Protein AF-0000000083139940 (afdb_homodimer)

Solvent-accessible surface area (backbone atoms only — not comparable to full-atom values): 29180 Å² total; per-residue (Å²): 130,59,46,39,26,33,37,56,58,51,82,36,44,38,87,63,75,63,62,54,60,49,47,54,48,40,42,70,52,68,42,36,31,45,30,40,53,50,68,59,56,70,72,44,53,72,68,57,46,49,50,41,31,49,47,24,56,76,60,63,35,46,51,35,37,41,39,65,27,44,75,67,25,9,24,30,45,90,47,63,67,29,22,51,42,20,44,48,53,52,54,53,42,51,52,53,28,59,73,46,69,32,43,44,39,31,32,36,70,56,36,25,41,69,44,54,70,90,52,42,53,80,69,60,62,70,45,50,50,38,18,44,54,44,47,46,58,48,45,56,57,28,56,75,69,62,27,36,40,18,49,39,36,33,31,50,74,42,21,49,84,38,48,34,51,69,50,43,49,54,51,36,60,67,55,62,44,94,40,46,25,29,19,49,29,45,43,26,41,56,39,47,41,74,38,66,37,61,38,49,52,68,42,34,86,42,55,54,34,34,39,38,26,23,50,55,27,39,58,43,48,96,87,45,72,57,63,57,66,53,43,36,48,28,40,56,73,55,62,63,69,48,48,40,29,35,56,30,54,33,54,40,12,36,56,41,10,35,74,72,42,30,71,51,55,69,51,70,81,56,49,72,68,53,50,43,48,46,49,35,54,25,49,50,51,52,55,60,59,60,57,128,130,59,46,39,28,33,37,56,56,51,82,36,43,39,86,64,76,62,61,56,59,48,49,55,50,40,43,72,54,67,43,36,31,45,29,39,54,50,67,59,56,68,73,46,51,71,68,57,46,49,51,41,33,50,48,24,57,75,61,63,34,45,52,35,37,40,40,65,28,44,74,66,26,9,24,29,46,90,47,63,66,28,22,49,43,21,46,48,52,53,55,53,42,52,52,54,27,57,74,46,69,30,44,43,42,30,34,35,70,56,33,25,43,70,44,55,71,90,52,44,52,81,70,62,61,69,43,50,51,38,16,45,53,44,48,46,58,47,45,57,56,28,56,76,69,63,28,36,40,17,49,40,36,32,30,51,76,41,21,50,84,37,47,35,52,69,50,43,48,54,50,36,60,68,54,61,43,94,39,46,26,29,19,48,29,45,44,26,39,55,38,48,43,74,39,65,38,60,39,50,53,69,44,35,87,43,55,54,36,34,37,38,27,21,49,56,26,39,59,44,47,94,87,45,72,57,62,58,67,54,44,37,50,29,41,57,73,55,62,62,68,50,47,41,29,35,55,28,54,34,54,40,11,36,56,39,9,35,73,71,43,30,72,52,56,69,52,70,82,55,48,72,68,53,50,44,48,45,48,34,52,26,50,51,50,51,55,59,57,59,57,130

Sequence (584 aa):
MNKIGVHFGYFNRDWNTDFIKRIEQVKKIGLDILEVAPAPLLALTKFQRDEIAAAAKANDIELTFSVGLSANQDLASEDEEIRKNGIKFTTDTFQIMSEMGGKTYSGVDIAAWNKTFMEGITDKSATWERSISAVKEIMKVAEDKGITFAVEVVNRYESSLVNTAEEAVKYVDEVGSPNCKILLDTYHMNIEEDSFAGAIKLVGNRLGHFHVGESNRRPPCENGKMPWNEITNALKEIDYQGAIVMEPFIKMGGEVGRDIKVWRDISEGASESEMEQLLADAAMMLRKKMQRMNKIGVHFGYFNRDWNTDFIKRIEQVKKIGLDILEVAPAPLLALTKFQRDEIAAAAKANDIELTFSVGLSANQDLASEDEEIRKNGIKFTTDTFQIMSEMGGKTYSGVDIAAWNKTFMEGITDKSATWERSISAVKEIMKVAEDKGITFAVEVVNRYESSLVNTAEEAVKYVDEVGSPNCKILLDTYHMNIEEDSFAGAIKLVGNRLGHFHVGESNRRPPCENGKMPWNEITNALKEIDYQGAIVMEPFIKMGGEVGRDIKVWRDISEGASESEMEQLLADAAMMLRKKMQR

Foldseek 3Di:
DAFEAAELQQLDQELDDDLLVSLVLRLVLPGAEYEHEQPNLLVDDLVVLLVSLVSNVVSNHAYEYEYAAAQQLFQLDPDVNSNVNVLVSLLSSLVSCLSSVYAEYEYQRQGHWQDEDPDDDPDCVSSLVSSLVSVLVSVVSSVVSNHAYAYEQAAVRTYPQHNALVSQQVSQVSNPHPSYAHEYEQLSCVHRPPALLVSLVSRQPRHAHYEYAANQQFQDDPPGDDPLLSNLVSCVVSPPRYHYYYYGDQDDHHPSNVSVVPHDRNCVPDDPVRSSVSSSNSVVVSVVSNDD/DAFEAAELQQLDQELDDDLLVSLVLRLVLPGAEYEHEQPNLLVDDLVVLLVSLVSNVVSNHAYEYAYAAAQQLFQLDPDVNSNVNVLVSLLSSLVSCLSSVYAEYEYQRQGHWQDEDPDDDPDCVSSLVSSLVSVLVSVVSSVVSNHQYAYEQAAVRTYPQHNALVSQQVSQVSNPHPSYAHEYEQLSCVHRPPALLVSLVSRQPRHAHYEYAANQQFQDDPPGDDPLLSNLVSCVVSPPRYHYYYYGHQADHHPSNVSVVPHDRNCVPDDPVRSSVSSSNSVVVSVVSNDD

Nearest PDB structures (foldseek):
  3vnl-assembly1_D  TM=9.776E-01  e=2.226E-33  Ruminiclostridium cellulolyticum H10
  2hk1-assembly1_A  TM=9.742E-01  e=3.875E-33  Agrobacterium tumefaciens
  7cj9-assembly4_G  TM=9.225E-01  e=8.077E-24  Methylomonas sp. DH-1
  7cj8-assembly2_D  TM=9.290E-01  e=3.415E-23  Methylomonas sp. DH-1
  3vyl-assembly1_B  TM=8.975E-01  e=2.191E-23  Mesorhizobium loti

Organism: NCBI:txid33039

Secondary structure (DSSP, 8-state):
---EEEEGGGG-SSS---HHHHHHHHHHHT-SEEEE-HHHHHTS-HHHHHHHHHHHHHTT-EEEEEEE--GGG-TT-S-HHHHHHHHHHHHHHHHHHHHHT--EEEEE-SS-TT---SS--S--HHHHHHHHHHHHHHHHHHHHHT-EEEEE---TTT-SS--SHHHHHHHHHHHT-TTEEEEEEHHHHHHH-S-HHHHHHHHGGGEEEEEE--TTSPPP-TTSSS-HHHHHHHHHHTT--S-EEE------SHHHHHHHT--S-TTTT--HHHHHHHHHHHHHHHHHHH--/---EEEEGGGG-SSS---HHHHHHHHHHHT-SEEEE-HHHHHTS-HHHHHHHHHHHHHTT-EEEEEEE--GGG-TT-SSHHHHHHHHHHHHHHHHHHHHHT--EEEEE-SS-TT---SS--S--HHHHHHHHHHHHHHHHHHHHHT-EEEEE---TTT-SS--SHHHHHHHHHHHT-TTEEEEEEHHHHHHH-S-HHHHHHHHGGGEEEEEE--TTSPPP-TTSSS-HHHHHHHHHHTT--S-EEE------SHHHHHHHT--S-TTTT--HHHHHHHHHHHHHHHHHHT--

pLDDT: mean 97.57, std 2.55, range [78.88, 98.94]

Structure (mmCIF, N/CA/C/O backbone):
data_AF-0000000083139940-model_v1
#
loop_
_entity.id
_entity.type
_entity.pdbx_description
1 polymer 'D-tagatose 3-epimerase'
#
loop_
_atom_site.group_PDB
_atom_site.id
_atom_site.type_symbol
_atom_site.label_atom_id
_atom_site.label_alt_id
_atom_site.label_comp_id
_atom_site.label_asym_id
_atom_site.label_entity_id
_atom_site.label_seq_id
_atom_site.pdbx_PDB_ins_code
_atom_site.Cartn_x
_atom_site.Cartn_y
_atom_site.Cartn_z
_atom_site.occupancy
_atom_site.B_iso_or_equiv
_atom_site.auth_seq_id
_atom_site.auth_comp_id
_atom_site.auth_asym_id
_atom_site.auth_atom_id
_atom_site.pdbx_PDB_model_num
ATOM 1 N N . MET A 1 1 ? -1.274 32 -5.047 1 89.12 1 MET A N 1
ATOM 2 C CA . MET A 1 1 ? -0.492 30.797 -5.336 1 89.12 1 MET A CA 1
ATOM 3 C C . MET A 1 1 ? -0.445 29.875 -4.125 1 89.12 1 MET A C 1
ATOM 5 O O . MET A 1 1 ? -0.285 30.344 -2.992 1 89.12 1 MET A O 1
ATOM 9 N N . ASN A 1 2 ? -0.649 28.594 -4.285 1 97.62 2 ASN A N 1
ATOM 10 C CA . ASN A 1 2 ? -0.617 27.656 -3.174 1 97.62 2 ASN A CA 1
ATOM 11 C C . ASN A 1 2 ? 0.756 27.609 -2.508 1 97.62 2 ASN A C 1
ATOM 13 O O . ASN A 1 2 ? 1.782 27.672 -3.188 1 97.62 2 ASN A O 1
ATOM 17 N N . LYS A 1 3 ? 0.744 27.656 -1.237 1 98.62 3 LYS A N 1
ATOM 18 C CA . LYS A 1 3 ? 1.999 27.406 -0.53 1 98.62 3 LYS A CA 1
ATOM 19 C C . LYS A 1 3 ? 2.473 25.969 -0.721 1 98.62 3 LYS A C 1
ATOM 21 O O . LYS A 1 3 ? 1.663 25.047 -0.734 1 98.62 3 LYS A O 1
ATOM 26 N N . ILE A 1 4 ? 3.756 25.797 -0.862 1 98.88 4 ILE A N 1
ATOM 27 C CA . ILE A 1 4 ? 4.363 24.484 -1.07 1 98.88 4 ILE A CA 1
ATOM 28 C C . ILE A 1 4 ? 5.281 24.141 0.103 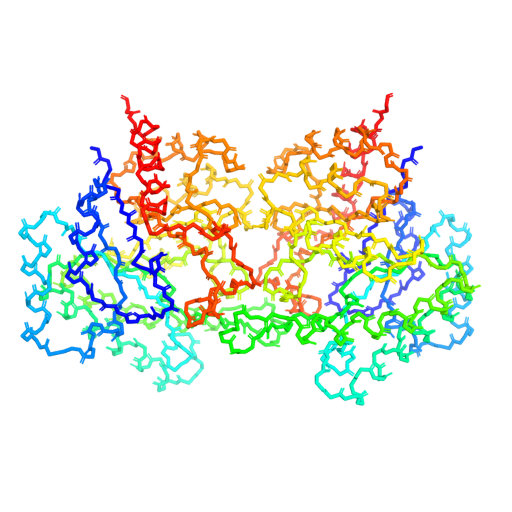1 98.88 4 ILE A C 1
ATOM 30 O O . ILE A 1 4 ? 6.062 24.984 0.547 1 98.88 4 ILE A O 1
ATOM 34 N N . GLY A 1 5 ? 5.168 22.984 0.655 1 98.88 5 GLY A N 1
ATOM 35 C CA . GLY A 1 5 ? 5.969 22.609 1.805 1 98.88 5 GLY A CA 1
ATOM 36 C C . GLY A 1 5 ? 6.484 21.172 1.724 1 98.88 5 GLY A C 1
ATOM 37 O O . GLY A 1 5 ? 6.359 20.531 0.685 1 98.88 5 GLY A O 1
ATOM 38 N N . VAL A 1 6 ? 7.137 20.734 2.811 1 98.94 6 VAL A N 1
ATOM 39 C CA . VAL A 1 6 ? 7.652 19.375 2.924 1 98.94 6 VAL A CA 1
ATOM 40 C C . VAL A 1 6 ? 7.5 18.891 4.363 1 98.94 6 VAL A C 1
ATOM 42 O O . VAL A 1 6 ? 7.617 19.672 5.309 1 98.94 6 VAL A O 1
ATOM 45 N N . HIS A 1 7 ? 7.16 17.656 4.48 1 98.81 7 HIS A N 1
ATOM 46 C CA . HIS A 1 7 ? 7.184 17 5.781 1 98.81 7 HIS A CA 1
ATOM 47 C C . HIS A 1 7 ? 8.609 16.844 6.297 1 98.81 7 HIS A C 1
ATOM 49 O O . HIS A 1 7 ? 9.492 16.391 5.57 1 98.81 7 HIS A O 1
ATOM 55 N N . PHE A 1 8 ? 8.836 17.062 7.48 1 97.75 8 PHE A N 1
ATOM 56 C CA . PHE A 1 8 ? 10.18 17.125 8.055 1 97.75 8 PHE A CA 1
ATOM 57 C C . PHE A 1 8 ? 10.867 15.773 8 1 97.75 8 PHE A C 1
ATOM 59 O O . PHE A 1 8 ? 12.094 15.695 8.008 1 97.75 8 PHE A O 1
ATOM 66 N N . GLY A 1 9 ? 10.109 14.727 7.93 1 96.94 9 GLY A N 1
ATOM 67 C CA . GLY A 1 9 ? 10.648 13.375 7.953 1 96.94 9 GLY A CA 1
ATOM 68 C C . GLY A 1 9 ? 11.484 13.047 6.734 1 96.94 9 GLY A C 1
ATOM 69 O O . GLY A 1 9 ? 12.258 12.086 6.746 1 96.94 9 GLY A O 1
ATOM 70 N N . TYR A 1 10 ? 11.438 13.852 5.723 1 98 10 TYR A N 1
ATOM 71 C CA . TYR A 1 10 ? 12.164 13.625 4.48 1 98 10 TYR A CA 1
ATOM 72 C C . TYR A 1 10 ? 13.672 13.586 4.723 1 98 10 TYR A C 1
ATOM 74 O O . TYR A 1 10 ? 14.383 12.797 4.098 1 98 10 TYR A O 1
ATOM 82 N N . PHE A 1 11 ? 14.109 14.344 5.711 1 95.12 11 PHE A N 1
ATOM 83 C CA . PHE A 1 11 ? 15.547 14.5 5.914 1 95.12 11 PHE A CA 1
ATOM 84 C C . PHE A 1 11 ? 16.016 13.695 7.125 1 95.12 11 PHE A C 1
ATOM 86 O O . PHE A 1 11 ? 17.188 13.711 7.469 1 95.12 11 PHE A O 1
ATOM 93 N N . ASN A 1 12 ? 15.055 12.945 7.727 1 93.12 12 ASN A N 1
ATOM 94 C CA . ASN A 1 12 ? 15.375 12.367 9.031 1 93.12 12 ASN A CA 1
ATOM 95 C C . ASN A 1 12 ? 15.344 10.844 8.992 1 93.12 12 ASN A C 1
ATOM 97 O O . ASN A 1 12 ? 14.531 10.258 8.273 1 93.12 12 ASN A O 1
ATOM 101 N N . ARG A 1 13 ? 16.156 10.328 9.797 1 91.44 13 ARG A N 1
ATOM 102 C CA . ARG A 1 13 ? 16.094 8.891 10.023 1 91.44 13 ARG A CA 1
ATOM 103 C C . ARG A 1 13 ? 15.141 8.57 11.172 1 91.44 13 ARG A C 1
ATOM 105 O O . ARG A 1 13 ? 14.531 7.492 11.195 1 91.44 13 ARG A O 1
ATOM 112 N N . ASP A 1 14 ? 15.078 9.484 12.078 1 94.5 14 ASP A N 1
ATOM 113 C CA . ASP A 1 14 ? 14.203 9.344 13.242 1 94.5 14 ASP A CA 1
ATOM 114 C C . ASP A 1 14 ? 13.242 10.523 13.344 1 94.5 14 ASP A C 1
ATOM 116 O O . ASP A 1 14 ? 13.383 11.516 12.625 1 94.5 14 ASP A O 1
ATOM 120 N N . TRP A 1 15 ? 12.234 10.453 14.281 1 95.12 15 TRP A N 1
ATOM 121 C CA . TRP A 1 15 ? 11.156 11.438 14.312 1 95.12 15 TRP A CA 1
ATOM 122 C C . TRP A 1 15 ? 11.578 12.68 15.078 1 95.12 15 TRP A C 1
ATOM 124 O O . TRP A 1 15 ? 10.875 13.695 15.055 1 95.12 15 TRP A O 1
ATOM 134 N N . ASN A 1 16 ? 12.68 12.672 15.727 1 94.62 16 ASN A N 1
ATOM 135 C CA . ASN A 1 16 ? 13.25 13.875 16.312 1 94.62 16 ASN A CA 1
ATOM 136 C C . ASN A 1 16 ? 14.266 14.523 15.367 1 94.62 16 ASN A C 1
ATOM 138 O O . ASN A 1 16 ? 14.875 13.844 14.547 1 94.62 16 ASN A O 1
ATOM 142 N N . THR A 1 17 ? 14.375 15.852 15.477 1 96.19 17 THR A N 1
ATOM 143 C CA . THR A 1 17 ? 15.305 16.578 14.609 1 96.19 17 THR A CA 1
ATOM 144 C C . THR A 1 17 ? 15.578 17.969 15.164 1 96.19 17 THR A C 1
ATOM 146 O O . THR A 1 17 ? 14.977 18.375 16.156 1 96.19 17 THR A O 1
ATOM 149 N N . ASP A 1 18 ? 16.594 18.609 14.625 1 97.44 18 ASP A N 1
ATOM 150 C CA . ASP A 1 18 ? 16.797 20.047 14.844 1 97.44 18 ASP A CA 1
ATOM 151 C C . ASP A 1 18 ? 15.852 20.875 13.977 1 97.44 18 ASP A C 1
ATOM 153 O O . ASP A 1 18 ? 16.172 21.172 12.82 1 97.44 18 ASP A O 1
ATOM 157 N N . PHE A 1 19 ? 14.727 21.25 14.562 1 98.12 19 PHE A N 1
ATOM 158 C CA . PHE A 1 19 ? 13.672 21.922 13.805 1 98.12 19 PHE A CA 1
ATOM 159 C C . PHE A 1 19 ? 14.164 23.25 13.258 1 98.12 19 PHE A C 1
ATOM 161 O O . PHE A 1 19 ? 13.773 23.672 12.164 1 98.12 19 PHE A O 1
ATOM 168 N N . ILE A 1 20 ? 14.969 23.984 14.008 1 98.62 20 ILE A N 1
ATOM 169 C CA . ILE A 1 20 ? 15.469 25.281 13.539 1 98.62 20 ILE A CA 1
ATOM 170 C C . ILE A 1 20 ? 16.328 25.078 12.305 1 98.62 20 ILE A C 1
ATOM 172 O O . ILE A 1 20 ? 16.188 25.797 11.312 1 98.62 20 ILE A O 1
ATOM 176 N N . LYS A 1 21 ? 17.203 24.078 12.344 1 98.19 21 LYS A N 1
ATOM 177 C CA . LYS A 1 21 ? 18 23.75 11.172 1 98.19 21 LYS A CA 1
ATOM 178 C C . LYS A 1 21 ? 17.125 23.406 9.977 1 98.19 21 LYS A C 1
ATOM 180 O O . LYS A 1 21 ? 17.406 23.797 8.844 1 98.19 21 LYS A O 1
ATOM 185 N N . ARG A 1 22 ? 16.094 22.609 10.219 1 98.44 22 ARG A N 1
ATOM 186 C CA . ARG A 1 22 ? 15.188 22.219 9.141 1 98.44 22 ARG A CA 1
ATOM 187 C C . ARG A 1 22 ? 14.453 23.422 8.57 1 98.44 22 ARG A C 1
ATOM 189 O O . ARG A 1 22 ? 14.211 23.5 7.367 1 98.44 22 ARG A O 1
ATOM 196 N N . ILE A 1 23 ? 14.055 24.344 9.445 1 98.75 23 ILE A N 1
ATOM 197 C CA . ILE A 1 23 ? 13.383 25.562 9.008 1 98.75 23 ILE A CA 1
ATOM 198 C C . ILE A 1 23 ? 14.289 26.344 8.047 1 98.75 23 ILE A C 1
ATOM 200 O O . ILE A 1 23 ? 13.852 26.734 6.969 1 98.75 23 ILE A O 1
ATOM 204 N N . GLU A 1 24 ? 15.539 26.5 8.406 1 98.69 24 GLU A N 1
ATOM 205 C CA . GLU A 1 24 ? 16.5 27.219 7.562 1 98.69 24 GLU A CA 1
ATOM 206 C C . GLU A 1 24 ? 16.734 26.484 6.246 1 98.69 24 GLU A C 1
ATOM 208 O O . GLU A 1 24 ? 16.859 27.109 5.191 1 98.69 24 GLU A O 1
ATOM 213 N N . GLN A 1 25 ? 16.797 25.203 6.324 1 98.5 25 GLN A N 1
ATOM 214 C CA . GLN A 1 25 ? 17 24.359 5.148 1 98.5 25 GLN A CA 1
ATOM 215 C C . GLN A 1 25 ? 15.836 24.484 4.168 1 98.5 25 GLN A C 1
ATOM 217 O O . GLN A 1 25 ? 16.047 24.641 2.965 1 98.5 25 GLN A O 1
ATOM 222 N N . VAL A 1 26 ? 14.648 24.406 4.668 1 98.44 26 VAL A N 1
ATOM 223 C CA . VAL A 1 26 ? 13.438 24.516 3.859 1 98.44 26 VAL A CA 1
ATOM 224 C C . VAL A 1 26 ? 13.367 25.891 3.197 1 98.44 26 VAL A C 1
ATOM 226 O O . VAL A 1 26 ? 12.992 26 2.029 1 98.44 26 VAL A O 1
ATOM 229 N N . LYS A 1 27 ? 13.742 26.906 3.961 1 98.56 27 LYS A N 1
ATOM 230 C CA . LYS A 1 27 ? 13.812 28.25 3.393 1 98.56 27 LYS A CA 1
ATOM 231 C C . LYS A 1 27 ? 14.82 28.312 2.246 1 98.56 27 LYS A C 1
ATOM 233 O O . LYS A 1 27 ? 14.531 28.859 1.184 1 98.56 27 LYS A O 1
ATOM 238 N N . LYS A 1 28 ? 15.961 27.734 2.453 1 98.12 28 LYS A N 1
ATOM 239 C CA . LYS A 1 28 ? 17.016 27.719 1.449 1 98.12 28 LYS A CA 1
ATOM 240 C C . LYS A 1 28 ? 16.562 27.031 0.171 1 98.12 28 LYS A C 1
ATOM 242 O O . LYS A 1 28 ? 16.922 27.438 -0.932 1 98.12 28 LYS A O 1
ATOM 247 N N . ILE A 1 29 ? 15.758 25.984 0.263 1 98.5 29 ILE A N 1
ATOM 248 C CA . ILE A 1 29 ? 15.242 25.219 -0.862 1 98.5 29 ILE A CA 1
ATOM 249 C C . ILE A 1 29 ? 14.227 26.047 -1.636 1 98.5 29 ILE A C 1
ATOM 251 O O . ILE A 1 29 ? 13.977 25.797 -2.816 1 98.5 29 ILE A O 1
ATOM 255 N N . GLY A 1 30 ? 13.602 27 -0.959 1 98.56 30 GLY A N 1
ATOM 256 C CA . GLY A 1 30 ? 12.578 27.828 -1.577 1 98.56 30 GLY A CA 1
ATOM 257 C C . GLY A 1 30 ? 11.172 27.375 -1.271 1 98.56 30 GLY A C 1
ATOM 258 O O . GLY A 1 30 ? 10.242 27.641 -2.043 1 98.56 30 GLY A O 1
ATOM 259 N N . LEU A 1 31 ? 10.961 26.703 -0.172 1 98.81 31 LEU A N 1
ATOM 260 C CA . LEU A 1 31 ? 9.641 26.234 0.223 1 98.81 31 LEU A CA 1
ATOM 261 C C . LEU A 1 31 ? 9 27.203 1.22 1 98.81 31 LEU A C 1
ATOM 263 O O . LEU A 1 31 ? 9.664 28.094 1.742 1 98.81 31 LEU A O 1
ATOM 267 N N . ASP A 1 32 ? 7.707 27.016 1.423 1 98.88 32 ASP A N 1
ATOM 268 C CA . ASP A 1 32 ? 6.93 27.938 2.252 1 98.88 32 ASP A CA 1
ATOM 269 C C . ASP A 1 32 ? 6.578 27.297 3.594 1 98.88 32 ASP A C 1
ATOM 271 O O . ASP A 1 32 ? 6.25 28 4.555 1 98.88 32 ASP A O 1
ATOM 275 N N . ILE A 1 33 ? 6.609 25.953 3.643 1 98.88 33 ILE A N 1
ATOM 276 C CA . ILE A 1 33 ? 6.039 25.25 4.793 1 98.88 33 ILE A CA 1
ATOM 277 C C . ILE A 1 33 ? 6.98 24.141 5.242 1 98.88 33 ILE A C 1
ATOM 279 O O . ILE A 1 33 ? 7.531 23.406 4.414 1 98.88 33 ILE A O 1
ATOM 283 N N . LEU A 1 34 ? 7.254 24.031 6.508 1 98.88 34 LEU A N 1
ATOM 284 C CA . LEU A 1 34 ? 7.766 22.828 7.156 1 98.88 34 LEU A CA 1
ATOM 285 C C . LEU A 1 34 ? 6.676 22.141 7.977 1 98.88 34 LEU A C 1
ATOM 287 O O . LEU A 1 34 ? 6.129 22.75 8.906 1 98.88 34 LEU A O 1
ATOM 291 N N . GLU A 1 35 ? 6.293 20.984 7.559 1 98.88 35 GLU A N 1
ATOM 292 C CA . GLU A 1 35 ? 5.316 20.219 8.32 1 98.88 35 GLU A CA 1
ATOM 293 C C . GLU A 1 35 ? 5.996 19.375 9.398 1 98.88 35 GLU A C 1
ATOM 295 O O . GLU A 1 35 ? 6.867 18.562 9.102 1 98.88 35 GLU A O 1
ATOM 300 N N . VAL A 1 36 ? 5.594 19.562 10.609 1 98.5 36 VAL A N 1
ATOM 301 C CA . VAL A 1 36 ? 6.297 19 11.758 1 98.5 36 VAL A CA 1
ATOM 302 C C . VAL A 1 36 ? 5.387 18.016 12.492 1 98.5 36 VAL A C 1
ATOM 304 O O . VAL A 1 36 ? 4.188 17.938 12.203 1 98.5 36 VAL A O 1
ATOM 307 N N . ALA A 1 37 ? 5.938 17.234 13.367 1 97.5 37 ALA A N 1
ATOM 308 C CA . ALA A 1 37 ? 5.188 16.25 14.156 1 97.5 37 ALA A CA 1
ATOM 309 C C . ALA A 1 37 ? 4.969 16.734 15.578 1 97.5 37 ALA A C 1
ATOM 311 O O . ALA A 1 37 ? 5.855 17.359 16.172 1 97.5 37 ALA A O 1
ATOM 312 N N . PRO A 1 38 ? 3.875 16.438 16.156 1 97.88 38 PRO A N 1
ATOM 313 C CA . PRO A 1 38 ? 3.527 16.953 17.484 1 97.88 38 PRO A CA 1
ATOM 314 C C . PRO A 1 38 ? 4.387 16.344 18.594 1 97.88 38 PRO A C 1
ATOM 316 O O . PRO A 1 38 ? 4.828 17.062 19.5 1 97.88 38 PRO A O 1
ATOM 319 N N . ALA A 1 39 ? 4.641 15.07 18.531 1 97.25 39 ALA A N 1
ATOM 320 C CA . ALA A 1 39 ? 5.207 14.344 19.656 1 97.25 39 ALA A CA 1
ATOM 321 C C . ALA A 1 39 ? 6.566 14.922 20.062 1 97.25 39 ALA A C 1
ATOM 323 O O . ALA A 1 39 ? 6.789 15.25 21.219 1 97.25 39 ALA A O 1
ATOM 324 N N . PRO A 1 40 ? 7.484 15.07 19.109 1 97.44 40 PRO A N 1
ATOM 325 C CA . PRO A 1 40 ? 8.773 15.648 19.516 1 97.44 40 PRO A CA 1
ATOM 326 C C . PRO A 1 40 ? 8.641 17.078 20.031 1 97.44 40 PRO A C 1
ATOM 328 O O . PRO A 1 40 ? 9.422 17.5 20.891 1 97.44 40 PRO A O 1
ATOM 331 N N . LEU A 1 41 ? 7.727 17.844 19.516 1 98.31 41 LEU A N 1
ATOM 332 C CA . LEU A 1 41 ? 7.551 19.219 19.953 1 98.31 41 LEU A CA 1
ATOM 333 C C . LEU A 1 41 ? 6.938 19.281 21.344 1 98.31 41 LEU A C 1
ATOM 335 O O . LEU A 1 41 ? 7.289 20.156 22.141 1 98.31 41 LEU A O 1
ATOM 339 N N . LEU A 1 42 ? 5.98 18.375 21.625 1 98.25 42 LEU A N 1
ATOM 340 C CA . LEU A 1 42 ? 5.359 18.328 22.953 1 98.25 42 LEU A CA 1
ATOM 341 C C . LEU A 1 42 ? 6.387 17.984 24.016 1 98.25 42 LEU A C 1
ATOM 343 O O . LEU A 1 42 ? 6.211 18.344 25.188 1 98.25 42 LEU A O 1
ATOM 347 N N . ALA A 1 43 ? 7.438 17.328 23.656 1 97.75 43 ALA A N 1
ATOM 348 C CA . ALA A 1 43 ? 8.477 16.922 24.594 1 97.75 43 ALA A CA 1
ATOM 349 C C . ALA A 1 43 ? 9.398 18.094 24.938 1 97.75 43 ALA A C 1
ATOM 351 O O . ALA A 1 43 ? 10.18 18.016 25.891 1 97.75 43 ALA A O 1
ATOM 352 N N . LEU A 1 44 ? 9.352 19.172 24.25 1 98 44 LEU A N 1
ATOM 353 C CA . LEU A 1 44 ? 10.203 20.344 24.453 1 98 44 LEU A CA 1
ATOM 354 C C . LEU A 1 44 ? 9.602 21.281 25.484 1 98 44 LEU A C 1
ATOM 356 O O . LEU A 1 44 ? 8.391 21.25 25.734 1 98 44 LEU A O 1
ATOM 360 N N . THR A 1 45 ? 10.445 22.141 26.016 1 97.81 45 THR A N 1
ATOM 361 C CA . THR A 1 45 ? 9.961 23.203 26.891 1 97.81 45 THR A CA 1
ATOM 362 C C . THR A 1 45 ? 9.289 24.312 26.078 1 97.81 45 THR A C 1
ATOM 364 O O . THR A 1 45 ? 9.508 24.422 24.875 1 97.81 45 THR A O 1
ATOM 367 N N . LYS A 1 46 ? 8.484 25.094 26.797 1 97.81 46 LYS A N 1
ATOM 368 C CA . LYS A 1 46 ? 7.871 26.234 26.125 1 97.81 46 LYS A CA 1
ATOM 369 C C . LYS A 1 46 ? 8.938 27.156 25.516 1 97.81 46 LYS A C 1
ATOM 371 O O . LYS A 1 46 ? 8.742 27.688 24.438 1 97.81 46 LYS A O 1
ATOM 376 N N . PHE A 1 47 ? 10.039 27.344 26.25 1 98.06 47 PHE A N 1
ATOM 377 C CA . PHE A 1 47 ? 11.117 28.203 25.766 1 98.06 47 PHE A CA 1
ATOM 378 C C . PHE A 1 47 ? 11.664 27.688 24.438 1 98.06 47 PHE A C 1
ATOM 380 O O . PHE A 1 47 ? 11.828 28.453 23.484 1 98.06 47 PHE A O 1
ATOM 387 N N . GLN A 1 48 ? 11.898 26.406 24.344 1 98.25 48 GLN A N 1
ATOM 388 C CA . GLN A 1 48 ? 12.422 25.781 23.141 1 98.25 48 GLN A CA 1
ATOM 389 C C . GLN A 1 48 ? 11.422 25.906 21.984 1 98.25 48 GLN A C 1
ATOM 391 O O . GLN A 1 48 ? 11.805 26.188 20.844 1 98.25 48 GLN A O 1
ATOM 396 N N . ARG A 1 49 ? 10.172 25.672 22.25 1 98.62 49 ARG A N 1
ATOM 397 C CA . ARG A 1 49 ? 9.133 25.812 21.25 1 98.62 49 ARG A CA 1
ATOM 398 C C . ARG A 1 49 ? 9.047 27.25 20.75 1 98.62 49 ARG A C 1
ATOM 400 O O . ARG A 1 49 ? 8.867 27.5 19.547 1 98.62 49 ARG A O 1
ATOM 407 N N . ASP A 1 50 ? 9.18 28.188 21.656 1 98.44 50 ASP A N 1
ATOM 408 C CA . ASP A 1 50 ? 9.172 29.609 21.281 1 98.44 50 ASP A CA 1
ATOM 409 C C . ASP A 1 50 ? 10.328 29.938 20.344 1 98.44 50 ASP A C 1
ATOM 411 O O . ASP A 1 50 ? 10.172 30.734 19.406 1 98.44 50 ASP A O 1
ATOM 415 N N . GLU A 1 51 ? 11.469 29.344 20.625 1 98.62 51 GLU A N 1
ATOM 416 C CA . GLU A 1 51 ? 12.617 29.547 19.75 1 98.62 51 GLU A CA 1
ATOM 417 C C . GLU A 1 51 ? 12.344 29.016 18.344 1 98.62 51 GLU A C 1
ATOM 419 O O . GLU A 1 51 ? 12.703 29.656 17.359 1 98.62 51 GLU A O 1
ATOM 424 N N . ILE A 1 52 ? 11.797 27.906 18.281 1 98.75 52 ILE A N 1
ATOM 425 C CA . ILE A 1 52 ? 11.461 27.297 17 1 98.75 52 ILE A CA 1
ATOM 426 C C . ILE A 1 52 ? 10.453 28.188 16.266 1 98.75 52 ILE A C 1
ATOM 428 O O . ILE A 1 52 ? 10.617 28.469 15.07 1 98.75 52 ILE A O 1
ATOM 432 N N . ALA A 1 53 ? 9.414 28.625 16.953 1 98.69 53 ALA A N 1
ATOM 433 C CA . ALA A 1 53 ? 8.406 29.5 16.359 1 98.69 53 ALA A CA 1
ATOM 434 C C . ALA A 1 53 ? 9.031 30.797 15.859 1 98.69 53 ALA A C 1
ATOM 436 O O . ALA A 1 53 ? 8.688 31.281 14.781 1 98.69 53 ALA A O 1
ATOM 437 N N . ALA A 1 54 ? 9.898 31.359 16.641 1 98.69 54 ALA A N 1
ATOM 438 C CA . ALA A 1 54 ? 10.586 32.594 16.25 1 98.69 54 ALA A CA 1
ATOM 439 C C . ALA A 1 54 ? 11.43 32.375 15 1 98.69 54 ALA A C 1
ATOM 441 O O . ALA A 1 54 ? 11.469 33.25 14.117 1 98.69 54 ALA A O 1
ATOM 442 N N . ALA A 1 55 ? 12.133 31.266 14.961 1 98.75 55 ALA A N 1
ATOM 443 C CA . ALA A 1 55 ? 12.93 30.938 13.781 1 98.75 55 ALA A CA 1
ATOM 444 C C . ALA A 1 55 ? 12.047 30.812 12.539 1 98.75 55 ALA A C 1
ATOM 446 O O . ALA A 1 55 ? 12.398 31.297 11.461 1 98.75 55 ALA A O 1
ATOM 447 N N . ALA A 1 56 ? 10.945 30.125 12.68 1 98.81 56 ALA A N 1
ATOM 448 C CA . ALA A 1 56 ? 10.008 29.984 11.57 1 98.81 56 ALA A CA 1
ATOM 449 C C . ALA A 1 56 ? 9.531 31.344 11.07 1 98.81 56 ALA A C 1
ATOM 451 O O . ALA A 1 56 ? 9.539 31.609 9.867 1 98.81 56 ALA A O 1
ATOM 452 N N . LYS A 1 57 ? 9.148 32.219 11.984 1 98.38 57 LYS A N 1
ATOM 453 C CA . LYS A 1 57 ? 8.695 33.562 11.641 1 98.38 57 LYS A CA 1
ATOM 454 C C . LYS A 1 57 ? 9.797 34.344 10.945 1 98.38 57 LYS A C 1
ATOM 456 O O . LYS A 1 57 ? 9.562 34.969 9.914 1 98.38 57 LYS A O 1
ATOM 461 N N . ALA A 1 58 ? 10.945 34.312 11.477 1 98.5 58 ALA A N 1
ATOM 462 C CA . ALA A 1 58 ? 12.078 35.062 10.938 1 98.5 58 ALA A CA 1
ATOM 463 C C . ALA A 1 58 ? 12.406 34.625 9.516 1 98.5 58 ALA A C 1
ATOM 465 O O . ALA A 1 58 ? 12.875 35.406 8.703 1 98.5 58 ALA A O 1
ATOM 466 N N . ASN A 1 59 ? 12.156 33.375 9.203 1 98.62 59 ASN A N 1
ATOM 467 C CA . ASN A 1 59 ? 12.477 32.844 7.887 1 98.62 59 ASN A CA 1
ATOM 468 C C . ASN A 1 59 ? 11.258 32.812 6.98 1 98.62 59 ASN A C 1
ATOM 470 O O . ASN A 1 59 ? 11.32 32.281 5.863 1 98.62 59 ASN A O 1
ATOM 474 N N . ASP A 1 60 ? 10.086 33.281 7.477 1 98.31 60 ASP A N 1
ATOM 475 C CA . ASP A 1 60 ? 8.828 33.281 6.734 1 98.31 60 ASP A CA 1
ATOM 476 C C . ASP A 1 60 ? 8.422 31.859 6.34 1 98.31 60 ASP A C 1
ATOM 478 O O . ASP A 1 60 ? 8.094 31.609 5.176 1 98.31 60 ASP A O 1
ATOM 482 N N . ILE A 1 61 ? 8.617 30.922 7.211 1 98.81 61 ILE A N 1
ATOM 483 C CA . ILE A 1 61 ? 8.203 29.531 7.035 1 98.81 61 ILE A CA 1
ATOM 484 C C . ILE A 1 61 ? 6.984 29.234 7.902 1 98.81 61 ILE A C 1
ATOM 486 O O . ILE A 1 61 ? 6.996 29.5 9.109 1 98.81 61 ILE A O 1
ATOM 490 N N . GLU A 1 62 ? 5.949 28.797 7.301 1 98.81 62 GLU A N 1
ATOM 491 C CA . GLU A 1 62 ? 4.77 28.344 8.031 1 98.81 62 GLU A CA 1
ATOM 492 C C . GLU A 1 62 ? 4.961 26.938 8.578 1 98.81 62 GLU A C 1
ATOM 494 O O . GLU A 1 62 ? 5.504 26.078 7.895 1 98.81 62 GLU A O 1
ATOM 499 N N . LEU A 1 63 ? 4.531 26.688 9.836 1 98.81 63 LEU A N 1
ATOM 500 C CA . LEU A 1 63 ? 4.547 25.359 10.43 1 98.81 63 LEU A CA 1
ATOM 501 C C . LEU A 1 63 ? 3.16 24.734 10.383 1 98.81 63 LEU A C 1
ATOM 503 O O . LEU A 1 63 ? 2.193 25.312 10.891 1 98.81 63 LEU A O 1
ATOM 507 N N . THR A 1 64 ? 2.982 23.641 9.711 1 98.81 64 THR A N 1
ATOM 508 C CA . THR A 1 64 ? 1.811 22.781 9.828 1 98.81 64 THR A CA 1
ATOM 509 C C . THR A 1 64 ? 2.152 21.5 10.594 1 98.81 64 THR A C 1
ATOM 511 O O . THR A 1 64 ? 3.322 21.141 10.719 1 98.81 64 THR A O 1
ATOM 514 N N . PHE A 1 65 ? 1.165 20.922 11.219 1 98.88 65 PHE A N 1
ATOM 515 C CA . PHE A 1 65 ? 1.398 19.766 12.086 1 98.88 65 PHE A CA 1
ATOM 516 C C . PHE A 1 65 ? 0.758 18.516 11.508 1 98.88 65 PHE A C 1
ATOM 518 O O . PHE A 1 65 ? -0.413 18.531 11.117 1 98.88 65 PHE A O 1
ATOM 525 N N . SER A 1 66 ? 1.503 17.469 11.383 1 98.62 66 SER A N 1
ATOM 526 C CA . SER A 1 66 ? 1.016 16.172 10.914 1 98.62 66 SER A CA 1
ATOM 527 C C . SER A 1 66 ? 1.312 15.07 11.922 1 98.62 66 SER A C 1
ATOM 529 O O . SER A 1 66 ? 2.451 14.922 12.367 1 98.62 66 SER A O 1
ATOM 531 N N . VAL A 1 67 ? 0.307 14.273 12.211 1 98.56 67 VAL A N 1
ATOM 532 C CA . VAL A 1 67 ? 0.444 13.281 13.273 1 98.56 67 VAL A CA 1
ATOM 533 C C . VAL A 1 67 ? 0.237 11.883 12.711 1 98.56 67 VAL A C 1
ATOM 535 O O . VAL A 1 67 ? -0.394 11.711 11.664 1 98.56 67 VAL A O 1
ATOM 538 N N . GLY A 1 68 ? 0.809 10.914 13.336 1 98.31 68 GLY A N 1
ATOM 539 C CA . GLY A 1 68 ? 0.406 9.516 13.367 1 98.31 68 GLY A CA 1
ATOM 540 C C . GLY A 1 68 ? 0.09 9.023 14.766 1 98.31 68 GLY A C 1
ATOM 541 O O . GLY A 1 68 ? 0.998 8.742 15.555 1 98.31 68 GLY A O 1
ATOM 542 N N . LEU A 1 69 ? -1.22 8.945 15.047 1 98.75 69 LEU A N 1
ATOM 543 C CA . LEU A 1 69 ? -1.598 8.531 16.391 1 98.75 69 LEU A CA 1
ATOM 544 C C . LEU A 1 69 ? -1.117 7.109 16.688 1 98.75 69 LEU A C 1
ATOM 546 O O . LEU A 1 69 ? -1.278 6.215 15.852 1 98.75 69 LEU A O 1
ATOM 550 N N . SER A 1 70 ? -0.524 6.934 17.859 1 97.81 70 SER A N 1
ATOM 551 C CA . SER A 1 70 ? -0.081 5.605 18.266 1 97.81 70 SER A CA 1
ATOM 552 C C . SER A 1 70 ? -1.259 4.742 18.703 1 97.81 70 SER A C 1
ATOM 554 O O . SER A 1 70 ? -2.379 5.234 18.844 1 97.81 70 SER A O 1
ATOM 556 N N . ALA A 1 71 ? -0.958 3.498 18.938 1 97.38 71 ALA A N 1
ATOM 557 C CA . ALA A 1 71 ? -1.978 2.57 19.422 1 97.38 71 ALA A CA 1
ATOM 558 C C . ALA A 1 71 ? -2.559 3.035 20.75 1 97.38 71 ALA A C 1
ATOM 560 O O . ALA A 1 71 ? -3.744 2.828 21.031 1 97.38 71 ALA A O 1
ATOM 561 N N . ASN A 1 72 ? -1.768 3.699 21.562 1 98.31 72 ASN A N 1
ATOM 562 C CA . ASN A 1 72 ? -2.205 4.152 22.891 1 98.31 72 ASN A CA 1
ATOM 563 C C . ASN A 1 72 ? -2.945 5.484 22.797 1 98.31 72 ASN A C 1
ATOM 565 O O . ASN A 1 72 ? -3.379 6.023 23.812 1 98.31 72 ASN A O 1
ATOM 569 N N . GLN A 1 73 ? -3.084 6.004 21.609 1 98.75 73 GLN A N 1
ATOM 570 C CA . GLN A 1 73 ? -3.791 7.258 21.359 1 98.75 73 GLN A CA 1
ATOM 571 C C . GLN A 1 73 ? -4.934 7.059 20.375 1 98.75 73 GLN A C 1
ATOM 573 O O . GLN A 1 73 ? -5.43 8.023 19.781 1 98.75 73 GLN A O 1
ATOM 578 N N . ASP A 1 74 ? -5.32 5.82 20.172 1 98.75 74 ASP A N 1
ATOM 579 C CA . ASP A 1 74 ? -6.312 5.43 19.172 1 98.75 74 ASP A CA 1
ATOM 580 C C . ASP A 1 74 ? -7.691 5.98 19.516 1 98.75 74 ASP A C 1
ATOM 582 O O . ASP A 1 74 ? -8.344 5.484 20.438 1 98.75 74 ASP A O 1
ATOM 586 N N . LEU A 1 75 ? -8.188 6.93 18.719 1 98.88 75 LEU A N 1
ATOM 587 C CA . LEU A 1 75 ? -9.453 7.605 19 1 98.88 75 LEU A CA 1
ATOM 588 C C . LEU A 1 75 ? -10.633 6.684 18.703 1 98.88 75 LEU A C 1
ATOM 590 O O . LEU A 1 75 ? -11.766 6.977 19.094 1 98.88 75 LEU A O 1
ATOM 594 N N . ALA A 1 76 ? -10.367 5.52 18.062 1 98.62 76 ALA A N 1
ATOM 595 C CA . ALA A 1 76 ? -11.422 4.578 17.688 1 98.62 76 ALA A CA 1
ATOM 596 C C . ALA A 1 76 ? -11.367 3.328 18.562 1 98.62 76 ALA A C 1
ATOM 598 O O . ALA A 1 76 ? -12.094 2.359 18.312 1 98.62 76 ALA A O 1
ATOM 599 N N . SER A 1 77 ? -10.508 3.316 19.578 1 98.31 77 SER A N 1
ATOM 600 C CA . SER A 1 77 ? -10.281 2.141 20.406 1 98.31 77 SER A CA 1
ATOM 601 C C . SER A 1 77 ? -11.539 1.761 21.188 1 98.31 77 SER A C 1
ATOM 603 O O . SER A 1 77 ? -12.328 2.631 21.562 1 98.31 77 SER A O 1
ATOM 605 N N . GLU A 1 78 ? -11.648 0.492 21.453 1 97.38 78 GLU A N 1
ATOM 606 C CA . GLU A 1 78 ? -12.695 0.032 22.359 1 97.38 78 GLU A CA 1
ATOM 607 C C . GLU A 1 78 ? -12.398 0.447 23.797 1 97.38 78 GLU A C 1
ATOM 609 O O . GLU A 1 78 ? -13.312 0.545 24.609 1 97.38 78 GLU A O 1
ATOM 614 N N . ASP A 1 79 ? -11.172 0.643 24.062 1 98.5 79 ASP A N 1
ATOM 615 C CA . ASP A 1 79 ? -10.742 1.062 25.391 1 98.5 79 ASP A CA 1
ATOM 616 C C . ASP A 1 79 ? -10.906 2.57 25.562 1 98.5 79 ASP A C 1
ATOM 618 O O . ASP A 1 79 ? -10.211 3.355 24.922 1 98.5 79 ASP A O 1
ATOM 622 N N . GLU A 1 80 ? -11.727 2.961 26.484 1 98.44 80 GLU A N 1
ATOM 623 C CA . GLU A 1 80 ? -12.047 4.367 26.703 1 98.44 80 GLU A CA 1
ATOM 624 C C . GLU A 1 80 ? -10.812 5.152 27.156 1 98.44 80 GLU A C 1
ATOM 626 O O . GLU A 1 80 ? -10.648 6.32 26.781 1 98.44 80 GLU A O 1
ATOM 631 N N . GLU A 1 81 ? -10 4.512 27.922 1 98.81 81 GLU A N 1
ATOM 632 C CA . GLU A 1 81 ? -8.805 5.199 28.406 1 98.81 81 GLU A CA 1
ATOM 633 C C . GLU A 1 81 ? -7.855 5.527 27.25 1 98.81 81 GLU A C 1
ATOM 635 O O . GLU A 1 81 ? -7.195 6.57 27.266 1 98.81 81 GLU A O 1
ATOM 640 N N . ILE A 1 82 ? -7.77 4.637 26.297 1 98.88 82 ILE A N 1
ATOM 641 C CA . ILE A 1 82 ? -6.957 4.875 25.109 1 98.88 82 ILE A CA 1
ATOM 642 C C . ILE A 1 82 ? -7.535 6.043 24.312 1 98.88 82 ILE A C 1
ATOM 644 O O . ILE A 1 82 ? -6.797 6.926 23.859 1 98.88 82 ILE A O 1
ATOM 648 N N . ARG A 1 83 ? -8.836 6.117 24.156 1 98.88 83 ARG A N 1
ATOM 649 C CA . ARG A 1 83 ? -9.469 7.23 23.453 1 98.88 83 ARG A CA 1
ATOM 650 C C . ARG A 1 83 ? -9.227 8.547 24.172 1 98.88 83 ARG A C 1
ATOM 652 O O . ARG A 1 83 ? -8.93 9.562 23.547 1 98.88 83 ARG A O 1
ATOM 659 N N . LYS A 1 84 ? -9.336 8.523 25.484 1 98.81 84 LYS A N 1
ATOM 660 C CA . LYS A 1 84 ? -9.094 9.719 26.281 1 98.81 84 LYS A CA 1
ATOM 661 C C . LYS A 1 84 ? -7.656 10.211 26.109 1 98.81 84 LYS A C 1
ATOM 663 O O . LYS A 1 84 ? -7.414 11.414 26.047 1 98.81 84 LYS A O 1
ATOM 668 N N . ASN A 1 85 ? -6.781 9.242 26.094 1 98.88 85 ASN A N 1
ATOM 669 C CA . ASN A 1 85 ? -5.383 9.594 25.875 1 98.88 85 ASN A CA 1
ATOM 670 C C . ASN A 1 85 ? -5.18 10.258 24.516 1 98.88 85 ASN A C 1
ATOM 672 O O . ASN A 1 85 ? -4.41 11.211 24.391 1 98.88 85 ASN A O 1
ATOM 676 N N . GLY A 1 86 ? -5.848 9.75 23.5 1 98.88 86 GLY A N 1
ATOM 677 C CA . GLY A 1 86 ? -5.793 10.352 22.172 1 98.88 86 GLY A CA 1
ATOM 678 C C . GLY A 1 86 ? -6.363 11.758 22.125 1 98.88 86 GLY A C 1
ATOM 679 O O . GLY A 1 86 ? -5.785 12.648 21.516 1 98.88 86 GLY A O 1
ATOM 680 N N . ILE A 1 87 ? -7.461 11.945 22.797 1 98.94 87 ILE A N 1
ATOM 681 C CA . ILE A 1 87 ? -8.086 13.258 22.859 1 98.94 87 ILE A CA 1
ATOM 682 C C . ILE A 1 87 ? -7.145 14.242 23.562 1 98.94 87 ILE A C 1
ATOM 684 O O . ILE A 1 87 ? -6.906 15.344 23.047 1 98.94 87 ILE A O 1
ATOM 688 N N . LYS A 1 88 ? -6.594 13.781 24.656 1 98.88 88 LYS A N 1
ATOM 689 C CA . LYS A 1 88 ? -5.684 14.641 25.406 1 98.88 88 LYS A CA 1
ATOM 690 C C . LYS A 1 88 ? -4.457 15 24.578 1 98.88 88 LYS A C 1
ATOM 692 O O . LYS A 1 88 ? -4.047 16.156 24.547 1 98.88 88 LYS A O 1
ATOM 697 N N . PHE A 1 89 ? -3.838 14.031 24.016 1 98.88 89 PHE A N 1
ATOM 698 C CA . PHE A 1 89 ? -2.668 14.258 23.172 1 98.88 89 PHE A CA 1
ATOM 699 C C . PHE A 1 89 ? -2.971 15.281 22.078 1 98.88 89 PHE A C 1
ATOM 701 O O . PHE A 1 89 ? -2.18 16.203 21.844 1 98.88 89 PHE A O 1
ATOM 708 N N . THR A 1 90 ? -4.102 15.125 21.406 1 98.94 90 THR A N 1
ATOM 709 C CA . THR A 1 90 ? -4.477 15.992 20.297 1 98.94 90 THR A CA 1
ATOM 710 C C . THR A 1 90 ? -4.758 17.406 20.797 1 98.94 90 THR A C 1
ATOM 712 O O . THR A 1 90 ? -4.277 18.375 20.219 1 98.94 90 THR A O 1
ATOM 715 N N . THR A 1 91 ? -5.48 17.547 21.906 1 98.81 91 THR A N 1
ATOM 716 C CA . THR A 1 91 ? -5.805 18.875 22.406 1 98.81 91 THR A CA 1
ATOM 717 C C . THR A 1 91 ? -4.566 19.547 23 1 98.81 91 THR A C 1
ATOM 719 O O . THR A 1 91 ? -4.422 20.766 22.922 1 98.81 91 THR A O 1
ATOM 722 N N . ASP A 1 92 ? -3.646 18.75 23.625 1 98.81 92 ASP A N 1
ATOM 723 C CA . ASP A 1 92 ? -2.354 19.297 24.031 1 98.81 92 ASP A CA 1
ATOM 724 C C . ASP A 1 92 ? -1.576 19.812 22.828 1 98.81 92 ASP A C 1
ATOM 726 O O . ASP A 1 92 ? -0.898 20.844 22.922 1 98.81 92 ASP A O 1
ATOM 730 N N . THR A 1 93 ? -1.651 19.094 21.734 1 98.88 93 THR A N 1
ATOM 731 C CA . THR A 1 93 ? -1.001 19.531 20.516 1 98.88 93 THR A CA 1
ATOM 732 C C . THR A 1 93 ? -1.586 20.859 20.031 1 98.88 93 THR A C 1
ATOM 734 O O . THR A 1 93 ? -0.847 21.75 19.625 1 98.88 93 THR A O 1
ATOM 737 N N . PHE A 1 94 ? -2.938 21.016 20.094 1 98.81 94 PHE A N 1
ATOM 738 C CA . PHE A 1 94 ? -3.58 22.25 19.703 1 98.81 94 PHE A CA 1
ATOM 739 C C . PHE A 1 94 ? -3.055 23.422 20.516 1 98.81 94 PHE A C 1
ATOM 741 O O . PHE A 1 94 ? -2.895 24.531 20.016 1 98.81 94 PHE A O 1
ATOM 748 N N . GLN A 1 95 ? -2.793 23.188 21.766 1 98.19 95 GLN A N 1
ATOM 749 C CA . GLN A 1 95 ? -2.271 24.234 22.625 1 98.19 95 GLN A CA 1
ATOM 750 C C . GLN A 1 95 ? -0.904 24.719 22.141 1 98.19 95 GLN A C 1
ATOM 752 O O . GLN A 1 95 ? -0.672 25.922 22.016 1 98.19 95 GLN A O 1
ATOM 757 N N . ILE A 1 96 ? -0.018 23.797 21.859 1 98.31 96 ILE A N 1
ATOM 758 C CA . ILE A 1 96 ? 1.316 24.219 21.453 1 98.31 96 ILE A CA 1
ATOM 759 C C . ILE A 1 96 ? 1.267 24.797 20.047 1 98.31 96 ILE A C 1
ATOM 761 O O . ILE A 1 96 ? 2.053 25.688 19.703 1 98.31 96 ILE A O 1
ATOM 765 N N . MET A 1 97 ? 0.373 24.297 19.188 1 98.5 97 MET A N 1
ATOM 766 C CA . MET A 1 97 ? 0.177 24.891 17.859 1 98.5 97 MET A CA 1
ATOM 767 C C . MET A 1 97 ? -0.182 26.359 17.984 1 98.5 97 MET A C 1
ATOM 769 O O . MET A 1 97 ? 0.385 27.203 17.281 1 98.5 97 MET A O 1
ATOM 773 N N . SER A 1 98 ? -1.12 26.641 18.859 1 96.31 98 SER A N 1
ATOM 774 C CA . SER A 1 98 ? -1.519 28.031 19.078 1 96.31 98 SER A CA 1
ATOM 775 C C . SER A 1 98 ? -0.335 28.875 19.516 1 96.31 98 SER A C 1
ATOM 777 O O . SER A 1 98 ? -0.181 30.016 19.062 1 96.31 98 SER A O 1
ATOM 779 N N . GLU A 1 99 ? 0.472 28.344 20.344 1 95.62 99 GLU A N 1
ATOM 780 C CA . GLU A 1 99 ? 1.653 29.047 20.844 1 95.62 99 GLU A CA 1
ATOM 781 C C . GLU A 1 99 ? 2.66 29.281 19.719 1 95.62 99 GLU A C 1
ATOM 783 O O . GLU A 1 99 ? 3.361 30.297 19.719 1 95.62 99 GLU A O 1
ATOM 788 N N . MET A 1 100 ? 2.711 28.391 18.812 1 97.75 100 MET A N 1
ATOM 789 C CA . MET A 1 100 ? 3.76 28.406 17.797 1 97.75 100 MET A CA 1
ATOM 790 C C . MET A 1 100 ? 3.248 29 16.5 1 97.75 100 MET A C 1
ATOM 792 O O . MET A 1 100 ? 4.004 29.156 15.531 1 97.75 100 MET A O 1
ATOM 796 N N . GLY A 1 101 ? 1.97 29.297 16.438 1 95.62 101 GLY A N 1
ATOM 797 C CA . GLY A 1 101 ? 1.39 29.953 15.281 1 95.62 101 GLY A CA 1
ATOM 798 C C . GLY A 1 101 ? 0.884 28.984 14.234 1 95.62 101 GLY A C 1
ATOM 799 O O . GLY A 1 101 ? 0.598 29.391 13.102 1 95.62 101 GLY A O 1
ATOM 800 N N . GLY A 1 102 ? 0.822 27.734 14.539 1 96.69 102 GLY A N 1
ATOM 801 C CA . GLY A 1 102 ? 0.294 26.734 13.617 1 96.69 102 GLY A CA 1
ATOM 802 C C . GLY A 1 102 ? -1.222 26.703 13.578 1 96.69 102 GLY A C 1
ATOM 803 O O . GLY A 1 102 ? -1.878 26.859 14.609 1 96.69 102 GLY A O 1
ATOM 804 N N . LYS A 1 103 ? -1.796 26.438 12.391 1 97.94 103 LYS A N 1
ATOM 805 C CA . LYS A 1 103 ? -3.25 26.469 12.258 1 97.94 103 LYS A CA 1
ATOM 806 C C . LYS A 1 103 ? -3.777 25.219 11.578 1 97.94 103 LYS A C 1
ATOM 808 O O . LYS A 1 103 ? -4.992 25 11.516 1 97.94 103 LYS A O 1
ATOM 813 N N . THR A 1 104 ? -2.916 24.406 11.062 1 98.81 104 THR A N 1
ATOM 814 C CA . THR A 1 104 ? -3.332 23.203 10.352 1 98.81 104 THR A CA 1
ATOM 815 C C . THR A 1 104 ? -2.803 21.953 11.055 1 98.81 104 THR A C 1
ATOM 817 O O . THR A 1 104 ? -1.593 21.797 11.227 1 98.81 104 THR A O 1
ATOM 820 N N . TYR A 1 105 ? -3.709 21.125 11.547 1 98.88 105 TYR A N 1
ATOM 821 C CA . TYR A 1 105 ? -3.449 19.812 12.109 1 98.88 105 TYR A CA 1
ATOM 822 C C . TYR A 1 105 ? -3.969 18.719 11.195 1 98.88 105 TYR A C 1
ATOM 824 O O . TYR A 1 105 ? -5.129 18.734 10.781 1 98.88 105 TYR A O 1
ATOM 832 N N . SER A 1 106 ? -3.08 17.766 10.82 1 98.75 106 SER A N 1
ATOM 833 C CA . SER A 1 106 ? -3.473 16.719 9.883 1 98.75 106 SER A CA 1
ATOM 834 C C . SER A 1 106 ? -2.773 15.398 10.211 1 98.75 106 SER A C 1
ATOM 836 O O . SER A 1 106 ? -2.277 15.211 11.328 1 98.75 106 SER A O 1
ATOM 838 N N . GLY A 1 107 ? -2.795 14.445 9.242 1 98.56 107 GLY A N 1
ATOM 839 C CA . GLY A 1 107 ? -2.189 13.133 9.414 1 98.56 107 GLY A CA 1
ATOM 840 C C . GLY A 1 107 ? -3.188 12.062 9.805 1 98.56 107 GLY A C 1
ATOM 841 O O . GLY A 1 107 ? -4.391 12.203 9.57 1 98.56 107 GLY A O 1
ATOM 842 N N . VAL A 1 108 ? -2.645 10.953 10.258 1 98.56 108 VAL A N 1
ATOM 843 C CA . VAL A 1 108 ? -3.51 9.883 10.734 1 98.56 108 VAL A CA 1
ATOM 844 C C . VAL A 1 108 ? -4.035 10.219 12.125 1 98.56 108 VAL A C 1
ATOM 846 O O . VAL A 1 108 ? -3.43 9.852 13.133 1 98.56 108 VAL A O 1
ATOM 849 N N . ASP A 1 109 ? -5.234 10.836 12.094 1 98.81 109 ASP A N 1
ATOM 850 C CA . ASP A 1 109 ? -5.617 11.594 13.281 1 98.81 109 ASP A CA 1
ATOM 851 C C . ASP A 1 109 ? -6.988 11.164 13.789 1 98.81 109 ASP A C 1
ATOM 853 O O . ASP A 1 109 ? -7.578 11.828 14.641 1 98.81 109 ASP A O 1
ATOM 857 N N . ILE A 1 110 ? -7.551 10.086 13.281 1 98.88 110 ILE A N 1
ATOM 858 C CA . ILE A 1 110 ? -8.891 9.727 13.734 1 98.88 110 ILE A CA 1
ATOM 859 C C . ILE A 1 110 ? -8.891 8.305 14.289 1 98.88 110 ILE A C 1
ATOM 861 O O . ILE A 1 110 ? -9.883 7.855 14.867 1 98.88 110 ILE A O 1
ATOM 865 N N . ALA A 1 111 ? -7.812 7.586 14.047 1 98.62 111 ALA A N 1
ATOM 866 C CA . ALA A 1 111 ? -7.5 6.262 14.586 1 98.62 111 ALA A CA 1
ATOM 867 C C . ALA A 1 111 ? -5.992 6.027 14.617 1 98.62 111 ALA A C 1
ATOM 869 O O . ALA A 1 111 ? -5.219 6.863 14.141 1 98.62 111 ALA A O 1
ATOM 870 N N . ALA A 1 112 ? -5.598 4.902 15.203 1 98.31 112 ALA A N 1
ATOM 871 C CA . ALA A 1 112 ? -4.172 4.605 15.305 1 98.31 112 ALA A CA 1
ATOM 872 C C . ALA A 1 112 ? -3.555 4.395 13.93 1 98.31 112 ALA A C 1
ATOM 874 O O . ALA A 1 112 ? -4.164 3.768 13.055 1 98.31 112 ALA A O 1
ATOM 875 N N . TRP A 1 113 ? -2.354 4.961 13.734 1 97.88 113 TRP A N 1
ATOM 876 C CA . TRP A 1 113 ? -1.549 4.746 12.539 1 97.88 113 TRP A CA 1
ATOM 877 C C . TRP A 1 113 ? -0.906 3.363 12.555 1 97.88 113 TRP A C 1
ATOM 879 O O . TRP A 1 113 ? -0.406 2.918 13.594 1 97.88 113 TRP A O 1
ATOM 889 N N . ASN A 1 114 ? -0.91 2.629 11.352 1 95.25 114 ASN A N 1
ATOM 890 C CA . ASN A 1 114 ? -0.308 1.315 11.148 1 95.25 114 ASN A CA 1
ATOM 891 C C . ASN A 1 114 ? -1.004 0.245 11.984 1 95.25 114 ASN A C 1
ATOM 893 O O . ASN A 1 114 ? -0.356 -0.676 12.484 1 95.25 114 ASN A O 1
ATOM 897 N N . LYS A 1 115 ? -2.26 0.458 12.273 1 93.75 115 LYS A N 1
ATOM 898 C CA . LYS A 1 115 ? -3.117 -0.518 12.945 1 93.75 115 LYS A CA 1
ATOM 899 C C . LYS A 1 115 ? -4.398 -0.76 12.148 1 93.75 115 LYS A C 1
ATOM 901 O O . LYS A 1 115 ? -5.129 0.182 11.836 1 93.75 115 LYS A O 1
ATOM 906 N N . THR A 1 116 ? -4.555 -2.002 11.742 1 94.25 116 THR A N 1
ATOM 907 C CA . THR A 1 116 ? -5.762 -2.373 11.016 1 94.25 116 THR A CA 1
ATOM 908 C C . THR A 1 116 ? -6.543 -3.445 11.773 1 94.25 116 THR A C 1
ATOM 910 O O . THR A 1 116 ? -6.086 -3.936 12.812 1 94.25 116 THR A O 1
ATOM 913 N N . PHE A 1 117 ? -7.742 -3.711 11.32 1 92.69 117 PHE A N 1
ATOM 914 C CA . PHE A 1 117 ? -8.586 -4.691 11.992 1 92.69 117 PHE A CA 1
ATOM 915 C C . PHE A 1 117 ? -7.91 -6.055 12.031 1 92.69 117 PHE A C 1
ATOM 917 O O . PHE A 1 117 ? -7.211 -6.434 11.086 1 92.69 117 PHE A O 1
ATOM 924 N N . MET A 1 118 ? -7.984 -6.727 13.117 1 82 118 MET A N 1
ATOM 925 C CA . MET A 1 118 ? -7.352 -8.031 13.273 1 82 118 MET A CA 1
ATOM 926 C C . MET A 1 118 ? -8.297 -9.148 12.844 1 82 118 MET A C 1
ATOM 928 O O . MET A 1 118 ? -7.859 -10.273 12.586 1 82 118 MET A O 1
ATOM 932 N N . GLU A 1 119 ? -9.492 -8.812 12.773 1 82.38 119 GLU A N 1
ATOM 933 C CA . GLU A 1 119 ? -10.484 -9.805 12.367 1 82.38 119 GLU A CA 1
ATOM 934 C C . GLU A 1 119 ? -11.062 -9.477 10.992 1 82.38 119 GLU A C 1
ATOM 936 O O . GLU A 1 119 ? -10.742 -8.438 10.406 1 82.38 119 GLU A O 1
ATOM 941 N N . GLY A 1 120 ? -11.633 -10.484 10.414 1 84.44 120 GLY A N 1
ATOM 942 C CA . GLY A 1 120 ? -12.391 -10.273 9.188 1 84.44 120 GLY A CA 1
ATOM 943 C C . GLY A 1 120 ? -13.727 -9.602 9.414 1 84.44 120 GLY A C 1
ATOM 944 O O . GLY A 1 120 ? -14.766 -10.266 9.398 1 84.44 120 GLY A O 1
ATOM 945 N N . ILE A 1 121 ? -13.695 -8.234 9.484 1 88.94 121 ILE A N 1
ATOM 946 C CA . ILE A 1 121 ? -14.898 -7.508 9.867 1 88.94 121 ILE A CA 1
ATOM 947 C C . ILE A 1 121 ? -15.742 -7.211 8.625 1 88.94 121 ILE A C 1
ATOM 949 O O . ILE A 1 121 ? -15.203 -7.086 7.52 1 88.94 121 ILE A O 1
ATOM 953 N N . THR A 1 122 ? -17.016 -7.16 8.766 1 91.12 122 THR A N 1
ATOM 954 C CA . THR A 1 122 ? -17.938 -6.801 7.688 1 91.12 122 THR A CA 1
ATOM 955 C C . THR A 1 122 ? -18.672 -5.5 8.008 1 91.12 122 THR A C 1
ATOM 957 O O . THR A 1 122 ? -19.469 -5.02 7.207 1 91.12 122 THR A O 1
ATOM 960 N N . ASP A 1 123 ? -18.375 -5.023 9.211 1 92.5 123 ASP A N 1
ATOM 961 C CA . ASP A 1 123 ? -19.031 -3.816 9.711 1 92.5 123 ASP A CA 1
ATOM 962 C C . ASP A 1 123 ? -18.078 -2.98 10.555 1 92.5 123 ASP A C 1
ATOM 964 O O . ASP A 1 123 ? -17.562 -3.447 11.57 1 92.5 123 ASP A O 1
ATOM 968 N N . LYS A 1 124 ? -17.828 -1.739 10.117 1 95.5 124 LYS A N 1
ATOM 969 C CA . LYS A 1 124 ? -16.906 -0.911 10.891 1 95.5 124 LYS A CA 1
ATOM 970 C C . LYS A 1 124 ? -17.656 0.16 11.68 1 95.5 124 LYS A C 1
ATOM 972 O O . LYS A 1 124 ? -17.047 1.099 12.195 1 95.5 124 LYS A O 1
ATOM 977 N N . SER A 1 125 ? -18.969 0.033 11.773 1 96.88 125 SER A N 1
ATOM 978 C CA . SER A 1 125 ? -19.828 1.083 12.328 1 96.88 125 SER A CA 1
ATOM 979 C C . SER A 1 125 ? -19.438 1.396 13.773 1 96.88 125 SER A C 1
ATOM 981 O O . SER A 1 125 ? -19.391 2.562 14.164 1 96.88 125 SER A O 1
ATOM 983 N N . ALA A 1 126 ? -19.203 0.344 14.594 1 97 126 ALA A N 1
ATOM 984 C CA . ALA A 1 126 ? -18.859 0.58 16 1 97 126 ALA A CA 1
ATOM 985 C C . ALA A 1 126 ? -17.562 1.371 16.125 1 97 126 ALA A C 1
ATOM 987 O O . ALA A 1 126 ? -17.484 2.314 16.922 1 97 126 ALA A O 1
ATOM 988 N N . THR A 1 127 ? -16.531 0.996 15.414 1 97.56 127 THR A N 1
ATOM 989 C CA . THR A 1 127 ? -15.242 1.694 15.391 1 97.56 127 THR A CA 1
ATOM 990 C C . THR A 1 127 ? -15.414 3.123 14.883 1 97.56 127 THR A C 1
ATOM 992 O O . THR A 1 127 ? -14.859 4.062 15.453 1 97.56 127 THR A O 1
ATOM 995 N N . TRP A 1 128 ? -16.203 3.236 13.797 1 98.44 128 TRP A N 1
ATOM 996 C CA . TRP A 1 128 ? -16.531 4.523 13.203 1 98.44 128 TRP A CA 1
ATOM 997 C C . TRP A 1 128 ? -17.188 5.453 14.219 1 98.44 128 TRP A C 1
ATOM 999 O O . TRP A 1 128 ? -16.766 6.598 14.383 1 98.44 128 TRP A O 1
ATOM 1009 N N . GLU A 1 129 ? -18.078 4.961 14.953 1 98.69 129 GLU A N 1
ATOM 1010 C CA . GLU A 1 129 ? -18.828 5.766 15.914 1 98.69 129 GLU A CA 1
ATOM 1011 C C . GLU A 1 129 ? -17.938 6.23 17.062 1 98.69 129 GLU A C 1
ATOM 1013 O O . GLU A 1 129 ? -18.062 7.363 17.531 1 98.69 129 GLU A O 1
ATOM 1018 N N . ARG A 1 130 ? -17.109 5.344 17.547 1 98.81 130 ARG A N 1
ATOM 1019 C CA . ARG A 1 130 ? -16.172 5.727 18.609 1 98.81 130 ARG A CA 1
ATOM 1020 C C . ARG A 1 130 ? -15.25 6.844 18.141 1 98.81 130 ARG A C 1
ATOM 1022 O O . ARG A 1 130 ? -15.023 7.812 18.875 1 98.81 130 ARG A O 1
ATOM 1029 N N . SER A 1 131 ? -14.742 6.73 16.953 1 98.88 131 SER A N 1
ATOM 1030 C CA . SER A 1 131 ? -13.867 7.754 16.406 1 98.88 131 SER A CA 1
ATOM 1031 C C . SER A 1 131 ? -14.602 9.086 16.266 1 98.88 131 SER A C 1
ATOM 1033 O O . SER A 1 131 ? -14.094 10.125 16.672 1 98.88 131 SER A O 1
ATOM 1035 N N . ILE A 1 132 ? -15.805 9.023 15.695 1 98.88 132 ILE A N 1
ATOM 1036 C CA . ILE A 1 132 ? -16.625 10.219 15.5 1 98.88 132 ILE A CA 1
ATOM 1037 C C . ILE A 1 132 ? -16.844 10.922 16.844 1 98.88 132 ILE A C 1
ATOM 1039 O O . ILE A 1 132 ? -16.672 12.141 16.938 1 98.88 132 ILE A O 1
ATOM 1043 N N . SER A 1 133 ? -17.188 10.18 17.812 1 98.81 133 SER A N 1
ATOM 1044 C CA . SER A 1 133 ? -17.453 10.75 19.125 1 98.81 133 SER A CA 1
ATOM 1045 C C . SER A 1 133 ? -16.203 11.453 19.672 1 98.81 133 SER A C 1
ATOM 1047 O O . SER A 1 133 ? -16.297 12.578 20.188 1 98.81 133 SER A O 1
ATOM 1049 N N . ALA A 1 134 ? -15.102 10.805 19.609 1 98.94 134 ALA A N 1
ATOM 1050 C CA . ALA A 1 134 ? -13.844 11.375 20.094 1 98.94 134 ALA A CA 1
ATOM 1051 C C . ALA A 1 134 ? -13.492 12.641 19.312 1 98.94 134 ALA A C 1
ATOM 1053 O O . ALA A 1 134 ? -13.102 13.648 19.906 1 98.94 134 ALA A O 1
ATOM 1054 N N . VAL A 1 135 ? -13.656 12.633 18.031 1 98.94 135 VAL A N 1
ATOM 1055 C CA . VAL A 1 135 ? -13.273 13.766 17.188 1 98.94 135 VAL A CA 1
ATOM 1056 C C . VAL A 1 135 ? -14.219 14.938 17.422 1 98.94 135 VAL A C 1
ATOM 1058 O O . VAL A 1 135 ? -13.797 16.094 17.422 1 98.94 135 VAL A O 1
ATOM 1061 N N . LYS A 1 136 ? -15.484 14.656 17.656 1 98.88 136 LYS A N 1
ATOM 1062 C CA . LYS A 1 136 ? -16.406 15.727 17.984 1 98.88 136 LYS A CA 1
ATOM 1063 C C . LYS A 1 136 ? -15.977 16.469 19.234 1 98.88 136 LYS A C 1
ATOM 1065 O O . LYS A 1 136 ? -16.094 17.688 19.312 1 98.88 136 LYS A O 1
ATOM 1070 N N . GLU A 1 137 ? -15.484 15.727 20.188 1 98.75 137 GLU A N 1
ATOM 1071 C CA . GLU A 1 137 ? -14.945 16.359 21.391 1 98.75 137 GLU A CA 1
ATOM 1072 C C . GLU A 1 137 ? -13.734 17.234 21.062 1 98.75 137 GLU A C 1
ATOM 1074 O O . GLU A 1 137 ? -13.609 18.344 21.562 1 98.75 137 GLU A O 1
ATOM 1079 N N . ILE A 1 138 ? -12.883 16.75 20.266 1 98.88 138 ILE A N 1
ATOM 1080 C CA . ILE A 1 138 ? -11.664 17.438 19.844 1 98.88 138 ILE A CA 1
ATOM 1081 C C . ILE A 1 138 ? -12.031 18.719 19.094 1 98.88 138 ILE A C 1
ATOM 1083 O O . ILE A 1 138 ? -11.359 19.75 19.234 1 98.88 138 ILE A O 1
ATOM 1087 N N . MET A 1 139 ? -13.117 18.672 18.281 1 98.75 139 MET A N 1
ATOM 1088 C CA . MET A 1 139 ? -13.484 19.781 17.406 1 98.75 139 MET A CA 1
ATOM 1089 C C . MET A 1 139 ? -13.883 21 18.219 1 98.75 139 MET A C 1
ATOM 1091 O O . MET A 1 139 ? -13.68 22.141 17.781 1 98.75 139 MET A O 1
ATOM 1095 N N . LYS A 1 140 ? -14.359 20.812 19.422 1 98.25 140 LYS A N 1
ATOM 1096 C CA . LYS A 1 140 ? -14.688 21.953 20.281 1 98.25 140 LYS A CA 1
ATOM 1097 C C . LYS A 1 140 ? -13.453 22.812 20.531 1 98.25 140 LYS A C 1
ATOM 1099 O O . LYS A 1 140 ? -13.523 24.047 20.453 1 98.25 140 LYS A O 1
ATOM 1104 N N . VAL A 1 141 ? -12.398 22.156 20.797 1 98.44 141 VAL A N 1
ATOM 1105 C CA . VAL A 1 141 ? -11.148 22.859 21.062 1 98.44 141 VAL A CA 1
ATOM 1106 C C . VAL A 1 141 ? -10.594 23.438 19.766 1 98.44 141 VAL A C 1
ATOM 1108 O O . VAL A 1 141 ? -10.109 24.578 19.75 1 98.44 141 VAL A O 1
ATOM 1111 N N . ALA A 1 142 ? -10.648 22.703 18.672 1 98.69 142 ALA A N 1
ATOM 1112 C CA . ALA A 1 142 ? -10.164 23.156 17.375 1 98.69 142 ALA A CA 1
ATOM 1113 C C . ALA A 1 142 ? -10.883 24.438 16.938 1 98.69 142 ALA A C 1
ATOM 1115 O O . ALA A 1 142 ? -10.25 25.391 16.469 1 98.69 142 ALA A O 1
ATOM 1116 N N . GLU A 1 143 ? -12.188 24.453 17.094 1 98.44 143 GLU A N 1
ATOM 1117 C CA . GLU A 1 143 ? -12.992 25.609 16.719 1 98.44 143 GLU A CA 1
ATOM 1118 C C . GLU A 1 143 ? -12.602 26.844 17.547 1 98.44 143 GLU A C 1
ATOM 1120 O O . GLU A 1 143 ? -12.422 27.922 17.016 1 98.44 143 GLU A O 1
ATOM 1125 N N . ASP A 1 144 ? -12.477 26.609 18.812 1 97.88 144 ASP A N 1
ATOM 1126 C CA . ASP A 1 144 ? -12.125 27.703 19.719 1 97.88 144 ASP A CA 1
ATOM 1127 C C . ASP A 1 144 ? -10.781 28.328 19.344 1 97.88 144 ASP A C 1
ATOM 1129 O O . ASP A 1 144 ? -10.602 29.531 19.453 1 97.88 144 ASP A O 1
ATOM 1133 N N . LYS A 1 145 ? -9.875 27.531 18.859 1 97.94 145 LYS A N 1
ATOM 1134 C CA . LYS A 1 145 ? -8.523 27.984 18.578 1 97.94 145 LYS A CA 1
ATOM 1135 C C . LYS A 1 145 ? -8.336 28.312 17.109 1 97.94 145 LYS A C 1
ATOM 1137 O O . LYS A 1 145 ? -7.258 28.734 16.688 1 97.94 145 LYS A O 1
ATOM 1142 N N . GLY A 1 146 ? -9.398 28.094 16.328 1 98.19 146 GLY A N 1
ATOM 1143 C CA . GLY A 1 146 ? -9.328 28.359 14.898 1 98.19 146 GLY A CA 1
ATOM 1144 C C . GLY A 1 146 ? -8.414 27.406 14.164 1 98.19 146 GLY A C 1
ATOM 1145 O O . GLY A 1 146 ? -7.742 27.781 13.203 1 98.19 146 GLY A O 1
ATOM 1146 N N . ILE A 1 147 ? -8.281 26.203 14.641 1 98.69 147 ILE A N 1
ATOM 1147 C CA . ILE A 1 147 ? -7.414 25.188 14.055 1 98.69 147 ILE A CA 1
ATOM 1148 C C . ILE A 1 147 ? -8.195 24.375 13.031 1 98.69 147 ILE A C 1
ATOM 1150 O O . ILE A 1 147 ? -9.328 23.969 13.289 1 98.69 147 ILE A O 1
ATOM 1154 N N . THR A 1 148 ? -7.652 24.203 11.844 1 98.81 148 THR A N 1
ATOM 1155 C CA . THR A 1 148 ? -8.172 23.266 10.859 1 98.81 148 THR A CA 1
ATOM 1156 C C . THR A 1 148 ? -7.703 21.844 11.156 1 98.81 148 THR A C 1
ATOM 1158 O O . THR A 1 148 ? -6.504 21.594 11.266 1 98.81 148 THR A O 1
ATOM 1161 N N . PHE A 1 149 ? -8.617 21.016 11.406 1 98.94 149 PHE A N 1
ATOM 1162 C CA . PHE A 1 149 ? -8.398 19.594 11.602 1 98.94 149 PHE A CA 1
ATOM 1163 C C . PHE A 1 149 ? -8.664 18.812 10.312 1 98.94 149 PHE A C 1
ATOM 1165 O O . PHE A 1 149 ? -9.812 18.625 9.922 1 98.94 149 PHE A O 1
ATOM 1172 N N . ALA A 1 150 ? -7.621 18.359 9.641 1 98.94 150 ALA A N 1
ATOM 1173 C CA . ALA A 1 150 ? -7.781 17.719 8.344 1 98.94 150 ALA A CA 1
ATOM 1174 C C . ALA A 1 150 ? -7.641 16.203 8.477 1 98.94 150 ALA A C 1
ATOM 1176 O O . ALA A 1 150 ? -6.535 15.688 8.672 1 98.94 150 ALA A O 1
ATOM 1177 N N . VAL A 1 151 ? -8.711 15.445 8.32 1 98.94 151 VAL A N 1
ATOM 1178 C CA . VAL A 1 151 ? -8.758 13.984 8.359 1 98.94 151 VAL A CA 1
ATOM 1179 C C . VAL A 1 151 ? -8.031 13.414 7.141 1 98.94 151 VAL A C 1
ATOM 1181 O O . VAL A 1 151 ? -8.422 13.672 6 1 98.94 151 VAL A O 1
ATOM 1184 N N . GLU A 1 152 ? -7.043 12.664 7.391 1 98.88 152 GLU A N 1
ATOM 1185 C CA . GLU A 1 152 ? -6.27 12.133 6.273 1 98.88 152 GLU A CA 1
ATOM 1186 C C . GLU A 1 152 ? -6.848 10.812 5.777 1 98.88 152 GLU A C 1
ATOM 1188 O O . GLU A 1 152 ? -7.109 9.906 6.574 1 98.88 152 GLU A O 1
ATOM 1193 N N . VAL A 1 153 ? -7.055 10.727 4.488 1 98.81 153 VAL A N 1
ATOM 1194 C CA . VAL A 1 153 ? -7.418 9.477 3.83 1 98.81 153 VAL A CA 1
ATOM 1195 C C . VAL A 1 153 ? -6.164 8.641 3.576 1 98.81 153 VAL A C 1
ATOM 1197 O O . VAL A 1 153 ? -5.285 9.047 2.812 1 98.81 153 VAL A O 1
ATOM 1200 N N . VAL A 1 154 ? -6.023 7.5 4.211 1 98.12 154 VAL A N 1
ATOM 1201 C CA . VAL A 1 154 ? -4.797 6.719 4.113 1 98.12 154 VAL A CA 1
ATOM 1202 C C . VAL A 1 154 ? -5.109 5.336 3.543 1 98.12 154 VAL A C 1
ATOM 1204 O O . VAL A 1 154 ? -6.262 4.902 3.551 1 98.12 154 VAL A O 1
ATOM 1207 N N . ASN A 1 155 ? -4.133 4.656 3.027 1 98.5 155 ASN A N 1
ATOM 1208 C CA . ASN A 1 155 ? -4.336 3.375 2.359 1 98.5 155 ASN A CA 1
ATOM 1209 C C . ASN A 1 155 ? -4.656 2.266 3.359 1 98.5 155 ASN A C 1
ATOM 1211 O O . ASN A 1 155 ? -4.48 2.443 4.566 1 98.5 155 ASN A O 1
ATOM 1215 N N . ARG A 1 156 ? -5.035 1.158 2.883 1 98 156 ARG A N 1
ATOM 1216 C CA . ARG A 1 156 ? -5.605 0.016 3.59 1 98 156 ARG A CA 1
ATOM 1217 C C . ARG A 1 156 ? -4.594 -0.595 4.551 1 98 156 ARG A C 1
ATOM 1219 O O . ARG A 1 156 ? -4.965 -1.299 5.492 1 98 156 ARG A O 1
ATOM 1226 N N . TYR A 1 157 ? -3.361 -0.39 4.359 1 97.5 157 TYR A N 1
ATOM 1227 C CA . TYR A 1 157 ? -2.332 -0.988 5.199 1 97.5 157 TYR A CA 1
ATOM 1228 C C . TYR A 1 157 ? -2.064 -0.128 6.43 1 97.5 157 TYR A C 1
ATOM 1230 O O . TYR A 1 157 ? -1.605 -0.629 7.457 1 97.5 157 TYR A O 1
ATOM 1238 N N . GLU A 1 158 ? -2.381 1.183 6.293 1 97.44 158 GLU A N 1
ATOM 1239 C CA . GLU A 1 158 ? -2.014 2.135 7.336 1 97.44 158 GLU A CA 1
ATOM 1240 C C . GLU A 1 158 ? -3.213 2.48 8.211 1 97.44 158 GLU A C 1
ATOM 1242 O O . GLU A 1 158 ? -3.053 3.027 9.305 1 97.44 158 GLU A O 1
ATOM 1247 N N . SER A 1 159 ? -4.379 2.205 7.668 1 95 159 SER A N 1
ATOM 1248 C CA . SER A 1 159 ? -5.605 2.402 8.43 1 95 159 SER A CA 1
ATOM 1249 C C . SER A 1 159 ? -6.738 1.534 7.887 1 95 159 SER A C 1
ATOM 1251 O O . SER A 1 159 ? -6.699 1.108 6.73 1 95 159 SER A O 1
ATOM 1253 N N . SER A 1 160 ? -7.723 1.308 8.703 1 96.69 160 SER A N 1
ATOM 1254 C CA . SER A 1 160 ? -8.867 0.511 8.281 1 96.69 160 SER A CA 1
ATOM 1255 C C . SER A 1 160 ? -10.156 1.327 8.32 1 96.69 160 SER A C 1
ATOM 1257 O O . SER A 1 160 ? -11.219 0.846 7.918 1 96.69 160 SER A O 1
ATOM 1259 N N . LEU A 1 161 ? -10.102 2.551 8.773 1 97.69 161 LEU A N 1
ATOM 1260 C CA . LEU A 1 161 ? -11.336 3.275 9.055 1 97.69 161 LEU A CA 1
ATOM 1261 C C . LEU A 1 161 ? -11.773 4.094 7.848 1 97.69 161 LEU A C 1
ATOM 1263 O O . LEU A 1 161 ? -12.93 3.996 7.414 1 97.69 161 LEU A O 1
ATOM 1267 N N . VAL A 1 162 ? -10.891 4.941 7.309 1 98.44 162 VAL A N 1
ATOM 1268 C CA . VAL A 1 162 ? -11.18 5.793 6.16 1 98.44 162 VAL A CA 1
ATOM 1269 C C . VAL A 1 162 ? -10.109 5.594 5.09 1 98.44 162 VAL A C 1
ATOM 1271 O O . VAL A 1 162 ? -8.945 5.969 5.285 1 98.44 162 VAL A O 1
ATOM 1274 N N . ASN A 1 163 ? -10.539 5.074 3.906 1 98.44 163 ASN A N 1
ATOM 1275 C CA . ASN A 1 163 ? -9.547 4.727 2.895 1 98.44 163 ASN A CA 1
ATOM 1276 C C . ASN A 1 163 ? -9.828 5.426 1.568 1 98.44 163 ASN A C 1
ATOM 1278 O O . ASN A 1 163 ? -9.023 5.34 0.635 1 98.44 163 ASN A O 1
ATOM 1282 N N . THR A 1 164 ? -10.953 6.148 1.522 1 98.62 164 THR A N 1
ATOM 1283 C CA . THR A 1 164 ? -11.289 6.836 0.282 1 98.62 164 THR A CA 1
ATOM 1284 C C . THR A 1 164 ? -11.852 8.227 0.57 1 98.62 164 THR A C 1
ATOM 1286 O O . THR A 1 164 ? -12.305 8.5 1.681 1 98.62 164 THR A O 1
ATOM 1289 N N . ALA A 1 165 ? -11.82 9.039 -0.477 1 98.88 165 ALA A N 1
ATOM 1290 C CA . ALA A 1 165 ? -12.438 10.359 -0.412 1 98.88 165 ALA A CA 1
ATOM 1291 C C . ALA A 1 165 ? -13.914 10.258 -0.038 1 98.88 165 ALA A C 1
ATOM 1293 O O . ALA A 1 165 ? -14.414 11.055 0.761 1 98.88 165 ALA A O 1
ATOM 1294 N N . GLU A 1 166 ? -14.578 9.281 -0.606 1 98.75 166 GLU A N 1
ATOM 1295 C CA . GLU A 1 166 ? -16 9.094 -0.321 1 98.75 166 GLU A CA 1
ATOM 1296 C C . GLU A 1 166 ? -16.234 8.844 1.165 1 98.75 166 GLU A C 1
ATOM 1298 O O . GLU A 1 166 ? -17.109 9.453 1.771 1 98.75 166 GLU A O 1
ATOM 1303 N N . GLU A 1 167 ? -15.461 7.945 1.733 1 98.62 167 GLU A N 1
ATOM 1304 C CA . GLU A 1 167 ? -15.578 7.66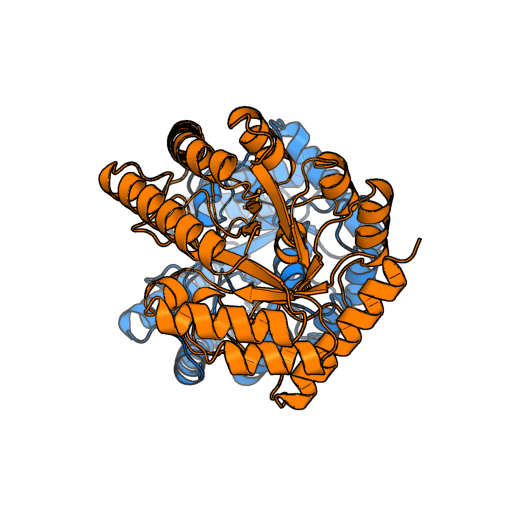4 3.162 1 98.62 167 GLU A CA 1
ATOM 1305 C C . GLU A 1 167 ? -15.234 8.898 3.996 1 98.62 167 GLU A C 1
ATOM 1307 O O . GLU A 1 167 ? -15.883 9.156 5.016 1 98.62 167 GLU A O 1
ATOM 1312 N N . ALA A 1 168 ? -14.242 9.617 3.566 1 98.88 168 ALA A N 1
ATOM 1313 C CA . ALA A 1 168 ? -13.82 10.805 4.305 1 98.88 168 ALA A CA 1
ATOM 1314 C C . ALA A 1 168 ? -14.914 11.867 4.309 1 98.88 168 ALA A C 1
ATOM 1316 O O . ALA A 1 168 ? -15.133 12.539 5.32 1 98.88 168 ALA A O 1
ATOM 1317 N N . VAL A 1 169 ? -15.547 12.031 3.145 1 98.94 169 VAL A N 1
ATOM 1318 C CA . VAL A 1 169 ? -16.641 12.992 3.049 1 98.94 169 VAL A CA 1
ATOM 1319 C C . VAL A 1 169 ? -17.734 12.625 4.035 1 98.94 169 VAL A C 1
ATOM 1321 O O . VAL A 1 169 ? -18.219 13.484 4.785 1 98.94 169 VAL A O 1
ATOM 1324 N N . LYS A 1 170 ? -18.125 11.336 4.062 1 98.81 170 LYS A N 1
ATOM 1325 C CA . LYS A 1 170 ? -19.125 10.883 5.016 1 98.81 170 LYS A CA 1
ATOM 1326 C C . LYS A 1 170 ? -18.688 11.156 6.453 1 98.81 170 LYS A C 1
ATOM 1328 O O . LYS A 1 170 ? -19.484 11.609 7.277 1 98.81 170 LYS A O 1
ATOM 1333 N N . TYR A 1 171 ? -17.438 10.898 6.738 1 98.88 171 TYR A N 1
ATOM 1334 C CA . TYR A 1 171 ? -16.875 11.055 8.078 1 98.88 171 TYR A CA 1
ATOM 1335 C C . TYR A 1 171 ? -16.938 12.516 8.523 1 98.88 171 TYR A C 1
ATOM 1337 O O . TYR A 1 171 ? -17.453 12.812 9.602 1 98.88 171 TYR A O 1
ATOM 1345 N N . VAL A 1 172 ? -16.469 13.445 7.703 1 98.94 172 VAL A N 1
ATOM 1346 C CA . VAL A 1 172 ? -16.375 14.852 8.078 1 98.94 172 VAL A CA 1
ATOM 1347 C C . VAL A 1 172 ? -17.766 15.469 8.164 1 98.94 172 VAL A C 1
ATOM 1349 O O . VAL A 1 172 ? -18.031 16.328 9.008 1 98.94 172 VAL A O 1
ATOM 1352 N N . ASP A 1 173 ? -18.641 15.031 7.25 1 98.81 173 ASP A N 1
ATOM 1353 C CA . ASP A 1 173 ? -20.016 15.508 7.312 1 98.81 173 ASP A CA 1
ATOM 1354 C C . ASP A 1 173 ? -20.688 15.086 8.625 1 98.81 173 ASP A C 1
ATOM 1356 O O . ASP A 1 173 ? -21.484 15.844 9.195 1 98.81 173 ASP A O 1
ATOM 1360 N N . GLU A 1 174 ? -20.391 13.875 9.039 1 98.81 174 GLU A N 1
ATOM 1361 C CA . GLU A 1 174 ? -20.969 13.391 10.289 1 98.81 174 GLU A CA 1
ATOM 1362 C C . GLU A 1 174 ? -20.375 14.141 11.484 1 98.81 174 GLU A C 1
ATOM 1364 O O . GLU A 1 174 ? -21.078 14.414 12.461 1 98.81 174 GLU A O 1
ATOM 1369 N N . VAL A 1 175 ? -19.062 14.391 11.477 1 98.88 175 VAL A N 1
ATOM 1370 C CA . VAL A 1 175 ? -18.484 15.203 12.531 1 98.88 175 VAL A CA 1
ATOM 1371 C C . VAL A 1 175 ? -19.203 16.547 12.609 1 98.88 175 VAL A C 1
ATOM 1373 O O . VAL A 1 175 ? -19.547 17.016 13.703 1 98.88 175 VAL A O 1
ATOM 1376 N N . GLY A 1 176 ? -19.375 17.172 11.438 1 98.38 176 GLY A N 1
ATOM 1377 C CA . GLY A 1 176 ? -20.281 18.312 11.344 1 98.38 176 GLY A CA 1
ATOM 1378 C C . GLY A 1 176 ? -19.641 19.609 11.781 1 98.38 176 GLY A C 1
ATOM 1379 O O . GLY A 1 176 ? -20.344 20.547 12.18 1 98.38 176 GLY A O 1
ATOM 1380 N N . SER A 1 177 ? -18.375 19.797 11.789 1 98.56 177 SER A N 1
ATOM 1381 C CA . SER A 1 177 ? -17.672 21.031 12.133 1 98.56 177 SER A CA 1
ATOM 1382 C C . SER A 1 177 ? -17.109 21.703 10.883 1 98.56 177 SER A C 1
ATOM 1384 O O . SER A 1 177 ? -16.547 21.047 10.016 1 98.56 177 SER A O 1
ATOM 1386 N N . PRO A 1 178 ? -17.203 23 10.758 1 97.38 178 PRO A N 1
ATOM 1387 C CA . PRO A 1 178 ? -16.562 23.719 9.641 1 97.38 178 PRO A CA 1
ATOM 1388 C C . PRO A 1 178 ? -15.047 23.641 9.672 1 97.38 178 PRO A C 1
ATOM 1390 O O . PRO A 1 178 ? -14.391 23.875 8.656 1 97.38 178 PRO A O 1
ATOM 1393 N N . ASN A 1 179 ? -14.453 23.344 10.883 1 98.69 179 ASN A N 1
ATOM 1394 C CA . ASN A 1 179 ? -13.008 23.25 11.031 1 98.69 179 ASN A CA 1
ATOM 1395 C C . ASN A 1 179 ? -12.5 21.844 10.711 1 98.69 179 ASN A C 1
ATOM 1397 O O . ASN A 1 179 ? -11.289 21.625 10.656 1 98.69 179 ASN A O 1
ATOM 1401 N N . CYS A 1 180 ? -13.406 20.891 10.578 1 98.88 180 CYS A N 1
ATOM 1402 C CA . CYS A 1 180 ? -13.039 19.531 10.195 1 98.88 180 CYS A CA 1
ATOM 1403 C C . CYS A 1 180 ? -13.031 19.375 8.68 1 98.88 180 CYS A C 1
ATOM 1405 O O . CYS A 1 180 ? -14.07 19.5 8.031 1 98.88 180 CYS A O 1
ATOM 1407 N N . LYS A 1 181 ? -11.891 19.203 8.148 1 98.94 181 LYS A N 1
ATOM 1408 C CA . LYS A 1 181 ? -11.664 19.125 6.711 1 98.94 181 LYS A CA 1
ATOM 1409 C C . LYS A 1 181 ? -11.008 17.797 6.332 1 98.94 181 LYS A C 1
ATOM 1411 O O . LYS A 1 181 ? -10.953 16.875 7.141 1 98.94 181 LYS A O 1
ATOM 1416 N N . ILE A 1 182 ? -10.641 17.688 5.059 1 98.94 182 ILE A N 1
ATOM 1417 C CA . ILE A 1 182 ? -10.062 16.438 4.562 1 98.94 182 ILE A CA 1
ATOM 1418 C C . ILE A 1 182 ? -8.648 16.703 4.039 1 98.94 182 ILE A C 1
ATOM 1420 O O . ILE A 1 182 ? -8.398 17.719 3.385 1 98.94 182 ILE A O 1
ATOM 1424 N N . LEU A 1 183 ? -7.715 15.891 4.418 1 98.94 183 LEU A N 1
ATOM 1425 C CA . LEU A 1 183 ? -6.406 15.797 3.779 1 98.94 183 LEU A CA 1
ATOM 1426 C C . LEU A 1 183 ? -6.367 14.641 2.791 1 98.94 183 LEU A C 1
ATOM 1428 O O . LEU A 1 183 ? -6.562 13.484 3.174 1 98.94 183 LEU A O 1
ATOM 1432 N N . LEU A 1 184 ? -6.223 14.883 1.505 1 98.94 184 LEU A N 1
ATOM 1433 C CA . LEU A 1 184 ? -5.918 13.867 0.504 1 98.94 184 LEU A CA 1
ATOM 1434 C C . LEU A 1 184 ? -4.414 13.789 0.255 1 98.94 184 LEU A C 1
ATOM 1436 O O . LEU A 1 184 ? -3.707 14.789 0.371 1 98.94 184 LEU A O 1
ATOM 1440 N N . ASP A 1 185 ? -3.965 12.695 -0.009 1 98.94 185 ASP A N 1
ATOM 1441 C CA . ASP A 1 185 ? -2.562 12.398 -0.272 1 98.94 185 ASP A CA 1
ATOM 1442 C C . ASP A 1 185 ? -2.41 11.523 -1.518 1 98.94 185 ASP A C 1
ATOM 1444 O O . ASP A 1 185 ? -2.971 10.43 -1.586 1 98.94 185 ASP A O 1
ATOM 1448 N N . THR A 1 186 ? -1.606 11.922 -2.453 1 98.88 186 THR A N 1
ATOM 1449 C CA . THR A 1 186 ? -1.514 11.258 -3.75 1 98.88 186 THR A CA 1
ATOM 1450 C C . THR A 1 186 ? -1.012 9.828 -3.592 1 98.88 186 THR A C 1
ATOM 1452 O O . THR A 1 186 ? -1.403 8.938 -4.352 1 98.88 186 THR A O 1
ATOM 1455 N N . TYR A 1 187 ? -0.089 9.57 -2.648 1 98.75 187 TYR A N 1
ATOM 1456 C CA . TYR A 1 187 ? 0.411 8.219 -2.422 1 98.75 187 TYR A CA 1
ATOM 1457 C C . TYR A 1 187 ? -0.727 7.273 -2.064 1 98.75 187 TYR A C 1
ATOM 1459 O O . TYR A 1 187 ? -0.845 6.188 -2.641 1 98.75 187 TYR A O 1
ATOM 1467 N N . HIS A 1 188 ? -1.545 7.66 -1.157 1 98.88 188 HIS A N 1
ATOM 1468 C CA . HIS A 1 188 ? -2.654 6.828 -0.706 1 98.88 188 HIS A CA 1
ATOM 1469 C C . HIS A 1 188 ? -3.74 6.73 -1.772 1 98.88 188 HIS A C 1
ATOM 1471 O O . HIS A 1 188 ? -4.297 5.656 -1.999 1 98.88 188 HIS A O 1
ATOM 1477 N N . MET A 1 189 ? -4.016 7.867 -2.422 1 98.81 189 MET A N 1
ATOM 1478 C CA . MET A 1 189 ? -4.98 7.867 -3.518 1 98.81 189 MET A CA 1
ATOM 1479 C C . MET A 1 189 ? -4.555 6.898 -4.617 1 98.81 189 MET A C 1
ATOM 1481 O O . MET A 1 189 ? -5.395 6.23 -5.223 1 98.81 189 MET A O 1
ATOM 1485 N N . ASN A 1 190 ? -3.285 6.848 -4.875 1 98.75 190 ASN A N 1
ATOM 1486 C CA . ASN A 1 190 ? -2.756 5.961 -5.902 1 98.75 190 ASN A CA 1
ATOM 1487 C C . ASN A 1 190 ? -3.17 4.512 -5.656 1 98.75 190 ASN A C 1
ATOM 1489 O O . ASN A 1 190 ? -3.43 3.768 -6.605 1 98.75 190 ASN A O 1
ATOM 1493 N N . ILE A 1 191 ? -3.266 4.152 -4.457 1 98.69 191 ILE A N 1
ATOM 1494 C CA . ILE A 1 191 ? -3.566 2.773 -4.082 1 98.69 191 ILE A CA 1
ATOM 1495 C C . ILE A 1 191 ? -5.078 2.562 -4.062 1 98.69 191 ILE A C 1
ATOM 1497 O O . ILE A 1 191 ? -5.578 1.559 -4.574 1 98.69 191 ILE A O 1
ATOM 1501 N N . GLU A 1 192 ? -5.863 3.518 -3.604 1 98.56 192 GLU A N 1
ATOM 1502 C CA . GLU A 1 192 ? -7.234 3.221 -3.197 1 98.56 192 GLU A CA 1
ATOM 1503 C C . GLU A 1 192 ? -8.242 3.781 -4.195 1 98.56 192 GLU A C 1
ATOM 1505 O O . GLU A 1 192 ? -9.32 3.223 -4.375 1 98.56 192 GLU A O 1
ATOM 1510 N N . GLU A 1 193 ? -7.891 4.895 -4.816 1 98.44 193 GLU A N 1
ATOM 1511 C CA . GLU A 1 193 ? -8.906 5.629 -5.562 1 98.44 193 GLU A CA 1
ATOM 1512 C C . GLU A 1 193 ? -8.992 5.145 -7.008 1 98.44 193 GLU A C 1
ATOM 1514 O O . GLU A 1 193 ? -7.98 4.734 -7.59 1 98.44 193 GLU A O 1
ATOM 1519 N N . ASP A 1 194 ? -10.117 5.281 -7.629 1 96.44 194 ASP A N 1
ATOM 1520 C CA . ASP A 1 194 ? -10.32 4.949 -9.031 1 96.44 194 ASP A CA 1
ATOM 1521 C C . ASP A 1 194 ? -9.82 6.07 -9.938 1 96.44 194 ASP A C 1
ATOM 1523 O O . ASP A 1 194 ? -9.547 5.848 -11.125 1 96.44 194 ASP A O 1
ATOM 1527 N N . SER A 1 195 ? -9.797 7.227 -9.312 1 96.62 195 SER A N 1
ATOM 1528 C CA . SER A 1 195 ? -9.438 8.438 -10.055 1 96.62 195 SER A CA 1
ATOM 1529 C C . SER A 1 195 ? -8.93 9.523 -9.117 1 96.62 195 SER A C 1
ATOM 1531 O O . SER A 1 195 ? -9.531 9.781 -8.07 1 96.62 195 SER A O 1
ATOM 1533 N N . PHE A 1 196 ? -7.805 10.125 -9.516 1 98.5 196 PHE A N 1
ATOM 1534 C CA . PHE A 1 196 ? -7.328 11.25 -8.711 1 98.5 196 PHE A CA 1
ATOM 1535 C C . PHE A 1 196 ? -8.281 12.43 -8.812 1 98.5 196 PHE A C 1
ATOM 1537 O O . PHE A 1 196 ? -8.703 12.992 -7.793 1 98.5 196 PHE A O 1
ATOM 1544 N N . ALA A 1 197 ? -8.602 12.773 -10.055 1 98.75 197 ALA A N 1
ATOM 1545 C CA . ALA A 1 197 ? -9.477 13.914 -10.289 1 98.75 197 ALA A CA 1
ATOM 1546 C C . ALA A 1 197 ? -10.844 13.695 -9.641 1 98.75 197 ALA A C 1
ATOM 1548 O O . ALA A 1 197 ? -11.391 14.609 -9.008 1 98.75 197 ALA A O 1
ATOM 1549 N N . GLY A 1 198 ? -11.391 12.469 -9.828 1 98.62 198 GLY A N 1
ATOM 1550 C CA . GLY A 1 198 ? -12.688 12.172 -9.242 1 98.62 198 GLY A CA 1
ATOM 1551 C C . GLY A 1 198 ? -12.711 12.352 -7.734 1 98.62 198 GLY A C 1
ATOM 1552 O O . GLY A 1 198 ? -13.656 12.93 -7.188 1 98.62 198 GLY A O 1
ATOM 1553 N N . ALA A 1 199 ? -11.688 11.883 -7.039 1 98.88 199 ALA A N 1
ATOM 1554 C CA . ALA A 1 199 ? -11.586 11.992 -5.586 1 98.88 199 ALA A CA 1
ATOM 1555 C C . ALA A 1 199 ? -11.469 13.453 -5.152 1 98.88 199 ALA A C 1
ATOM 1557 O O . ALA A 1 199 ? -12.148 13.883 -4.219 1 98.88 199 ALA A O 1
ATOM 1558 N N . ILE A 1 200 ? -10.578 14.211 -5.82 1 98.94 200 ILE A N 1
ATOM 1559 C CA . ILE A 1 200 ? -10.344 15.617 -5.492 1 98.94 200 ILE A CA 1
ATOM 1560 C C . ILE A 1 200 ? -11.633 16.406 -5.672 1 98.94 200 ILE A C 1
ATOM 1562 O O . ILE A 1 200 ? -12.016 17.188 -4.793 1 98.94 200 ILE A O 1
ATOM 1566 N N . LYS A 1 201 ? -12.328 16.203 -6.758 1 98.94 201 LYS A N 1
ATOM 1567 C CA . LYS A 1 201 ? -13.562 16.922 -7.047 1 98.94 201 LYS A CA 1
ATOM 1568 C C . LYS A 1 201 ? -14.672 16.547 -6.07 1 98.94 201 LYS A C 1
ATOM 1570 O O . LYS A 1 201 ? -15.461 17.391 -5.66 1 98.94 201 LYS A O 1
ATOM 1575 N N . LEU A 1 202 ? -14.695 15.281 -5.738 1 98.88 202 LEU A N 1
ATOM 1576 C CA . LEU A 1 202 ? -15.688 14.82 -4.773 1 98.88 202 LEU A CA 1
ATOM 1577 C C . LEU A 1 202 ? -15.523 15.539 -3.439 1 98.88 202 LEU A C 1
ATOM 1579 O O . LEU A 1 202 ? -16.516 15.945 -2.82 1 98.88 202 LEU A O 1
ATOM 1583 N N . VAL A 1 203 ? -14.328 15.656 -2.947 1 98.88 203 VAL A N 1
ATOM 1584 C CA . VAL A 1 203 ? -14.047 16.312 -1.672 1 98.88 203 VAL A CA 1
ATOM 1585 C C . VAL A 1 203 ? -14.375 17.797 -1.766 1 98.88 203 VAL A C 1
ATOM 1587 O O . VAL A 1 203 ? -14.984 18.359 -0.854 1 98.88 203 VAL A O 1
ATOM 1590 N N . GLY A 1 204 ? -13.961 18.453 -2.9 1 98.56 204 GLY A N 1
ATOM 1591 C CA . GLY A 1 204 ? -14.32 19.828 -3.176 1 98.56 204 GLY A CA 1
ATOM 1592 C C . GLY A 1 204 ? -13.867 20.797 -2.092 1 98.56 204 GLY A C 1
ATOM 1593 O O . GLY A 1 204 ? -12.703 20.797 -1.703 1 98.56 204 GLY A O 1
ATOM 1594 N N . ASN A 1 205 ? -14.789 21.516 -1.586 1 98.31 205 ASN A N 1
ATOM 1595 C CA . ASN A 1 205 ? -14.477 22.594 -0.648 1 98.31 205 ASN A CA 1
ATOM 1596 C C . ASN A 1 205 ? -14.117 22.047 0.73 1 98.31 205 ASN A C 1
ATOM 1598 O O . ASN A 1 205 ? -13.633 22.781 1.591 1 98.31 205 ASN A O 1
ATOM 1602 N N . ARG A 1 206 ? -14.281 20.766 0.923 1 98.75 206 ARG A N 1
ATOM 1603 C CA . ARG A 1 206 ? -13.906 20.125 2.182 1 98.75 206 ARG A CA 1
ATOM 1604 C C . ARG A 1 206 ? -12.406 19.875 2.242 1 98.75 206 ARG A C 1
ATOM 1606 O O . ARG A 1 206 ? -11.875 19.516 3.297 1 98.75 206 ARG A O 1
ATOM 1613 N N . LEU A 1 207 ? -11.734 20.031 1.113 1 98.94 207 LEU A N 1
ATOM 1614 C CA . LEU A 1 207 ? -10.289 19.797 1.087 1 98.94 207 LEU A CA 1
ATOM 1615 C C . LEU A 1 207 ? -9.547 20.859 1.886 1 98.94 207 LEU A C 1
ATOM 1617 O O . LEU A 1 207 ? -9.555 22.031 1.514 1 98.94 207 LEU A O 1
ATOM 1621 N N . GLY A 1 208 ? -8.875 20.422 2.967 1 98.81 208 GLY A N 1
ATOM 1622 C CA . GLY A 1 208 ? -8.219 21.375 3.846 1 98.81 208 GLY A CA 1
ATOM 1623 C C . GLY A 1 208 ? -6.703 21.297 3.777 1 98.81 208 GLY A C 1
ATOM 1624 O O . GLY A 1 208 ? -6.004 22.219 4.215 1 98.81 208 GLY A O 1
ATOM 1625 N N . HIS A 1 209 ? -6.191 20.219 3.311 1 98.88 209 HIS A N 1
ATOM 1626 C CA . HIS A 1 209 ? -4.762 19.953 3.189 1 98.88 209 HIS A CA 1
ATOM 1627 C C . HIS A 1 209 ? -4.484 18.938 2.084 1 98.88 209 HIS A C 1
ATOM 1629 O O . HIS A 1 209 ? -5.367 18.156 1.714 1 98.88 209 HIS A O 1
ATOM 1635 N N . PHE A 1 210 ? -3.35 18.969 1.471 1 98.94 210 PHE A N 1
ATOM 1636 C CA . PHE A 1 210 ? -3.061 18.078 0.352 1 98.94 210 PHE A CA 1
ATOM 1637 C C . PHE A 1 210 ? -1.604 17.641 0.374 1 98.94 210 PHE A C 1
ATOM 1639 O O . PHE A 1 210 ? -0.696 18.469 0.243 1 98.94 210 PHE A O 1
ATOM 1646 N N . HIS A 1 211 ? -1.361 16.391 0.618 1 98.94 211 HIS A N 1
ATOM 1647 C CA . HIS A 1 211 ? -0.028 15.812 0.538 1 98.94 211 HIS A CA 1
ATOM 1648 C C . HIS A 1 211 ? 0.259 15.289 -0.866 1 98.94 211 HIS A C 1
ATOM 1650 O O . HIS A 1 211 ? -0.632 14.75 -1.526 1 98.94 211 HIS A O 1
ATOM 1656 N N . VAL A 1 212 ? 1.526 15.422 -1.265 1 98.88 212 VAL A N 1
ATOM 1657 C CA . VAL A 1 212 ? 1.893 14.93 -2.588 1 98.88 212 VAL A CA 1
ATOM 1658 C C . VAL A 1 212 ? 3.172 14.102 -2.498 1 98.88 212 VAL A C 1
ATOM 1660 O O . VAL A 1 212 ? 4.043 14.375 -1.669 1 98.88 212 VAL A O 1
ATOM 1663 N N . GLY A 1 213 ? 3.309 13.18 -3.268 1 98.62 213 GLY A N 1
ATOM 1664 C CA . GLY A 1 213 ? 4.434 12.289 -3.482 1 98.62 213 GLY A CA 1
ATOM 1665 C C . GLY A 1 213 ? 4.223 11.32 -4.633 1 98.62 213 GLY A C 1
ATOM 1666 O O . GLY A 1 213 ? 3.102 11.18 -5.129 1 98.62 213 GLY A O 1
ATOM 1667 N N . GLU A 1 214 ? 5.258 10.766 -5.113 1 98.25 214 GLU A N 1
ATOM 1668 C CA . GLU A 1 214 ? 5.168 9.719 -6.125 1 98.25 214 GLU A CA 1
ATOM 1669 C C . GLU A 1 214 ? 4.633 8.422 -5.531 1 98.25 214 GLU A C 1
ATOM 1671 O O . GLU A 1 214 ? 4.426 8.32 -4.32 1 98.25 214 GLU A O 1
ATOM 1676 N N . SER A 1 215 ? 4.398 7.457 -6.387 1 97.69 215 SER A N 1
ATOM 1677 C CA . SER A 1 215 ? 3.764 6.195 -6.012 1 97.69 215 SER A CA 1
ATOM 1678 C C . SER A 1 215 ? 4.656 5.387 -5.078 1 97.69 215 SER A C 1
ATOM 1680 O O . SER A 1 215 ? 4.203 4.426 -4.453 1 97.69 215 SER A O 1
ATOM 1682 N N . ASN A 1 216 ? 5.914 5.672 -5.027 1 97.75 216 ASN A N 1
ATOM 1683 C CA . ASN A 1 216 ? 6.844 4.922 -4.191 1 97.75 216 ASN A CA 1
ATOM 1684 C C . ASN A 1 216 ? 7.477 5.812 -3.121 1 97.75 216 ASN A C 1
ATOM 1686 O O . ASN A 1 216 ? 8.602 5.562 -2.686 1 97.75 216 ASN A O 1
ATOM 1690 N N . ARG A 1 217 ? 6.852 6.992 -2.809 1 97.62 217 ARG A N 1
ATOM 1691 C CA . ARG A 1 217 ? 7.18 7.914 -1.724 1 97.62 217 ARG A CA 1
ATOM 1692 C C . ARG A 1 217 ? 8.344 8.812 -2.105 1 97.62 217 ARG A C 1
ATOM 1694 O O . ARG A 1 217 ? 8.906 9.5 -1.252 1 97.62 217 ARG A O 1
ATOM 1701 N N . ARG A 1 218 ? 8.773 8.867 -3.396 1 98 218 ARG A N 1
ATOM 1702 C CA . ARG A 1 218 ? 9.711 9.867 -3.895 1 98 218 ARG A CA 1
ATOM 1703 C C . ARG A 1 218 ? 9.031 11.227 -4.016 1 98 218 ARG A C 1
ATOM 1705 O O . ARG A 1 218 ? 7.805 11.32 -4.031 1 98 218 ARG A O 1
ATOM 1712 N N . PRO A 1 219 ? 9.844 12.297 -4.055 1 98.5 219 PRO A N 1
ATOM 1713 C CA . PRO A 1 219 ? 9.242 13.586 -4.395 1 98.5 219 PRO A CA 1
ATOM 1714 C C . PRO A 1 219 ? 8.578 13.586 -5.77 1 98.5 219 PRO A C 1
ATOM 1716 O O . PRO A 1 219 ? 8.969 12.82 -6.652 1 98.5 219 PRO A O 1
ATOM 1719 N N . PRO A 1 220 ? 7.57 14.398 -5.898 1 98.5 220 PRO A N 1
ATOM 1720 C CA . PRO A 1 220 ? 6.969 14.547 -7.223 1 98.5 220 PRO A CA 1
ATOM 1721 C C . PRO A 1 220 ? 7.996 14.844 -8.312 1 98.5 220 PRO A C 1
ATOM 1723 O O . PRO A 1 220 ? 8.969 15.562 -8.062 1 98.5 220 PRO A O 1
ATOM 1726 N N . CYS A 1 221 ? 7.758 14.273 -9.383 1 96.31 221 CYS A N 1
ATOM 1727 C CA . CYS A 1 221 ? 8.656 14.43 -10.523 1 96.31 221 CYS A CA 1
ATOM 1728 C C . CYS A 1 221 ? 7.871 14.492 -11.828 1 96.31 221 CYS A C 1
ATOM 1730 O O . CYS A 1 221 ? 6.934 13.727 -12.031 1 96.31 221 CYS A O 1
ATOM 1732 N N . GLU A 1 222 ? 8.211 15.406 -12.68 1 92.81 222 GLU A N 1
ATOM 1733 C CA . GLU A 1 222 ? 7.512 15.617 -13.945 1 92.81 222 GLU A CA 1
ATOM 1734 C C . GLU A 1 222 ? 7.504 14.344 -14.789 1 92.81 222 GLU A C 1
ATOM 1736 O O . GLU A 1 222 ? 6.512 14.047 -15.461 1 92.81 222 GLU A O 1
ATOM 1741 N N . ASN A 1 223 ? 8.586 13.633 -14.773 1 91.69 223 ASN A N 1
ATOM 1742 C CA . ASN A 1 223 ? 8.695 12.406 -15.562 1 91.69 223 ASN A CA 1
ATOM 1743 C C . ASN A 1 223 ? 8.406 11.172 -14.711 1 91.69 223 ASN A C 1
ATOM 1745 O O . ASN A 1 223 ? 8.789 10.055 -15.078 1 91.69 223 ASN A O 1
ATOM 1749 N N . GLY A 1 224 ? 7.781 11.453 -13.578 1 94.69 224 GLY A N 1
ATOM 1750 C CA . GLY A 1 224 ? 7.422 10.336 -12.719 1 94.69 224 GLY A CA 1
ATOM 1751 C C . GLY A 1 224 ? 6.195 9.586 -13.195 1 94.69 224 GLY A C 1
ATOM 1752 O O . GLY A 1 224 ? 5.754 9.758 -14.336 1 94.69 224 GLY A O 1
ATOM 1753 N N . LYS A 1 225 ? 5.73 8.688 -12.438 1 95.56 225 LYS A N 1
ATOM 1754 C CA . LYS A 1 225 ? 4.637 7.789 -12.797 1 95.56 225 LYS A CA 1
ATOM 1755 C C . LYS A 1 225 ? 3.281 8.438 -12.531 1 95.56 225 LYS A C 1
ATOM 1757 O O . LYS A 1 225 ? 2.285 8.094 -13.164 1 95.56 225 LYS A O 1
ATOM 1762 N N . MET A 1 226 ? 3.176 9.422 -11.602 1 97.25 226 MET A N 1
ATOM 1763 C CA . MET A 1 226 ? 1.909 10.016 -11.18 1 97.25 226 MET A CA 1
ATOM 1764 C C . MET A 1 226 ? 1.378 10.977 -12.234 1 97.25 226 MET A C 1
ATOM 1766 O O . MET A 1 226 ? 2.148 11.711 -12.859 1 97.25 226 MET A O 1
ATOM 1770 N N . PRO A 1 227 ? 0.124 10.977 -12.461 1 97.12 227 PRO A N 1
ATOM 1771 C CA . PRO A 1 227 ? -0.468 11.898 -13.438 1 97.12 227 PRO A CA 1
ATOM 1772 C C . PRO A 1 227 ? -0.636 13.312 -12.883 1 97.12 227 PRO A C 1
ATOM 1774 O O . PRO A 1 227 ? -1.761 13.75 -12.641 1 97.12 227 PRO A O 1
ATOM 1777 N N . TRP A 1 228 ? 0.382 14.07 -12.844 1 98.31 228 TRP A N 1
ATOM 1778 C CA . TRP A 1 228 ? 0.426 15.352 -12.148 1 98.31 228 TRP A CA 1
ATOM 1779 C C . TRP A 1 228 ? -0.471 16.375 -12.836 1 98.31 228 TRP A C 1
ATOM 1781 O O . TRP A 1 228 ? -1.051 17.25 -12.18 1 98.31 228 TRP A O 1
ATOM 1791 N N . ASN A 1 229 ? -0.63 16.25 -14.188 1 97.88 229 ASN A N 1
ATOM 1792 C CA . ASN A 1 229 ? -1.567 17.141 -14.852 1 97.88 229 ASN A CA 1
ATOM 1793 C C . ASN A 1 229 ? -3.002 16.891 -14.391 1 97.88 229 ASN A C 1
ATOM 1795 O O . ASN A 1 229 ? -3.742 17.844 -14.109 1 97.88 229 ASN A O 1
ATOM 1799 N N . GLU A 1 230 ? -3.4 15.617 -14.32 1 98 230 GLU A N 1
ATOM 1800 C CA . GLU A 1 230 ? -4.734 15.289 -13.82 1 98 230 GLU A CA 1
ATOM 1801 C C . GLU A 1 230 ? -4.941 15.828 -12.414 1 98 230 GLU A C 1
ATOM 1803 O O . GLU A 1 230 ? -5.973 16.438 -12.117 1 98 230 GLU A O 1
ATOM 1808 N N . ILE A 1 231 ? -3.969 15.656 -11.562 1 98.75 231 ILE A N 1
ATOM 1809 C CA . ILE A 1 231 ? -4.047 16 -10.148 1 98.75 231 ILE A CA 1
ATOM 1810 C C . ILE A 1 231 ? -4.129 17.516 -9.992 1 98.75 231 ILE A C 1
ATOM 1812 O O . ILE A 1 231 ? -5.051 18.031 -9.352 1 98.75 231 ILE A O 1
ATOM 1816 N N . THR A 1 232 ? -3.199 18.25 -10.641 1 98.75 232 THR A N 1
ATOM 1817 C CA . THR A 1 232 ? -3.145 19.703 -10.453 1 98.75 232 THR A CA 1
ATOM 1818 C C . THR A 1 232 ? -4.316 20.391 -11.156 1 98.75 232 THR A C 1
ATOM 1820 O O . THR A 1 232 ? -4.836 21.391 -10.664 1 98.75 232 THR A O 1
ATOM 1823 N N . ASN A 1 233 ? -4.727 19.828 -12.305 1 98.69 233 ASN A N 1
ATOM 1824 C CA . ASN A 1 233 ? -5.91 20.375 -12.961 1 98.69 233 ASN A CA 1
ATOM 1825 C C . ASN A 1 233 ? -7.148 20.234 -12.078 1 98.69 233 ASN A C 1
ATOM 1827 O O . ASN A 1 233 ? -7.973 21.141 -12.008 1 98.69 233 ASN A O 1
ATOM 1831 N N . ALA A 1 234 ? -7.281 19.094 -11.422 1 98.88 234 ALA A N 1
ATOM 1832 C CA . ALA A 1 234 ? -8.422 18.875 -10.531 1 98.88 234 ALA A CA 1
ATOM 1833 C C . ALA A 1 234 ? -8.391 19.859 -9.352 1 98.88 234 ALA A C 1
ATOM 1835 O O . ALA A 1 234 ? -9.43 20.375 -8.953 1 98.88 234 ALA A O 1
ATOM 1836 N N . LEU A 1 235 ? -7.211 20.094 -8.758 1 98.88 235 LEU A N 1
ATOM 1837 C CA . LEU A 1 235 ? -7.07 21.047 -7.668 1 98.88 235 LEU A CA 1
ATOM 1838 C C . LEU A 1 235 ? -7.488 22.453 -8.117 1 98.88 235 LEU A C 1
ATOM 1840 O O . LEU A 1 235 ? -8.172 23.156 -7.383 1 98.88 235 LEU A O 1
ATOM 1844 N N . LYS A 1 236 ? -7.051 22.844 -9.297 1 98.69 236 LYS A N 1
ATOM 1845 C CA . LYS A 1 236 ? -7.418 24.156 -9.828 1 98.69 236 LYS A CA 1
ATOM 1846 C C . LYS A 1 236 ? -8.914 24.234 -10.094 1 98.69 236 LYS A C 1
ATOM 1848 O O . LYS A 1 236 ? -9.539 25.281 -9.844 1 98.69 236 LYS A O 1
ATOM 1853 N N . GLU A 1 237 ? -9.453 23.172 -10.609 1 98.5 237 GLU A N 1
ATOM 1854 C CA . GLU A 1 237 ? -10.875 23.141 -10.93 1 98.5 237 GLU A CA 1
ATOM 1855 C C . GLU A 1 237 ? -11.727 23.391 -9.695 1 98.5 237 GLU A C 1
ATOM 1857 O O . GLU A 1 237 ? -12.781 24.031 -9.773 1 98.5 237 GLU A O 1
ATOM 1862 N N . ILE A 1 238 ? -11.289 22.906 -8.555 1 98.69 238 ILE A N 1
ATOM 1863 C CA . ILE A 1 238 ? -12.086 23.109 -7.352 1 98.69 238 ILE A CA 1
ATOM 1864 C C . ILE A 1 238 ? -11.625 24.375 -6.633 1 98.69 238 ILE A C 1
ATOM 1866 O O . ILE A 1 238 ? -12.047 24.641 -5.504 1 98.69 238 ILE A O 1
ATOM 1870 N N . ASP A 1 239 ? -10.68 25.109 -7.191 1 98.31 239 ASP A N 1
ATOM 1871 C CA . ASP A 1 239 ? -10.156 26.375 -6.656 1 98.31 239 ASP A CA 1
ATOM 1872 C C . ASP A 1 239 ? -9.508 26.156 -5.293 1 98.31 239 ASP A C 1
ATOM 1874 O O . ASP A 1 239 ? -9.789 26.891 -4.344 1 98.31 239 ASP A O 1
ATOM 1878 N N . TYR A 1 240 ? -8.797 25.109 -5.199 1 98.56 240 TYR A N 1
ATOM 1879 C CA . TYR A 1 240 ? -8.086 24.812 -3.957 1 98.56 240 TYR A CA 1
ATOM 1880 C C . TYR A 1 240 ? -7.02 25.875 -3.678 1 98.56 240 TYR A C 1
ATOM 1882 O O . TYR A 1 240 ? -6.125 26.094 -4.496 1 98.56 240 TYR A O 1
ATOM 1890 N N . GLN A 1 241 ? -7.078 26.453 -2.525 1 97.56 241 GLN A N 1
ATOM 1891 C CA . GLN A 1 241 ? -6.156 27.531 -2.17 1 97.56 241 GLN A CA 1
ATOM 1892 C C . GLN A 1 241 ? -5.219 27.094 -1.047 1 97.56 241 GLN A C 1
ATOM 1894 O O . GLN A 1 241 ? -4.363 27.875 -0.615 1 97.56 241 GLN A O 1
ATOM 1899 N N . GLY A 1 242 ? -5.371 25.891 -0.564 1 98.19 242 GLY A N 1
ATOM 1900 C CA . GLY A 1 242 ? -4.625 25.438 0.599 1 98.19 242 GLY A CA 1
ATOM 1901 C C . GLY A 1 242 ? -3.219 24.984 0.264 1 98.19 242 GLY A C 1
ATOM 1902 O O . GLY A 1 242 ? -2.754 25.156 -0.863 1 98.19 242 GLY A O 1
ATOM 1903 N N . ALA A 1 243 ? -2.555 24.469 1.28 1 98.69 243 ALA A N 1
ATOM 1904 C CA . ALA A 1 243 ? -1.161 24.047 1.188 1 98.69 243 ALA A CA 1
ATOM 1905 C C . ALA A 1 243 ? -1.038 22.75 0.402 1 98.69 243 ALA A C 1
ATOM 1907 O O . ALA A 1 243 ? -1.919 21.875 0.472 1 98.69 243 ALA A O 1
ATOM 1908 N N . ILE A 1 244 ? -0.034 22.641 -0.364 1 98.94 244 ILE A N 1
ATOM 1909 C CA . ILE A 1 244 ? 0.433 21.391 -0.982 1 98.94 244 ILE A CA 1
ATOM 1910 C C . ILE A 1 244 ? 1.765 20.984 -0.361 1 98.94 244 ILE A C 1
ATOM 1912 O O . ILE A 1 244 ? 2.785 21.641 -0.564 1 98.94 244 ILE A O 1
ATOM 1916 N N . VAL A 1 245 ? 1.766 19.938 0.403 1 98.94 245 VAL A N 1
ATOM 1917 C CA . VAL A 1 245 ? 2.938 19.562 1.189 1 98.94 245 VAL A CA 1
ATOM 1918 C C . VAL A 1 245 ? 3.494 18.234 0.688 1 98.94 245 VAL A C 1
ATOM 1920 O O . VAL A 1 245 ? 2.779 17.234 0.649 1 98.94 245 VAL A O 1
ATOM 1923 N N . MET A 1 246 ? 4.762 18.25 0.25 1 98.94 246 MET A N 1
ATOM 1924 C CA . MET A 1 246 ? 5.426 17.016 -0.156 1 98.94 246 MET A CA 1
ATOM 1925 C C . MET A 1 246 ? 5.719 16.141 1.053 1 98.94 246 MET A C 1
ATOM 1927 O O . MET A 1 246 ? 6.215 16.625 2.074 1 98.94 246 MET A O 1
ATOM 1931 N N . GLU A 1 247 ? 5.363 14.891 0.932 1 98.69 247 GLU A N 1
ATOM 1932 C CA . GLU A 1 247 ? 5.594 13.93 2.012 1 98.69 247 GLU A CA 1
ATOM 1933 C C . GLU A 1 247 ? 6.379 12.719 1.52 1 98.69 247 GLU A C 1
ATOM 1935 O O . GLU A 1 247 ? 5.902 11.586 1.609 1 98.69 247 GLU A O 1
ATOM 1940 N N . PRO A 1 248 ? 7.605 12.898 1.031 1 98.31 248 PRO A N 1
ATOM 1941 C CA . PRO A 1 248 ? 8.453 11.781 0.594 1 98.31 248 PRO A CA 1
ATOM 1942 C C . PRO A 1 248 ? 9.188 11.109 1.751 1 98.31 248 PRO A C 1
ATOM 1944 O O . PRO A 1 248 ? 9.5 11.758 2.75 1 98.31 248 PRO A O 1
ATOM 1947 N N . PHE A 1 249 ? 9.469 9.891 1.714 1 97.62 249 PHE A N 1
ATOM 1948 C CA . PHE A 1 249 ? 10.258 9.07 2.625 1 97.62 249 PHE A CA 1
ATOM 1949 C C . PHE A 1 249 ? 11.148 8.102 1.853 1 97.62 249 PHE A C 1
ATOM 1951 O O . PHE A 1 249 ? 10.688 7.051 1.408 1 97.62 249 PHE A O 1
ATOM 1958 N N . ILE A 1 250 ? 12.422 8.422 1.703 1 96.5 250 ILE A N 1
ATOM 1959 C CA . ILE A 1 250 ? 13.195 7.688 0.704 1 96.5 250 ILE A CA 1
ATOM 1960 C C . ILE A 1 250 ? 14.438 7.082 1.354 1 96.5 250 ILE A C 1
ATOM 1962 O O . ILE A 1 250 ? 15.258 6.457 0.675 1 96.5 250 ILE A O 1
ATOM 1966 N N . LYS A 1 251 ? 14.539 7.258 2.676 1 94.25 251 LYS A N 1
ATOM 1967 C CA . LYS A 1 251 ? 15.688 6.688 3.371 1 94.25 251 LYS A CA 1
ATOM 1968 C C . LYS A 1 251 ? 15.297 5.441 4.16 1 94.25 251 LYS A C 1
ATOM 1970 O O . LYS A 1 251 ? 14.258 5.426 4.828 1 94.25 251 LYS A O 1
ATOM 1975 N N . MET A 1 252 ? 1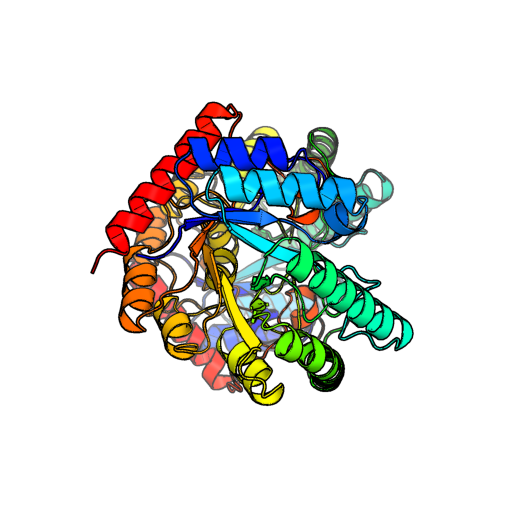6.125 4.484 4.027 1 94.06 252 MET A N 1
ATOM 1976 C CA . MET A 1 252 ? 15.938 3.26 4.801 1 94.06 252 MET A CA 1
ATOM 1977 C C . MET A 1 252 ? 16.562 3.389 6.184 1 94.06 252 MET A C 1
ATOM 1979 O O . MET A 1 252 ? 17.594 4.043 6.344 1 94.06 252 MET A O 1
ATOM 1983 N N . GLY A 1 253 ? 15.891 2.775 7.16 1 94.12 253 GLY A N 1
ATOM 1984 C CA . GLY A 1 253 ? 16.469 2.693 8.492 1 94.12 253 GLY A CA 1
ATOM 1985 C C . GLY A 1 253 ? 15.891 3.713 9.453 1 94.12 253 GLY A C 1
ATOM 1986 O O . GLY A 1 253 ? 15.227 4.664 9.039 1 94.12 253 GLY A O 1
ATOM 1987 N N . GLY A 1 254 ? 16.156 3.434 10.773 1 94.62 254 GLY A N 1
ATOM 1988 C CA . GLY A 1 254 ? 15.648 4.32 11.812 1 94.62 254 GLY A CA 1
ATOM 1989 C C . GLY A 1 254 ? 14.164 4.16 12.07 1 94.62 254 GLY A C 1
ATOM 1990 O O . GLY A 1 254 ? 13.539 3.229 11.562 1 94.62 254 GLY A O 1
ATOM 1991 N N . GLU A 1 255 ? 13.625 5.051 12.859 1 95.38 255 GLU A N 1
ATOM 1992 C CA . GLU A 1 255 ? 12.211 5.035 13.203 1 95.38 255 GLU A CA 1
ATOM 1993 C C . GLU A 1 255 ? 11.344 5.352 11.977 1 95.38 255 GLU A C 1
ATOM 1995 O O . GLU A 1 255 ? 10.32 4.711 11.758 1 95.38 255 GLU A O 1
ATOM 2000 N N . VAL A 1 256 ? 11.828 6.367 11.227 1 95.56 256 VAL A N 1
ATOM 2001 C CA . VAL A 1 256 ? 11.039 6.82 10.086 1 95.56 256 VAL A CA 1
ATOM 2002 C C . VAL A 1 256 ? 10.938 5.707 9.047 1 95.56 256 VAL A C 1
ATOM 2004 O O . VAL A 1 256 ? 9.836 5.34 8.633 1 95.56 256 VAL A O 1
ATOM 2007 N N . GLY A 1 257 ? 12.094 5.133 8.688 1 95.31 257 GLY A N 1
ATOM 2008 C CA . GLY A 1 257 ? 12.086 4.035 7.738 1 95.31 257 GLY A CA 1
ATOM 2009 C C . GLY A 1 257 ? 11.258 2.85 8.195 1 95.31 257 GLY A C 1
ATOM 2010 O O . GLY A 1 257 ? 10.508 2.27 7.406 1 95.31 257 GLY A O 1
ATOM 2011 N N . ARG A 1 258 ? 11.359 2.504 9.422 1 95.88 258 ARG A N 1
ATOM 2012 C CA . ARG A 1 258 ? 10.594 1.406 10 1 95.88 258 ARG A CA 1
ATOM 2013 C C . ARG A 1 258 ? 9.102 1.687 9.938 1 95.88 258 ARG A C 1
ATOM 2015 O O . ARG A 1 258 ? 8.328 0.858 9.445 1 95.88 258 ARG A O 1
ATOM 2022 N N . ASP A 1 259 ? 8.742 2.842 10.414 1 96 259 ASP A N 1
ATOM 2023 C CA . ASP A 1 259 ? 7.328 3.162 10.578 1 96 259 ASP A CA 1
ATOM 2024 C C . ASP A 1 259 ? 6.648 3.371 9.227 1 96 259 ASP A C 1
ATOM 2026 O O . ASP A 1 259 ? 5.469 3.051 9.062 1 96 259 ASP A O 1
ATOM 2030 N N . ILE A 1 260 ? 7.402 3.926 8.266 1 96.5 260 ILE A N 1
ATOM 2031 C CA . ILE A 1 260 ? 6.875 4.227 6.938 1 96.5 260 ILE A CA 1
ATOM 2032 C C . ILE A 1 260 ? 7.035 3.008 6.031 1 96.5 260 ILE A C 1
ATOM 2034 O O . ILE A 1 260 ? 6.488 2.973 4.926 1 96.5 260 ILE A O 1
ATOM 2038 N N . LYS A 1 261 ? 7.758 1.936 6.441 1 96.81 261 LYS A N 1
ATOM 2039 C CA . LYS A 1 261 ? 7.988 0.68 5.73 1 96.81 261 LYS A CA 1
ATOM 2040 C C . LYS A 1 261 ? 8.859 0.898 4.496 1 96.81 261 LYS A C 1
ATOM 2042 O O . LYS A 1 261 ? 8.508 0.454 3.398 1 96.81 261 LYS A O 1
ATOM 2047 N N . VAL A 1 262 ? 9.945 1.562 4.715 1 96.56 262 VAL A N 1
ATOM 2048 C CA . VAL A 1 262 ? 10.945 1.727 3.664 1 96.56 262 VAL A CA 1
ATOM 2049 C C . VAL A 1 262 ? 12.062 0.702 3.848 1 96.56 262 VAL A C 1
ATOM 2051 O O . VAL A 1 262 ? 12.898 0.843 4.742 1 96.56 262 VAL A O 1
ATOM 2054 N N . TRP A 1 263 ? 12.125 -0.294 2.998 1 96.5 263 TRP A N 1
ATOM 2055 C CA . TRP A 1 263 ? 13 -1.436 3.232 1 96.5 263 TRP A CA 1
ATOM 2056 C C . TRP A 1 263 ? 14.188 -1.416 2.275 1 96.5 263 TRP A C 1
ATOM 2058 O O . TRP A 1 263 ? 14.938 -2.391 2.184 1 96.5 263 TRP A O 1
ATOM 2068 N N . ARG A 1 264 ? 14.258 -0.382 1.474 1 95.25 264 ARG A N 1
ATOM 2069 C CA . ARG A 1 264 ? 15.406 -0.12 0.613 1 95.25 264 ARG A CA 1
ATOM 2070 C C . ARG A 1 264 ? 15.719 1.372 0.55 1 95.25 264 ARG A C 1
ATOM 2072 O O . ARG A 1 264 ? 14.844 2.203 0.817 1 95.25 264 ARG A O 1
ATOM 2079 N N . ASP A 1 265 ? 16.938 1.676 0.244 1 95.44 265 ASP A N 1
ATOM 2080 C CA . ASP A 1 265 ? 17.297 3.082 0.085 1 95.44 265 ASP A CA 1
ATOM 2081 C C . ASP A 1 265 ? 16.797 3.629 -1.247 1 95.44 265 ASP A C 1
ATOM 2083 O O . ASP A 1 265 ? 17.516 3.619 -2.246 1 95.44 265 ASP A O 1
ATOM 2087 N N . ILE A 1 266 ? 15.672 4.203 -1.24 1 96.25 266 ILE A N 1
ATOM 2088 C CA . ILE A 1 266 ? 15.031 4.734 -2.441 1 96.25 266 ILE A CA 1
ATOM 2089 C C . ILE A 1 266 ? 15.82 5.93 -2.959 1 96.25 266 ILE A C 1
ATOM 2091 O O . ILE A 1 266 ? 15.789 6.234 -4.156 1 96.25 266 ILE A O 1
ATOM 2095 N N . SER A 1 267 ? 16.594 6.625 -2.102 1 94.5 267 SER A N 1
ATOM 2096 C CA . SER A 1 267 ? 17.391 7.781 -2.494 1 94.5 267 SER A CA 1
ATOM 2097 C C . SER A 1 267 ? 18.578 7.363 -3.348 1 94.5 267 SER A C 1
ATOM 2099 O O . SER A 1 267 ? 19.219 8.203 -3.994 1 94.5 267 SER A O 1
ATOM 2101 N N . GLU A 1 268 ? 18.906 6.09 -3.229 1 94 268 GLU A N 1
ATOM 2102 C CA . GLU A 1 268 ? 20.047 5.531 -3.943 1 94 268 GLU A CA 1
ATOM 2103 C C . GLU A 1 268 ? 21.344 6.254 -3.57 1 94 268 GLU A C 1
ATOM 2105 O O . GLU A 1 268 ? 22.109 6.641 -4.445 1 94 268 GLU A O 1
ATOM 2110 N N . GLY A 1 269 ? 21.469 6.547 -2.346 1 93.88 269 GLY A N 1
ATOM 2111 C CA . GLY A 1 269 ? 22.688 7.133 -1.816 1 93.88 269 GLY A CA 1
ATOM 2112 C C . GLY A 1 269 ? 22.766 8.633 -2.023 1 93.88 269 GLY A C 1
ATOM 2113 O O . GLY A 1 269 ? 23.844 9.227 -1.913 1 93.88 269 GLY A O 1
ATOM 2114 N N . ALA A 1 270 ? 21.688 9.266 -2.277 1 96.12 270 ALA A N 1
ATOM 2115 C CA . ALA A 1 270 ? 21.672 10.711 -2.523 1 96.12 270 ALA A CA 1
ATOM 2116 C C . ALA A 1 270 ? 22.219 11.477 -1.326 1 96.12 270 ALA A C 1
ATOM 2118 O O . ALA A 1 270 ? 21.922 11.141 -0.177 1 96.12 270 ALA A O 1
ATOM 2119 N N . SER A 1 271 ? 23.062 12.492 -1.583 1 96.81 271 SER A N 1
ATOM 2120 C CA . SER A 1 271 ? 23.484 13.438 -0.554 1 96.81 271 SER A CA 1
ATOM 2121 C C . SER A 1 271 ? 22.328 14.336 -0.118 1 96.81 271 SER A C 1
ATOM 2123 O O . SER A 1 271 ? 21.297 14.391 -0.78 1 96.81 271 SER A O 1
ATOM 2125 N N . GLU A 1 272 ? 22.547 14.984 0.977 1 95.94 272 GLU A N 1
ATOM 2126 C CA . GLU A 1 272 ? 21.516 15.922 1.424 1 95.94 272 GLU A CA 1
ATOM 2127 C C . GLU A 1 272 ? 21.266 17 0.374 1 95.94 272 GLU A C 1
ATOM 2129 O O . GLU A 1 272 ? 20.109 17.391 0.139 1 95.94 272 GLU A O 1
ATOM 2134 N N . SER A 1 273 ? 22.312 17.422 -0.233 1 97.62 273 SER A N 1
ATOM 2135 C CA . SER A 1 273 ? 22.188 18.438 -1.272 1 97.62 273 SER A CA 1
ATOM 2136 C C . SER A 1 273 ? 21.375 17.922 -2.457 1 97.62 273 SER A C 1
ATOM 2138 O O . SER A 1 273 ? 20.578 18.656 -3.049 1 97.62 273 SER A O 1
ATOM 2140 N N . GLU A 1 274 ? 21.625 16.688 -2.832 1 97.75 274 GLU A N 1
ATOM 2141 C CA . GLU A 1 274 ? 20.844 16.078 -3.908 1 97.75 274 GLU A CA 1
ATOM 2142 C C . GLU A 1 274 ? 19.375 15.938 -3.518 1 97.75 274 GLU A C 1
ATOM 2144 O O . GLU A 1 274 ? 18.484 16.156 -4.34 1 97.75 274 GLU A O 1
ATOM 2149 N N . MET A 1 275 ? 19.172 15.586 -2.307 1 97.88 275 MET A N 1
ATOM 2150 C CA . MET A 1 275 ? 17.812 15.484 -1.797 1 97.88 275 MET A CA 1
ATOM 2151 C C . MET A 1 275 ? 17.125 16.844 -1.81 1 97.88 275 MET A C 1
ATOM 2153 O O . MET A 1 275 ? 15.938 16.938 -2.131 1 97.88 275 MET A O 1
ATOM 2157 N N . GLU A 1 276 ? 17.859 17.891 -1.466 1 98.56 276 GLU A N 1
ATOM 2158 C CA . GLU A 1 276 ? 17.328 19.25 -1.538 1 98.56 276 GLU A CA 1
ATOM 2159 C C . GLU A 1 276 ? 16.938 19.609 -2.967 1 98.56 276 GLU A C 1
ATOM 2161 O O . GLU A 1 276 ? 15.891 20.234 -3.193 1 98.56 276 GLU A O 1
ATOM 2166 N N . GLN A 1 277 ? 17.766 19.203 -3.869 1 98.19 277 GLN A N 1
ATOM 2167 C CA . GLN A 1 277 ? 17.5 19.531 -5.27 1 98.19 277 GLN A CA 1
ATOM 2168 C C . GLN A 1 277 ? 16.25 18.828 -5.77 1 98.19 277 GLN A C 1
ATOM 2170 O O . GLN A 1 277 ? 15.477 19.391 -6.547 1 98.19 277 GLN A O 1
ATOM 2175 N N . LEU A 1 278 ? 16.016 17.594 -5.355 1 97.94 278 LEU A N 1
ATOM 2176 C CA . LEU A 1 278 ? 14.805 16.875 -5.719 1 97.94 278 LEU A CA 1
ATOM 2177 C C . LEU A 1 278 ? 13.562 17.641 -5.262 1 97.94 278 LEU A C 1
ATOM 2179 O O . LEU A 1 278 ? 12.594 17.75 -6.012 1 97.94 278 LEU A O 1
ATOM 2183 N N . LEU A 1 279 ? 13.625 18.156 -4.07 1 98.69 279 LEU A N 1
ATOM 2184 C CA . LEU A 1 279 ? 12.5 18.922 -3.545 1 98.69 279 LEU A CA 1
ATOM 2185 C C . LEU A 1 279 ? 12.312 20.219 -4.328 1 98.69 279 LEU A C 1
ATOM 2187 O O . LEU A 1 279 ? 11.18 20.609 -4.629 1 98.69 279 LEU A O 1
ATOM 2191 N N . ALA A 1 280 ? 13.438 20.859 -4.578 1 98.69 280 ALA A N 1
ATOM 2192 C CA . ALA A 1 280 ? 13.367 22.125 -5.324 1 98.69 280 ALA A CA 1
ATOM 2193 C C . ALA A 1 280 ? 12.742 21.906 -6.703 1 98.69 280 ALA A C 1
ATOM 2195 O O . ALA A 1 280 ? 11.898 22.688 -7.137 1 98.69 280 ALA A O 1
ATOM 2196 N N . ASP A 1 281 ? 13.18 20.859 -7.379 1 98.5 281 ASP A N 1
ATOM 2197 C CA . ASP A 1 281 ? 12.633 20.531 -8.695 1 98.5 281 ASP A CA 1
ATOM 2198 C C . ASP A 1 281 ? 11.141 20.219 -8.609 1 98.5 281 ASP A C 1
ATOM 2200 O O . ASP A 1 281 ? 10.359 20.672 -9.453 1 98.5 281 ASP A O 1
ATOM 2204 N N . ALA A 1 282 ? 10.758 19.453 -7.613 1 98.69 282 ALA A N 1
ATOM 2205 C CA . ALA A 1 282 ? 9.352 19.125 -7.41 1 98.69 282 ALA A CA 1
ATOM 2206 C C . ALA A 1 282 ? 8.516 20.375 -7.168 1 98.69 282 ALA A C 1
ATOM 2208 O O . ALA A 1 282 ? 7.43 20.531 -7.73 1 98.69 282 ALA A O 1
ATOM 2209 N N . ALA A 1 283 ? 9.055 21.25 -6.312 1 98.69 283 ALA A N 1
ATOM 2210 C CA . ALA A 1 283 ? 8.352 22.5 -6 1 98.69 283 ALA A CA 1
ATOM 2211 C C . ALA A 1 283 ? 8.156 23.344 -7.254 1 98.69 283 ALA A C 1
ATOM 2213 O O . ALA A 1 283 ? 7.082 23.922 -7.465 1 98.69 283 ALA A O 1
ATOM 2214 N N . MET A 1 284 ? 9.203 23.391 -8.039 1 98.19 284 MET A N 1
ATOM 2215 C CA . MET A 1 284 ? 9.125 24.156 -9.281 1 98.19 284 MET A CA 1
ATOM 2216 C C . MET A 1 284 ? 8.047 23.594 -10.203 1 98.19 284 MET A C 1
ATOM 2218 O O . MET A 1 284 ? 7.258 24.344 -10.781 1 98.19 284 MET A O 1
ATOM 2222 N N . MET A 1 285 ? 8.008 22.328 -10.312 1 98.25 285 MET A N 1
ATOM 2223 C CA . MET A 1 285 ? 6.996 21.672 -11.141 1 98.25 285 MET A CA 1
ATOM 2224 C C . MET A 1 285 ? 5.594 21.984 -10.625 1 98.25 285 MET A C 1
ATOM 2226 O O . MET A 1 285 ? 4.707 22.344 -11.406 1 98.25 285 MET A O 1
ATOM 2230 N N . LEU A 1 286 ? 5.383 21.812 -9.344 1 98.62 286 LEU A N 1
ATOM 2231 C CA . LEU A 1 286 ? 4.066 22.031 -8.75 1 98.62 286 LEU A CA 1
ATOM 2232 C C . LEU A 1 286 ? 3.611 23.469 -8.922 1 98.62 286 LEU A C 1
ATOM 2234 O O . LEU A 1 286 ? 2.451 23.719 -9.258 1 98.62 286 LEU A O 1
ATOM 2238 N N . ARG A 1 287 ? 4.539 24.438 -8.703 1 98.31 287 ARG A N 1
ATOM 2239 C CA . ARG A 1 287 ? 4.195 25.844 -8.883 1 98.31 287 ARG A CA 1
ATOM 2240 C C . ARG A 1 287 ? 3.807 26.141 -10.328 1 98.31 287 ARG A C 1
ATOM 2242 O O . ARG A 1 287 ? 2.848 26.875 -10.578 1 98.31 287 ARG A O 1
ATOM 2249 N N . LYS A 1 288 ? 4.566 25.578 -11.211 1 97.88 288 LYS A N 1
ATOM 2250 C CA . LYS A 1 288 ? 4.266 25.766 -12.625 1 97.88 288 LYS A CA 1
ATOM 2251 C C . LYS A 1 288 ? 2.896 25.188 -12.977 1 97.88 288 LYS A C 1
ATOM 2253 O O . LYS A 1 288 ? 2.088 25.844 -13.633 1 97.88 288 LYS A O 1
ATOM 2258 N N . LYS A 1 289 ? 2.592 24.016 -12.531 1 97.81 289 LYS A N 1
ATOM 2259 C CA . LYS A 1 289 ? 1.367 23.312 -12.914 1 97.81 289 LYS A CA 1
ATOM 2260 C C . LYS A 1 289 ? 0.152 23.922 -12.211 1 97.81 289 LYS A C 1
ATOM 2262 O O . LYS A 1 289 ? -0.978 23.781 -12.68 1 97.81 289 LYS A O 1
ATOM 2267 N N . MET A 1 290 ? 0.404 24.578 -11.102 1 98.12 290 MET A N 1
ATOM 2268 C CA . MET A 1 290 ? -0.708 25.125 -10.336 1 98.12 290 MET A CA 1
ATOM 2269 C C . MET A 1 290 ? -1.027 26.547 -10.797 1 98.12 290 MET A C 1
ATOM 2271 O O . MET A 1 290 ? -1.985 27.156 -10.32 1 98.12 290 MET A O 1
ATOM 2275 N N . GLN A 1 291 ? -0.215 27.062 -11.68 1 93.44 291 GLN A N 1
ATOM 2276 C CA . GLN A 1 291 ? -0.511 28.391 -12.227 1 93.44 291 GLN A CA 1
ATOM 2277 C C . GLN A 1 291 ? -1.792 28.359 -13.062 1 93.44 291 GLN A C 1
ATOM 2279 O O . GLN A 1 291 ? -2.045 27.391 -13.789 1 93.44 291 GLN A O 1
ATOM 2284 N N . ARG A 1 292 ? -2.625 29.344 -12.727 1 78.88 292 ARG A N 1
ATOM 2285 C CA . ARG A 1 292 ? -3.898 29.469 -13.43 1 78.88 292 ARG A CA 1
ATOM 2286 C C . ARG A 1 292 ? -3.744 30.328 -14.688 1 78.88 292 ARG A C 1
ATOM 2288 O O . ARG A 1 292 ? -2.912 31.234 -14.727 1 78.88 292 ARG A O 1
ATOM 2295 N N . MET B 1 1 ? -1.295 -17.094 -27.953 1 89.31 1 MET B N 1
ATOM 2296 C CA . MET B 1 1 ? -2.027 -16.156 -27.125 1 89.31 1 MET B CA 1
ATOM 2297 C C . MET B 1 1 ? -1.837 -16.484 -25.641 1 89.31 1 MET B C 1
ATOM 2299 O O . MET B 1 1 ? -1.866 -17.656 -25.25 1 89.31 1 MET B O 1
ATOM 2303 N N . ASN B 1 2 ? -1.572 -15.508 -24.797 1 97.62 2 ASN B N 1
ATOM 2304 C CA . ASN B 1 2 ? -1.382 -15.75 -23.359 1 97.62 2 ASN B CA 1
ATOM 2305 C C . ASN B 1 2 ? -2.639 -16.328 -22.719 1 97.62 2 ASN B C 1
ATOM 2307 O O . ASN B 1 2 ? -3.752 -15.906 -23.047 1 97.62 2 ASN B O 1
ATOM 2311 N N . LYS B 1 3 ? -2.447 -17.312 -21.953 1 98.62 3 LYS B N 1
ATOM 2312 C CA . LYS B 1 3 ? -3.568 -17.781 -21.141 1 98.62 3 LYS B CA 1
ATOM 2313 C C . LYS B 1 3 ? -3.969 -16.75 -20.094 1 98.62 3 LYS B C 1
ATOM 2315 O O . LYS B 1 3 ? -3.107 -16.078 -19.516 1 98.62 3 LYS B O 1
ATOM 2320 N N . ILE B 1 4 ? -5.246 -16.609 -19.875 1 98.88 4 ILE B N 1
ATOM 2321 C CA . ILE B 1 4 ? -5.789 -15.648 -18.922 1 98.88 4 ILE B CA 1
ATOM 2322 C C . ILE B 1 4 ? -6.504 -16.391 -17.781 1 98.88 4 ILE B C 1
ATOM 2324 O O . ILE B 1 4 ? -7.27 -17.312 -18.031 1 98.88 4 ILE B O 1
ATOM 2328 N N . GLY B 1 5 ? -6.23 -16.047 -16.562 1 98.88 5 GLY B N 1
ATOM 2329 C CA . GLY B 1 5 ? -6.836 -16.734 -15.438 1 98.88 5 GLY B CA 1
ATOM 2330 C C . GLY B 1 5 ? -7.258 -15.789 -14.328 1 98.88 5 GLY B C 1
ATOM 2331 O O . GLY B 1 5 ? -7.242 -14.57 -14.508 1 98.88 5 GLY B O 1
ATOM 2332 N N . VAL B 1 6 ? -7.715 -16.375 -13.219 1 98.94 6 VAL B N 1
ATOM 2333 C CA . VAL B 1 6 ? -8.117 -15.625 -12.031 1 98.94 6 VAL B CA 1
ATOM 2334 C C . VAL B 1 6 ? -7.727 -16.391 -10.773 1 98.94 6 VAL B C 1
ATOM 2336 O O . VAL B 1 6 ? -7.762 -17.625 -10.758 1 98.94 6 VAL B O 1
ATOM 2339 N N . HIS B 1 7 ? -7.289 -15.672 -9.805 1 98.81 7 HIS B N 1
ATOM 2340 C CA . HIS B 1 7 ? -7.078 -16.234 -8.477 1 98.81 7 HIS B CA 1
ATOM 2341 C C . HIS B 1 7 ? -8.406 -16.625 -7.828 1 98.81 7 HIS B C 1
ATOM 2343 O O . HIS B 1 7 ? -9.352 -15.836 -7.816 1 98.81 7 HIS B O 1
ATOM 2349 N N . PHE B 1 8 ? -8.484 -17.672 -7.211 1 97.81 8 PHE B N 1
ATOM 2350 C CA . PHE B 1 8 ? -9.727 -18.25 -6.715 1 97.81 8 PHE B CA 1
ATOM 2351 C C . PHE B 1 8 ? -10.32 -17.375 -5.613 1 97.81 8 PHE B C 1
ATOM 2353 O O . PHE B 1 8 ? -11.531 -17.406 -5.379 1 97.81 8 PHE B O 1
ATOM 2360 N N . GLY B 1 9 ? -9.516 -16.594 -4.969 1 96.94 9 GLY B N 1
ATOM 2361 C CA . GLY B 1 9 ? -9.953 -15.781 -3.85 1 96.94 9 GLY B CA 1
ATOM 2362 C C . GLY B 1 9 ? -10.938 -14.695 -4.25 1 96.94 9 GLY B C 1
ATOM 2363 O O . GLY B 1 9 ? -11.633 -14.133 -3.398 1 96.94 9 GLY B O 1
ATOM 2364 N N . TYR B 1 10 ? -11.086 -14.438 -5.512 1 98.06 10 TYR B N 1
ATOM 2365 C CA . TYR B 1 10 ? -11.961 -13.391 -6.016 1 98.06 10 TYR B CA 1
ATOM 2366 C C . TYR B 1 10 ? -13.414 -13.656 -5.617 1 98.06 10 TYR B C 1
ATOM 2368 O O . TYR B 1 10 ? -14.156 -12.719 -5.309 1 98.06 10 TYR B O 1
ATOM 2376 N N . PHE B 1 11 ? -13.75 -14.922 -5.508 1 95.12 11 PHE B N 1
ATOM 2377 C CA . PHE B 1 11 ? -15.148 -15.273 -5.289 1 95.12 11 PHE B CA 1
ATOM 2378 C C . PHE B 1 11 ? -15.375 -15.703 -3.848 1 95.12 11 PHE B C 1
ATOM 2380 O O . PHE B 1 11 ? -16.5 -16.062 -3.471 1 95.12 11 PHE B O 1
ATOM 2387 N N . ASN B 1 12 ? -14.297 -15.617 -3.025 1 93.12 12 ASN B N 1
ATOM 2388 C CA . ASN B 1 12 ? -14.391 -16.266 -1.719 1 93.12 12 ASN B CA 1
ATOM 2389 C C . ASN B 1 12 ? -14.258 -15.25 -0.585 1 93.12 12 ASN B C 1
ATOM 2391 O O . ASN B 1 12 ? -13.516 -14.266 -0.707 1 93.12 12 ASN B O 1
ATOM 2395 N N . ARG B 1 13 ? -14.922 -15.586 0.446 1 91.62 13 ARG B N 1
ATOM 2396 C CA . ARG B 1 13 ? -14.719 -14.828 1.677 1 91.62 13 ARG B CA 1
ATOM 2397 C C . ARG B 1 13 ? -13.602 -15.438 2.514 1 91.62 13 ARG B C 1
ATOM 2399 O O . ARG B 1 13 ? -12.93 -14.734 3.27 1 91.62 13 ARG B O 1
ATOM 2406 N N . ASP B 1 14 ? -13.469 -16.719 2.379 1 94.62 14 ASP B N 1
ATOM 2407 C CA . ASP B 1 14 ? -12.43 -17.453 3.086 1 94.62 14 ASP B CA 1
ATOM 2408 C C . ASP B 1 14 ? -11.547 -18.234 2.109 1 94.62 14 ASP B C 1
ATOM 2410 O O . ASP B 1 14 ? -11.852 -18.328 0.92 1 94.62 14 ASP B O 1
ATOM 2414 N N . TRP B 1 15 ? -10.422 -18.828 2.604 1 95.19 15 TRP B N 1
ATOM 2415 C CA . TRP B 1 15 ? -9.414 -19.406 1.719 1 95.19 15 TRP B CA 1
ATOM 2416 C C . TRP B 1 15 ? -9.805 -20.828 1.313 1 95.19 15 TRP B C 1
ATOM 2418 O O . TRP B 1 15 ? -9.195 -21.422 0.417 1 95.19 15 TRP B O 1
ATOM 2428 N N . ASN B 1 16 ? -10.789 -21.391 1.91 1 94.69 16 ASN B N 1
ATOM 2429 C CA . ASN B 1 16 ? -11.352 -22.656 1.443 1 94.69 16 ASN B CA 1
ATOM 2430 C C . ASN B 1 16 ? -12.531 -22.422 0.503 1 94.69 16 ASN B C 1
ATOM 2432 O O . ASN B 1 16 ? -13.219 -21.406 0.601 1 94.69 16 ASN B O 1
ATOM 2436 N N . THR B 1 17 ? -12.711 -23.359 -0.432 1 96.25 17 THR B N 1
ATOM 2437 C CA . THR B 1 17 ? -13.797 -23.234 -1.397 1 96.25 17 THR B CA 1
ATOM 2438 C C . THR B 1 17 ? -14.086 -24.562 -2.072 1 96.25 17 THR B C 1
ATOM 2440 O O . THR B 1 17 ? -13.367 -25.547 -1.847 1 96.25 17 THR B O 1
ATOM 2443 N N . ASP B 1 18 ? -15.195 -24.641 -2.766 1 97.44 18 ASP B N 1
ATOM 2444 C CA . ASP B 1 18 ? -15.469 -25.734 -3.689 1 97.44 18 ASP B CA 1
ATOM 2445 C C . ASP B 1 18 ? -14.719 -25.547 -5.008 1 97.44 18 ASP B C 1
ATOM 2447 O O . ASP B 1 18 ? -15.219 -24.891 -5.918 1 97.44 18 ASP B O 1
ATOM 2451 N N . PHE B 1 19 ? -13.547 -26.172 -5.082 1 98.12 19 PHE B N 1
ATOM 2452 C CA . PHE B 1 19 ? -12.672 -25.953 -6.223 1 98.12 19 PHE B CA 1
ATOM 2453 C C . PHE B 1 19 ? -13.32 -26.422 -7.512 1 98.12 19 PHE B C 1
ATOM 2455 O O . PHE B 1 19 ? -13.125 -25.828 -8.57 1 98.12 19 PHE B O 1
ATOM 2462 N N . ILE B 1 20 ? -14.055 -27.516 -7.469 1 98.62 20 ILE B N 1
ATOM 2463 C CA . ILE B 1 20 ? -14.703 -28.031 -8.672 1 98.62 20 ILE B CA 1
ATOM 2464 C C . ILE B 1 20 ? -15.727 -27.016 -9.18 1 98.62 20 ILE B C 1
ATOM 2466 O O . ILE B 1 20 ? -15.781 -26.719 -10.375 1 98.62 20 ILE B O 1
ATOM 2470 N N . LYS B 1 21 ? -16.5 -26.453 -8.273 1 98.19 21 LYS B N 1
ATOM 2471 C CA . LYS B 1 21 ? -17.453 -25.406 -8.648 1 98.19 21 LYS B CA 1
ATOM 2472 C C . LYS B 1 21 ? -16.719 -24.219 -9.266 1 98.19 21 LYS B C 1
ATOM 2474 O O . LYS B 1 21 ? -17.188 -23.641 -10.242 1 98.19 21 LYS B O 1
ATOM 2479 N N . ARG B 1 22 ? -15.625 -23.828 -8.656 1 98.44 22 ARG B N 1
ATOM 2480 C CA . ARG B 1 22 ? -14.859 -22.688 -9.164 1 98.44 22 ARG B CA 1
ATOM 2481 C C . ARG B 1 22 ? -14.289 -22.984 -10.547 1 98.44 22 ARG B C 1
ATOM 2483 O O . ARG B 1 22 ? -14.234 -22.094 -11.406 1 98.44 22 ARG B O 1
ATOM 2490 N N . ILE B 1 23 ? -13.836 -24.219 -10.766 1 98.75 23 ILE B N 1
ATOM 2491 C CA . ILE B 1 23 ? -13.32 -24.625 -12.062 1 98.75 23 ILE B CA 1
ATOM 2492 C C . ILE B 1 23 ? -14.406 -24.453 -13.125 1 98.75 23 ILE B C 1
ATOM 2494 O O . ILE B 1 23 ? -14.164 -23.859 -14.18 1 98.75 23 ILE B O 1
ATOM 2498 N N . GLU B 1 24 ? -15.602 -24.906 -12.844 1 98.69 24 GLU B N 1
ATOM 2499 C CA . GLU B 1 24 ? -16.719 -24.797 -13.781 1 98.69 24 GLU B CA 1
ATOM 2500 C C . GLU B 1 24 ? -17.078 -23.328 -14.023 1 98.69 24 GLU B C 1
ATOM 2502 O O . GLU B 1 24 ? -17.406 -22.938 -15.148 1 98.69 24 GLU B O 1
ATOM 2507 N N . GLN B 1 25 ? -17.047 -22.578 -12.984 1 98.5 25 GLN B N 1
ATOM 2508 C CA . GLN B 1 25 ? -17.359 -21.156 -13.055 1 98.5 25 GLN B CA 1
ATOM 2509 C C . GLN B 1 25 ? -16.359 -20.406 -13.945 1 98.5 25 GLN B C 1
ATOM 2511 O O . GLN B 1 25 ? -16.766 -19.609 -14.797 1 98.5 25 GLN B O 1
ATOM 2516 N N . VAL B 1 26 ? -15.117 -20.656 -13.742 1 98.44 26 VAL B N 1
ATOM 2517 C CA . VAL B 1 26 ? -14.047 -20.031 -14.508 1 98.44 26 VAL B CA 1
ATOM 2518 C C . VAL B 1 26 ? -14.164 -20.406 -15.984 1 98.44 26 VAL B C 1
ATOM 2520 O O . VAL B 1 26 ? -13.969 -19.562 -16.859 1 98.44 26 VAL B O 1
ATOM 2523 N N . LYS B 1 27 ? -14.5 -21.672 -16.219 1 98.56 27 LYS B N 1
ATOM 2524 C CA . LYS B 1 27 ? -14.742 -22.109 -17.594 1 98.56 27 LYS B CA 1
ATOM 2525 C C . LYS B 1 27 ? -15.906 -21.344 -18.219 1 98.56 27 LYS B C 1
ATOM 2527 O O . LYS B 1 27 ? -15.812 -20.859 -19.359 1 98.56 27 LYS B O 1
ATOM 2532 N N . LYS B 1 28 ? -16.953 -21.203 -17.484 1 98.19 28 LYS B N 1
ATOM 2533 C CA . LYS B 1 28 ? -18.141 -20.5 -17.953 1 98.19 28 LYS B CA 1
ATOM 2534 C C . LYS B 1 28 ? -17.828 -19.047 -18.297 1 98.19 28 LYS B C 1
ATOM 2536 O O . LYS B 1 28 ? -18.375 -18.5 -19.266 1 98.19 28 LYS B O 1
ATOM 2541 N N . ILE B 1 29 ? -16.953 -18.406 -17.578 1 98.5 29 ILE B N 1
ATOM 2542 C CA . ILE B 1 29 ? -16.562 -17.016 -17.781 1 98.5 29 ILE B CA 1
ATOM 2543 C C . ILE B 1 29 ? -15.719 -16.891 -19.047 1 98.5 29 ILE B C 1
ATOM 2545 O O . ILE B 1 29 ? -15.633 -15.812 -19.641 1 98.5 29 ILE B O 1
ATOM 2549 N N . GLY B 1 30 ? -15.07 -17.969 -19.422 1 98.56 30 GLY B N 1
ATOM 2550 C CA . GLY B 1 30 ? -14.203 -17.969 -20.594 1 98.56 30 GLY B CA 1
ATOM 2551 C C . GLY B 1 30 ? -12.734 -17.812 -20.25 1 98.56 30 GLY B C 1
ATOM 2552 O O . GLY B 1 30 ? -11.945 -17.344 -21.078 1 98.56 30 GLY B O 1
ATOM 2553 N N . LEU B 1 31 ? -12.328 -18.203 -19.094 1 98.81 31 LEU B N 1
ATOM 2554 C CA . LEU B 1 31 ? -10.938 -18.125 -18.672 1 98.81 31 LEU B CA 1
ATOM 2555 C C . LEU B 1 31 ? -10.219 -19.453 -18.875 1 98.81 31 LEU B C 1
ATOM 2557 O O . LEU B 1 31 ? -10.867 -20.469 -19.125 1 98.81 31 LEU B O 1
ATOM 2561 N N . ASP B 1 32 ? -8.898 -19.406 -18.797 1 98.88 32 ASP B N 1
ATOM 2562 C CA . ASP B 1 32 ? -8.078 -20.578 -19.078 1 98.88 32 ASP B CA 1
ATOM 2563 C C . ASP B 1 32 ? -7.492 -21.156 -17.797 1 98.88 32 ASP B C 1
ATOM 2565 O O . ASP B 1 32 ? -7.082 -22.328 -17.766 1 98.88 32 ASP B O 1
ATOM 2569 N N . ILE B 1 33 ? -7.438 -20.328 -16.734 1 98.94 33 ILE B N 1
ATOM 2570 C CA . ILE B 1 33 ? -6.664 -20.719 -15.562 1 98.94 33 ILE B CA 1
ATOM 2571 C C . ILE B 1 33 ? -7.457 -20.406 -14.297 1 98.94 33 ILE B C 1
ATOM 2573 O O . ILE B 1 33 ? -8.07 -19.344 -14.18 1 98.94 33 ILE B O 1
ATOM 2577 N N . LEU B 1 34 ? -7.527 -21.328 -13.367 1 98.88 34 LEU B N 1
ATOM 2578 C CA . LEU B 1 34 ? -7.855 -21.078 -11.969 1 98.88 34 LEU B CA 1
ATOM 2579 C C . LEU B 1 34 ? -6.617 -21.203 -11.094 1 98.88 34 LEU B C 1
ATOM 2581 O O . LEU B 1 34 ? -5.984 -22.25 -11.039 1 98.88 34 LEU B O 1
ATOM 2585 N N . GLU B 1 35 ? -6.223 -20.094 -10.523 1 98.88 35 GLU B N 1
ATOM 2586 C CA . GLU B 1 35 ? -5.098 -20.125 -9.594 1 98.88 35 GLU B CA 1
ATOM 2587 C C . GLU B 1 35 ? -5.559 -20.453 -8.18 1 98.88 35 GLU B C 1
ATOM 2589 O O . GLU B 1 35 ? -6.41 -19.75 -7.621 1 98.88 35 GLU B O 1
ATOM 2594 N N . VAL B 1 36 ? -4.992 -21.469 -7.613 1 98.5 36 VAL B N 1
ATOM 2595 C CA . VAL B 1 36 ? -5.484 -22.016 -6.359 1 98.5 36 VAL B CA 1
ATOM 2596 C C . VAL B 1 36 ? -4.418 -21.891 -5.277 1 98.5 36 VAL B C 1
ATOM 2598 O O . VAL B 1 36 ? -3.273 -21.531 -5.566 1 98.5 36 VAL B O 1
ATOM 2601 N N . ALA B 1 37 ? -4.785 -22.094 -4.043 1 97.44 37 ALA B N 1
ATOM 2602 C CA . ALA B 1 37 ? -3.871 -22 -2.904 1 97.44 37 ALA B CA 1
ATOM 2603 C C . ALA B 1 37 ? -3.482 -23.391 -2.406 1 97.44 37 ALA B C 1
ATOM 2605 O O . ALA B 1 37 ? -4.312 -24.297 -2.375 1 97.44 37 ALA B O 1
ATOM 2606 N N . PRO B 1 38 ? -2.301 -23.562 -1.965 1 97.88 38 PRO B N 1
ATOM 2607 C CA . PRO B 1 38 ? -1.799 -24.875 -1.563 1 97.88 38 PRO B CA 1
ATOM 2608 C C . PRO B 1 38 ? -2.445 -25.391 -0.279 1 97.88 38 PRO B C 1
ATOM 2610 O O . PRO B 1 38 ? -2.801 -26.562 -0.188 1 97.88 38 PRO B O 1
ATOM 2613 N N . ALA B 1 39 ? -2.625 -24.547 0.688 1 97.19 39 ALA B N 1
ATOM 2614 C CA . ALA B 1 39 ? -2.969 -24.984 2.039 1 97.19 39 ALA B CA 1
ATOM 2615 C C . ALA B 1 39 ? -4.289 -25.734 2.051 1 97.19 39 ALA B C 1
ATOM 2617 O O . ALA B 1 39 ? -4.363 -26.859 2.566 1 97.19 39 ALA B O 1
ATOM 2618 N N . PRO B 1 40 ? -5.348 -25.172 1.468 1 97.38 40 PRO B N 1
ATOM 2619 C CA . PRO B 1 40 ? -6.598 -25.938 1.471 1 97.38 40 PRO B CA 1
ATOM 2620 C C . PRO B 1 40 ? -6.492 -27.25 0.691 1 97.38 40 PRO B C 1
ATOM 2622 O O . PRO B 1 40 ? -7.156 -28.234 1.033 1 97.38 40 PRO B O 1
ATOM 2625 N N . LEU B 1 41 ? -5.711 -27.281 -0.342 1 98.31 41 LEU B N 1
ATOM 2626 C CA . LEU B 1 41 ? -5.57 -28.484 -1.153 1 98.31 41 LEU B CA 1
ATOM 2627 C C . LEU B 1 41 ? -4.766 -29.547 -0.411 1 98.31 41 LEU B C 1
ATOM 2629 O O . LEU B 1 41 ? -5.055 -30.75 -0.524 1 98.31 41 LEU B O 1
ATOM 2633 N N . LEU B 1 42 ? -3.719 -29.125 0.329 1 98.25 42 LEU B N 1
ATOM 2634 C CA . LEU B 1 42 ? -2.908 -30.047 1.111 1 98.25 42 LEU B CA 1
ATOM 2635 C C . LEU B 1 42 ? -3.744 -30.719 2.193 1 98.25 42 LEU B C 1
ATOM 2637 O O . LEU B 1 42 ? -3.424 -31.828 2.633 1 98.25 42 LEU B O 1
ATOM 2641 N N . ALA B 1 43 ? -4.801 -30.078 2.607 1 97.75 43 ALA B N 1
ATOM 2642 C CA . ALA B 1 43 ? -5.656 -30.609 3.666 1 97.75 43 ALA B CA 1
ATOM 2643 C C . ALA B 1 43 ? -6.598 -31.688 3.125 1 97.75 43 ALA B C 1
ATOM 2645 O O . ALA B 1 43 ? -7.223 -32.406 3.896 1 97.75 43 ALA B O 1
ATOM 2646 N N . LEU B 1 44 ? -6.727 -31.859 1.845 1 97.94 44 LEU B N 1
ATOM 2647 C CA . LEU B 1 44 ? -7.617 -32.812 1.211 1 97.94 44 LEU B CA 1
ATOM 2648 C C . LEU B 1 44 ? -6.934 -34.188 1.064 1 97.94 44 LEU B C 1
ATOM 2650 O O . LEU B 1 44 ? -5.703 -34.25 1.077 1 97.94 44 LEU B O 1
ATOM 2654 N N . THR B 1 45 ? -7.738 -35.188 0.866 1 97.81 45 THR B N 1
ATOM 2655 C CA . THR B 1 45 ? -7.211 -36.5 0.534 1 97.81 45 THR B CA 1
ATOM 2656 C C . THR B 1 45 ? -6.738 -36.562 -0.917 1 97.81 45 THR B C 1
ATOM 2658 O O . THR B 1 45 ? -7.141 -35.719 -1.73 1 97.81 45 THR B O 1
ATOM 2661 N N . LYS B 1 46 ? -5.898 -37.531 -1.181 1 97.81 46 LYS B N 1
ATOM 2662 C CA . LYS B 1 46 ? -5.465 -37.719 -2.562 1 97.81 46 LYS B CA 1
ATOM 2663 C C . LYS B 1 46 ? -6.66 -37.938 -3.49 1 97.81 46 LYS B C 1
ATOM 2665 O O . LYS B 1 46 ? -6.668 -37.438 -4.621 1 97.81 46 LYS B O 1
ATOM 2670 N N . PHE B 1 47 ? -7.656 -38.688 -3.023 1 98.06 47 PHE B N 1
ATOM 2671 C CA . PHE B 1 47 ? -8.852 -38.938 -3.826 1 98.06 47 PHE B CA 1
ATOM 2672 C C . PHE B 1 47 ? -9.539 -37.625 -4.191 1 98.06 47 PHE B C 1
ATOM 2674 O O . PHE B 1 47 ? -9.898 -37.406 -5.352 1 98.06 47 PHE B O 1
ATOM 2681 N N . GLN B 1 48 ? -9.703 -36.75 -3.234 1 98.19 48 GLN B N 1
ATOM 2682 C CA . GLN B 1 48 ? -10.352 -35.469 -3.457 1 98.19 48 GLN B CA 1
ATOM 2683 C C . GLN B 1 48 ? -9.539 -34.594 -4.41 1 98.19 48 GLN B C 1
ATOM 2685 O O . GLN B 1 48 ? -10.102 -33.938 -5.289 1 98.19 48 GLN B O 1
ATOM 2690 N N . ARG B 1 49 ? -8.25 -34.594 -4.246 1 98.62 49 ARG B N 1
ATOM 2691 C CA . ARG B 1 49 ? -7.379 -33.844 -5.145 1 98.62 49 ARG B CA 1
ATOM 2692 C C . ARG B 1 49 ? -7.461 -34.375 -6.566 1 98.62 49 ARG B C 1
ATOM 2694 O O . ARG B 1 49 ? -7.477 -33.594 -7.527 1 98.62 49 ARG B O 1
ATOM 2701 N N . ASP B 1 50 ? -7.531 -35.656 -6.695 1 98.44 50 ASP B N 1
ATOM 2702 C CA . ASP B 1 50 ? -7.672 -36.312 -8.008 1 98.44 50 ASP B CA 1
ATOM 2703 C C . ASP B 1 50 ? -8.969 -35.875 -8.68 1 98.44 50 ASP B C 1
ATOM 2705 O O . ASP B 1 50 ? -9.008 -35.656 -9.898 1 98.44 50 ASP B O 1
ATOM 2709 N N . GLU B 1 51 ? -10.016 -35.781 -7.883 1 98.62 51 GLU B N 1
ATOM 2710 C CA . GLU B 1 51 ? -11.289 -35.312 -8.422 1 98.62 51 GLU B CA 1
ATOM 2711 C C . GLU B 1 51 ? -11.188 -33.906 -8.945 1 98.62 51 GLU B C 1
ATOM 2713 O O . GLU B 1 51 ? -11.727 -33.594 -10.008 1 98.62 51 GLU B O 1
ATOM 2718 N N . ILE B 1 52 ? -10.578 -33.094 -8.219 1 98.69 52 ILE B N 1
ATOM 2719 C CA . ILE B 1 52 ? -10.391 -31.703 -8.617 1 98.69 52 ILE B CA 1
ATOM 2720 C C . ILE B 1 52 ? -9.562 -31.641 -9.906 1 98.69 52 ILE B C 1
ATOM 2722 O O . ILE B 1 52 ? -9.914 -30.922 -10.844 1 98.69 52 ILE B O 1
ATOM 2726 N N . ALA B 1 53 ? -8.469 -32.375 -9.945 1 98.69 53 ALA B N 1
ATOM 2727 C CA . ALA B 1 53 ? -7.621 -32.438 -11.133 1 98.69 53 ALA B CA 1
ATOM 2728 C C . ALA B 1 53 ? -8.398 -32.938 -12.352 1 98.69 53 ALA B C 1
ATOM 2730 O O . ALA B 1 53 ? -8.242 -32.406 -13.453 1 98.69 53 ALA B O 1
ATOM 2731 N N . ALA B 1 54 ? -9.188 -33.938 -12.172 1 98.69 54 ALA B N 1
ATOM 2732 C CA . ALA B 1 54 ? -10 -34.5 -13.25 1 98.69 54 ALA B CA 1
ATOM 2733 C C . ALA B 1 54 ? -11 -33.438 -13.758 1 98.69 54 ALA B C 1
ATOM 2735 O O . ALA B 1 54 ? -11.227 -33.344 -14.969 1 98.69 54 ALA B O 1
ATOM 2736 N N . ALA B 1 55 ? -11.625 -32.75 -12.844 1 98.75 55 ALA B N 1
ATOM 2737 C CA . ALA B 1 55 ? -12.555 -31.703 -13.219 1 98.75 55 ALA B CA 1
ATOM 2738 C C . ALA B 1 55 ? -11.852 -30.609 -14.023 1 98.75 55 ALA B C 1
ATOM 2740 O O . ALA B 1 55 ? -12.391 -30.125 -15.023 1 98.75 55 ALA B O 1
ATOM 2741 N N . ALA B 1 56 ? -10.695 -30.203 -13.57 1 98.81 56 ALA B N 1
ATOM 2742 C CA . ALA B 1 56 ? -9.922 -29.203 -14.297 1 98.81 56 ALA B CA 1
ATOM 2743 C C . ALA B 1 56 ? -9.617 -29.672 -15.719 1 98.81 56 ALA B C 1
ATOM 2745 O O . ALA B 1 56 ? -9.82 -28.922 -16.672 1 98.81 56 ALA B O 1
ATOM 2746 N N . LYS B 1 57 ? -9.172 -30.906 -15.859 1 98.38 57 LYS B N 1
ATOM 2747 C CA . LYS B 1 57 ? -8.867 -31.469 -17.156 1 98.38 57 LYS B CA 1
ATOM 2748 C C . LYS B 1 57 ? -10.109 -31.531 -18.047 1 98.38 57 LYS B C 1
ATOM 2750 O O . LYS B 1 57 ? -10.062 -31.125 -19.219 1 98.38 57 LYS B O 1
ATOM 2755 N N . ALA B 1 58 ? -11.164 -31.984 -17.5 1 98.5 58 ALA B N 1
ATOM 2756 C CA . ALA B 1 58 ? -12.406 -32.125 -18.25 1 98.5 58 ALA B CA 1
ATOM 2757 C C . ALA B 1 58 ? -12.906 -30.781 -18.766 1 98.5 58 ALA B C 1
ATOM 2759 O O . ALA B 1 58 ? -13.547 -30.703 -19.812 1 98.5 58 ALA B O 1
ATOM 2760 N N . ASN B 1 59 ? -12.617 -29.734 -18.078 1 98.62 59 ASN B N 1
ATOM 2761 C CA . ASN B 1 59 ? -13.086 -28.391 -18.438 1 98.62 59 ASN B CA 1
ATOM 2762 C C . ASN B 1 59 ? -12.008 -27.594 -19.156 1 98.62 59 ASN B C 1
ATOM 2764 O O . ASN B 1 59 ? -12.188 -26.422 -19.453 1 98.62 59 ASN B O 1
ATOM 2768 N N . ASP B 1 60 ? -10.82 -28.203 -19.375 1 98.38 60 ASP B N 1
ATOM 2769 C CA . ASP B 1 60 ? -9.688 -27.562 -20.031 1 98.38 60 ASP B CA 1
ATOM 2770 C C . ASP B 1 60 ? -9.242 -26.328 -19.266 1 98.38 60 ASP B C 1
ATOM 2772 O O . ASP B 1 60 ? -9.07 -25.25 -19.844 1 98.38 60 ASP B O 1
ATOM 2776 N N . ILE B 1 61 ? -9.242 -26.406 -17.969 1 98.81 61 ILE B N 1
ATOM 2777 C CA . ILE B 1 61 ? -8.766 -25.344 -17.078 1 98.81 61 ILE B CA 1
ATOM 2778 C C . ILE B 1 61 ? -7.414 -25.734 -16.5 1 98.81 61 ILE B C 1
ATOM 2780 O O . ILE B 1 61 ? -7.27 -26.828 -15.93 1 98.81 61 ILE B O 1
ATOM 2784 N N . GLU B 1 62 ? -6.445 -24.922 -16.688 1 98.81 62 GLU B N 1
ATOM 2785 C CA . GLU B 1 62 ? -5.145 -25.109 -16.047 1 98.81 62 GLU B CA 1
ATOM 2786 C C . GLU B 1 62 ? -5.16 -24.625 -14.609 1 98.81 62 GLU B C 1
ATOM 2788 O O . GLU B 1 62 ? -5.738 -23.578 -14.297 1 98.81 62 GLU B O 1
ATOM 2793 N N . LEU B 1 63 ? -4.547 -25.406 -13.688 1 98.81 63 LEU B N 1
ATOM 2794 C CA . LEU B 1 63 ? -4.387 -25 -12.297 1 98.81 63 LEU B CA 1
ATOM 2795 C C . LEU B 1 63 ? -2.98 -24.453 -12.039 1 98.81 63 LEU B C 1
AT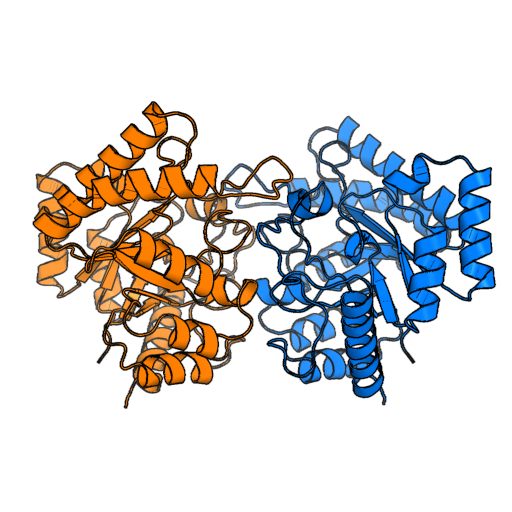OM 2797 O O . LEU B 1 63 ? -1.993 -25.156 -12.305 1 98.81 63 LEU B O 1
ATOM 2801 N N . THR B 1 64 ? -2.828 -23.219 -11.656 1 98.81 64 THR B N 1
ATOM 2802 C CA . THR B 1 64 ? -1.596 -22.688 -11.094 1 98.81 64 THR B CA 1
ATOM 2803 C C . THR B 1 64 ? -1.735 -22.469 -9.594 1 98.81 64 THR B C 1
ATOM 2805 O O . THR B 1 64 ? -2.85 -22.406 -9.07 1 98.81 64 THR B O 1
ATOM 2808 N N . PHE B 1 65 ? -0.626 -22.5 -8.898 1 98.88 65 PHE B N 1
ATOM 2809 C CA . PHE B 1 65 ? -0.654 -22.438 -7.441 1 98.88 65 PHE B CA 1
ATOM 2810 C C . PHE B 1 65 ? -0.021 -21.141 -6.941 1 98.88 65 PHE B C 1
ATOM 2812 O O . PHE B 1 65 ? 1.078 -20.781 -7.367 1 98.88 65 PHE B O 1
ATOM 2819 N N . SER B 1 66 ? -0.704 -20.422 -6.117 1 98.62 66 SER B N 1
ATOM 2820 C CA . SER B 1 66 ? -0.203 -19.203 -5.5 1 98.62 66 SER B CA 1
ATOM 2821 C C . SER B 1 66 ? -0.275 -19.281 -3.979 1 98.62 66 SER B C 1
ATOM 2823 O O . SER B 1 66 ? -1.324 -19.609 -3.418 1 98.62 66 SER B O 1
ATOM 2825 N N . VAL B 1 67 ? 0.816 -18.922 -3.332 1 98.56 67 VAL B N 1
ATOM 2826 C CA . VAL B 1 67 ? 0.902 -19.109 -1.887 1 98.56 67 VAL B CA 1
ATOM 2827 C C . VAL B 1 67 ? 1.117 -17.75 -1.203 1 98.56 67 VAL B C 1
ATOM 2829 O O . VAL B 1 67 ? 1.601 -16.812 -1.825 1 98.56 67 VAL B O 1
ATOM 2832 N N . GLY B 1 68 ? 0.702 -17.641 0.014 1 98.31 68 GLY B N 1
ATOM 2833 C CA . GLY B 1 68 ? 1.196 -16.75 1.041 1 98.31 68 GLY B CA 1
ATOM 2834 C C . GLY B 1 68 ? 1.743 -17.469 2.258 1 98.31 68 GLY B C 1
ATOM 2835 O O . GLY B 1 68 ? 0.979 -17.938 3.102 1 98.31 68 GLY B O 1
ATOM 2836 N N . LEU B 1 69 ? 3.084 -17.531 2.303 1 98.75 69 LEU B N 1
ATOM 2837 C CA . LEU B 1 69 ? 3.68 -18.266 3.418 1 98.75 69 LEU B CA 1
ATOM 2838 C C . LEU B 1 69 ? 3.344 -17.594 4.746 1 98.75 69 LEU B C 1
ATOM 2840 O O . LEU B 1 69 ? 3.439 -16.375 4.875 1 98.75 69 LEU B O 1
ATOM 2844 N N . SER B 1 70 ? 2.939 -18.422 5.711 1 97.81 70 SER B N 1
ATOM 2845 C CA . SER B 1 70 ? 2.65 -17.891 7.043 1 97.81 70 SER B CA 1
ATOM 2846 C C . SER B 1 70 ? 3.934 -17.594 7.812 1 97.81 70 SER B C 1
ATOM 2848 O O . SER B 1 70 ? 5.027 -17.953 7.363 1 97.81 70 SER B O 1
ATOM 2850 N N . ALA B 1 71 ? 3.76 -17 8.945 1 97.38 71 ALA B N 1
ATOM 2851 C CA . ALA B 1 71 ? 4.898 -16.703 9.812 1 97.38 71 ALA B CA 1
ATOM 2852 C C . ALA B 1 71 ? 5.629 -17.969 10.219 1 97.38 71 ALA B C 1
ATOM 2854 O O . ALA B 1 71 ? 6.852 -17.969 10.383 1 97.38 71 ALA B O 1
ATOM 2855 N N . ASN B 1 72 ? 4.926 -19.078 10.336 1 98.31 72 ASN B N 1
ATOM 2856 C CA . ASN B 1 72 ? 5.512 -20.344 10.766 1 98.31 72 ASN B CA 1
ATOM 2857 C C . ASN B 1 72 ? 6.141 -21.078 9.594 1 98.31 72 ASN B C 1
ATOM 2859 O O . ASN B 1 72 ? 6.684 -22.172 9.766 1 98.31 72 ASN B O 1
ATOM 2863 N N . GLN B 1 73 ? 6.062 -20.5 8.422 1 98.75 73 GLN B N 1
ATOM 2864 C CA . GLN B 1 73 ? 6.645 -21.078 7.215 1 98.75 73 GLN B CA 1
ATOM 2865 C C . GLN B 1 73 ? 7.641 -20.125 6.574 1 98.75 73 GLN B C 1
ATOM 2867 O O . GLN B 1 73 ? 7.977 -20.266 5.395 1 98.75 73 GLN B O 1
ATOM 2872 N N . ASP B 1 74 ? 8.086 -19.141 7.328 1 98.75 74 ASP B N 1
ATOM 2873 C CA . ASP B 1 74 ? 8.945 -18.062 6.848 1 98.75 74 ASP B CA 1
ATOM 2874 C C . ASP B 1 74 ? 10.32 -18.594 6.457 1 98.75 74 ASP B C 1
ATOM 2876 O O . ASP B 1 74 ? 11.133 -18.938 7.32 1 98.75 74 ASP B O 1
ATOM 2880 N N . LEU B 1 75 ? 10.625 -18.562 5.16 1 98.88 75 LEU B N 1
ATOM 2881 C CA . LEU B 1 75 ? 11.867 -19.125 4.637 1 98.88 75 LEU B CA 1
ATOM 2882 C C . LEU B 1 75 ? 13.055 -18.234 4.988 1 98.88 75 LEU B C 1
ATOM 2884 O O . LEU B 1 75 ? 14.211 -18.641 4.844 1 98.88 75 LEU B O 1
ATOM 2888 N N . ALA B 1 76 ? 12.781 -17.016 5.496 1 98.62 76 ALA B N 1
ATOM 2889 C CA . ALA B 1 76 ? 13.836 -16.062 5.832 1 98.62 76 ALA B CA 1
ATOM 2890 C C . ALA B 1 76 ? 13.992 -15.922 7.344 1 98.62 76 ALA B C 1
ATOM 2892 O O . ALA B 1 76 ? 14.734 -15.062 7.824 1 98.62 76 ALA B O 1
ATOM 2893 N N . SER B 1 77 ? 13.289 -16.75 8.117 1 98.31 77 SER B N 1
ATOM 2894 C CA . SER B 1 77 ? 13.258 -16.641 9.57 1 98.31 77 SER B CA 1
ATOM 2895 C C . SER B 1 77 ? 14.641 -16.891 10.172 1 98.31 77 SER B C 1
ATOM 2897 O O . SER B 1 77 ? 15.414 -17.688 9.633 1 98.31 77 SER B O 1
ATOM 2899 N N . GLU B 1 78 ? 14.867 -16.266 11.281 1 97.38 78 GLU B N 1
ATOM 2900 C CA . GLU B 1 78 ? 16.062 -16.594 12.055 1 97.38 78 GLU B CA 1
ATOM 2901 C C . GLU B 1 78 ? 15.953 -17.969 12.695 1 97.38 78 GLU B C 1
ATOM 2903 O O . GLU B 1 78 ? 16.969 -18.609 13.008 1 97.38 78 GLU B O 1
ATOM 2908 N N . ASP B 1 79 ? 14.766 -18.375 12.891 1 98.5 79 ASP B N 1
ATOM 2909 C CA . ASP B 1 79 ? 14.5 -19.688 13.477 1 98.5 79 ASP B CA 1
ATOM 2910 C C . ASP B 1 79 ? 14.578 -20.797 12.414 1 98.5 79 ASP B C 1
ATOM 2912 O O . ASP B 1 79 ? 13.75 -20.844 11.508 1 98.5 79 ASP B O 1
ATOM 2916 N N . GLU B 1 80 ? 15.492 -21.688 12.578 1 98.44 80 GLU B N 1
ATOM 2917 C CA . GLU B 1 80 ? 15.742 -22.75 11.602 1 98.44 80 GLU B CA 1
ATOM 2918 C C . GLU B 1 80 ? 14.539 -23.672 11.461 1 98.44 80 GLU B C 1
ATOM 2920 O O . GLU B 1 80 ? 14.25 -24.156 10.367 1 98.44 80 GLU B O 1
ATOM 2925 N N . GLU B 1 81 ? 13.891 -23.891 12.555 1 98.81 81 GLU B N 1
ATOM 2926 C CA . GLU B 1 81 ? 12.734 -24.781 12.508 1 98.81 81 GLU B CA 1
ATOM 2927 C C . GLU B 1 81 ? 11.609 -24.172 11.664 1 98.81 81 GLU B C 1
ATOM 2929 O O . GLU B 1 81 ? 10.891 -24.891 10.969 1 98.81 81 GLU B O 1
ATOM 2934 N N . ILE B 1 82 ? 11.445 -22.891 11.75 1 98.88 82 ILE B N 1
ATOM 2935 C CA . ILE B 1 82 ? 10.461 -22.188 10.938 1 98.88 82 ILE B CA 1
ATOM 2936 C C . ILE B 1 82 ? 10.836 -22.297 9.461 1 98.88 82 ILE B C 1
ATOM 2938 O O . ILE B 1 82 ? 9.984 -22.578 8.609 1 98.88 82 ILE B O 1
ATOM 2942 N N . ARG B 1 83 ? 12.094 -22.125 9.109 1 98.88 83 ARG B N 1
ATOM 2943 C CA . ARG B 1 83 ? 12.539 -22.281 7.73 1 98.88 83 ARG B CA 1
ATOM 2944 C C . ARG B 1 83 ? 12.32 -23.703 7.227 1 98.88 83 ARG B C 1
ATOM 2946 O O . ARG B 1 83 ? 11.859 -23.891 6.098 1 98.88 83 ARG B O 1
ATOM 2953 N N . LYS B 1 84 ? 12.609 -24.672 8.062 1 98.81 84 LYS B N 1
ATOM 2954 C CA . LYS B 1 84 ? 12.398 -26.062 7.691 1 98.81 84 LYS B CA 1
ATOM 2955 C C . LYS B 1 84 ? 10.922 -26.344 7.414 1 98.81 84 LYS B C 1
ATOM 2957 O O . LYS B 1 84 ? 10.594 -27.094 6.484 1 98.81 84 LYS B O 1
ATOM 2962 N N . ASN B 1 85 ? 10.125 -25.766 8.273 1 98.88 85 ASN B N 1
ATOM 2963 C CA . ASN B 1 85 ? 8.688 -25.906 8.062 1 98.88 85 ASN B CA 1
ATOM 2964 C C . ASN B 1 85 ? 8.25 -25.312 6.723 1 98.88 85 ASN B C 1
ATOM 2966 O O . ASN B 1 85 ? 7.41 -25.891 6.031 1 98.88 85 ASN B O 1
ATOM 2970 N N . GLY B 1 86 ? 8.805 -24.188 6.363 1 98.88 86 GLY B N 1
ATOM 2971 C CA . GLY B 1 86 ? 8.516 -23.562 5.078 1 98.88 86 GLY B CA 1
ATOM 2972 C C . GLY B 1 86 ? 8.984 -24.406 3.9 1 98.88 86 GLY B C 1
ATOM 2973 O O . GLY B 1 86 ? 8.266 -24.547 2.908 1 98.88 86 GLY B O 1
ATOM 2974 N N . ILE B 1 87 ? 10.148 -24.953 4.023 1 98.94 87 ILE B N 1
ATOM 2975 C CA . ILE B 1 87 ? 10.688 -25.812 2.979 1 98.94 87 ILE B CA 1
ATOM 2976 C C . ILE B 1 87 ? 9.789 -27.047 2.801 1 98.94 87 ILE B C 1
ATOM 2978 O O . ILE B 1 87 ? 9.406 -27.375 1.679 1 98.94 87 ILE B O 1
ATOM 2982 N N . LYS B 1 88 ? 9.438 -27.625 3.924 1 98.88 88 LYS B N 1
ATOM 2983 C CA . LYS B 1 88 ? 8.586 -28.812 3.879 1 98.88 88 LYS B CA 1
ATOM 2984 C C . LYS B 1 88 ? 7.23 -28.484 3.252 1 98.88 88 LYS B C 1
ATOM 2986 O O . LYS B 1 88 ? 6.742 -29.234 2.402 1 98.88 88 LYS B O 1
ATOM 2991 N N . PHE B 1 89 ? 6.605 -27.469 3.721 1 98.88 89 PHE B N 1
ATOM 2992 C CA . PHE B 1 89 ? 5.312 -27.047 3.186 1 98.88 89 PHE B CA 1
ATOM 2993 C C . PHE B 1 89 ? 5.391 -26.859 1.674 1 98.88 89 PHE B C 1
ATOM 2995 O O . PHE B 1 89 ? 4.512 -27.328 0.942 1 98.88 89 PHE B O 1
ATOM 3002 N N . THR B 1 90 ? 6.418 -26.172 1.217 1 98.94 90 THR B N 1
ATOM 3003 C CA . THR B 1 90 ? 6.578 -25.859 -0.2 1 98.94 90 THR B CA 1
ATOM 3004 C C . THR B 1 90 ? 6.824 -27.141 -1.006 1 98.94 90 THR B C 1
ATOM 3006 O O . THR B 1 90 ? 6.203 -27.344 -2.049 1 98.94 90 THR B O 1
ATOM 3009 N N . THR B 1 91 ? 7.691 -28.016 -0.516 1 98.81 91 THR B N 1
ATOM 3010 C CA . THR B 1 91 ? 7.992 -29.234 -1.256 1 98.81 91 THR B CA 1
ATOM 3011 C C . THR B 1 91 ? 6.809 -30.203 -1.219 1 98.81 91 THR B C 1
ATOM 3013 O O . THR B 1 91 ? 6.57 -30.938 -2.178 1 98.81 91 THR B O 1
ATOM 3016 N N . ASP B 1 92 ? 6.043 -30.234 -0.077 1 98.81 92 ASP B N 1
ATOM 3017 C CA . ASP B 1 92 ? 4.785 -30.969 -0.05 1 98.81 92 ASP B CA 1
ATOM 3018 C C . ASP B 1 92 ? 3.812 -30.438 -1.1 1 98.81 92 ASP B C 1
ATOM 3020 O O . ASP B 1 92 ? 3.086 -31.219 -1.728 1 98.81 92 ASP B O 1
ATOM 3024 N N . THR B 1 93 ? 3.777 -29.141 -1.246 1 98.88 93 THR B N 1
ATOM 3025 C CA . THR B 1 93 ? 2.932 -28.531 -2.266 1 98.88 93 THR B CA 1
ATOM 3026 C C . THR B 1 93 ? 3.352 -28.984 -3.66 1 98.88 93 THR B C 1
ATOM 3028 O O . THR B 1 93 ? 2.504 -29.312 -4.496 1 98.88 93 THR B O 1
ATOM 3031 N N . PHE B 1 94 ? 4.688 -29.047 -3.932 1 98.81 94 PHE B N 1
ATOM 3032 C CA . PHE B 1 94 ? 5.184 -29.5 -5.223 1 98.81 94 PHE B CA 1
ATOM 3033 C C . PHE B 1 94 ? 4.703 -30.922 -5.512 1 98.81 94 PHE B C 1
ATOM 3035 O O . PHE B 1 94 ? 4.395 -31.25 -6.656 1 98.81 94 PHE B O 1
ATOM 3042 N N . GLN B 1 95 ? 4.629 -31.719 -4.512 1 98.19 95 GLN B N 1
ATOM 3043 C CA . GLN B 1 95 ? 4.168 -33.094 -4.691 1 98.19 95 GLN B CA 1
ATOM 3044 C C . GLN B 1 95 ? 2.717 -33.125 -5.164 1 98.19 95 GLN B C 1
ATOM 3046 O O . GLN B 1 95 ? 2.389 -33.812 -6.125 1 98.19 95 GLN B O 1
ATOM 3051 N N . ILE B 1 96 ? 1.865 -32.375 -4.512 1 98.31 96 ILE B N 1
ATOM 3052 C CA . ILE B 1 96 ? 0.46 -32.438 -4.898 1 98.31 96 ILE B CA 1
ATOM 3053 C C . ILE B 1 96 ? 0.267 -31.734 -6.242 1 98.31 96 ILE B C 1
ATOM 3055 O O . ILE B 1 96 ? -0.621 -32.094 -7.016 1 98.31 96 ILE B O 1
ATOM 3059 N N . MET B 1 97 ? 1.063 -30.688 -6.535 1 98.5 97 MET B N 1
ATOM 3060 C CA . MET B 1 97 ? 1.026 -30.062 -7.848 1 98.5 97 MET B CA 1
ATOM 3061 C C . MET B 1 97 ? 1.294 -31.078 -8.953 1 98.5 97 MET B C 1
ATOM 3063 O O . MET B 1 97 ? 0.577 -31.109 -9.953 1 98.5 97 MET B O 1
ATOM 3067 N N . SER B 1 98 ? 2.328 -31.859 -8.742 1 96.19 98 SER B N 1
ATOM 3068 C CA . SER B 1 98 ? 2.656 -32.906 -9.719 1 96.19 98 SER B CA 1
ATOM 3069 C C . SER B 1 98 ? 1.493 -33.844 -9.914 1 96.19 98 SER B C 1
ATOM 3071 O O . SER B 1 98 ? 1.196 -34.25 -11.039 1 96.19 98 SER B O 1
ATOM 3073 N N . GLU B 1 99 ? 0.854 -34.188 -8.852 1 95.44 99 GLU B N 1
ATOM 3074 C CA . GLU B 1 99 ? -0.291 -35.094 -8.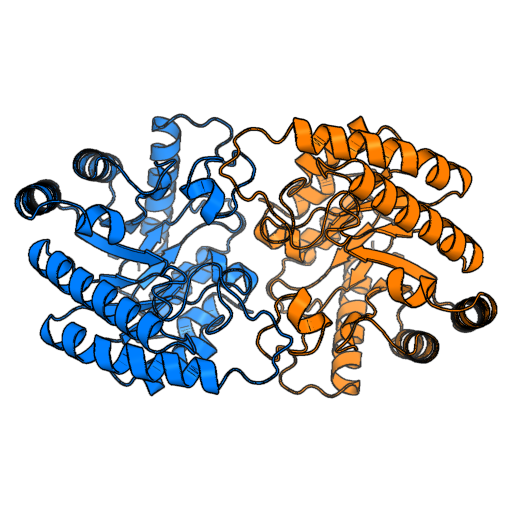898 1 95.44 99 GLU B CA 1
ATOM 3075 C C . GLU B 1 99 ? -1.458 -34.469 -9.656 1 95.44 99 GLU B C 1
ATOM 3077 O O . GLU B 1 99 ? -2.215 -35.188 -10.328 1 95.44 99 GLU B O 1
ATOM 3082 N N . MET B 1 100 ? -1.575 -33.219 -9.547 1 97.75 100 MET B N 1
ATOM 3083 C CA . MET B 1 100 ? -2.756 -32.5 -10.047 1 97.75 100 MET B CA 1
ATOM 3084 C C . MET B 1 100 ? -2.475 -31.875 -11.406 1 97.75 100 MET B C 1
ATOM 3086 O O . MET B 1 100 ? -3.369 -31.297 -12.023 1 97.75 100 MET B O 1
ATOM 3090 N N . GLY B 1 101 ? -1.24 -31.938 -11.844 1 95.62 101 GLY B N 1
ATOM 3091 C CA . GLY B 1 101 ? -0.875 -31.453 -13.164 1 95.62 101 GLY B CA 1
ATOM 3092 C C . GLY B 1 101 ? -0.461 -30 -13.172 1 95.62 101 GLY B C 1
ATOM 3093 O O . GLY B 1 101 ? -0.37 -29.375 -14.234 1 95.62 101 GLY B O 1
ATOM 3094 N N . GLY B 1 102 ? -0.266 -29.406 -12.016 1 96.75 102 GLY B N 1
ATOM 3095 C CA . GLY B 1 102 ? 0.186 -28.031 -11.93 1 96.75 102 GLY B CA 1
ATOM 3096 C C . GLY B 1 102 ? 1.679 -27.875 -12.148 1 96.75 102 GLY B C 1
ATOM 3097 O O . GLY B 1 102 ? 2.467 -28.719 -11.711 1 96.75 102 GLY B O 1
ATOM 3098 N N . LYS B 1 103 ? 2.094 -26.766 -12.781 1 97.94 103 LYS B N 1
ATOM 3099 C CA . LYS B 1 103 ? 3.506 -26.594 -13.109 1 97.94 103 LYS B CA 1
ATOM 3100 C C . LYS B 1 103 ? 4.016 -25.219 -12.648 1 97.94 103 LYS B C 1
ATOM 3102 O O . LYS B 1 103 ? 5.215 -24.953 -12.703 1 97.94 103 LYS B O 1
ATOM 3107 N N . THR B 1 104 ? 3.143 -24.359 -12.227 1 98.81 104 THR B N 1
ATOM 3108 C CA . THR B 1 104 ? 3.529 -23.016 -11.812 1 98.81 104 THR B CA 1
ATOM 3109 C C . THR B 1 104 ? 3.193 -22.781 -10.344 1 98.81 104 THR B C 1
ATOM 3111 O O . THR B 1 104 ? 2.035 -22.891 -9.938 1 98.81 104 THR B O 1
ATOM 3114 N N . TYR B 1 105 ? 4.219 -22.562 -9.547 1 98.88 105 TYR B N 1
ATOM 3115 C CA . TYR B 1 105 ? 4.133 -22.156 -8.148 1 98.88 105 TYR B CA 1
ATOM 3116 C C . TYR B 1 105 ? 4.59 -20.719 -7.965 1 98.88 105 TYR B C 1
ATOM 3118 O O . TYR B 1 105 ? 5.676 -20.344 -8.414 1 98.88 105 TYR B O 1
ATOM 3126 N N . SER B 1 106 ? 3.725 -19.875 -7.355 1 98.75 106 SER B N 1
ATOM 3127 C CA . SER B 1 106 ? 4.047 -18.469 -7.199 1 98.75 106 SER B CA 1
ATOM 3128 C C . SER B 1 106 ? 3.49 -17.906 -5.891 1 98.75 106 SER B C 1
ATOM 3130 O O . SER B 1 106 ? 3.174 -18.672 -4.973 1 98.75 106 SER B O 1
ATOM 3132 N N . GLY B 1 107 ? 3.434 -16.562 -5.777 1 98.56 107 GLY B N 1
ATOM 3133 C CA . GLY B 1 107 ? 2.951 -15.891 -4.586 1 98.56 107 GLY B CA 1
ATOM 3134 C C . GLY B 1 107 ? 4.066 -15.438 -3.662 1 98.56 107 GLY B C 1
ATOM 3135 O O . GLY B 1 107 ? 5.211 -15.273 -4.094 1 98.56 107 GLY B O 1
ATOM 3136 N N . VAL B 1 108 ? 3.67 -15.086 -2.463 1 98.62 108 VAL B N 1
ATOM 3137 C CA . VAL B 1 108 ? 4.664 -14.711 -1.467 1 98.62 108 VAL B CA 1
ATOM 3138 C C . VAL B 1 108 ? 5.359 -15.953 -0.926 1 98.62 108 VAL B C 1
ATOM 3140 O O . VAL B 1 108 ? 4.93 -16.531 0.08 1 98.62 108 VAL B O 1
ATOM 3143 N N . ASP B 1 109 ? 6.504 -16.25 -1.586 1 98.81 109 ASP B N 1
ATOM 3144 C CA . ASP B 1 109 ? 7 -17.609 -1.467 1 98.81 109 ASP B CA 1
ATOM 3145 C C . ASP B 1 109 ? 8.461 -17.625 -1.015 1 98.81 109 ASP B C 1
ATOM 3147 O O . ASP B 1 109 ? 9.117 -18.672 -1.066 1 98.81 109 ASP B O 1
ATOM 3151 N N . ILE B 1 110 ? 9.016 -16.5 -0.601 1 98.88 110 ILE B N 1
ATOM 3152 C CA . ILE B 1 110 ? 10.43 -16.531 -0.235 1 98.88 110 ILE B CA 1
ATOM 3153 C C . ILE B 1 110 ? 10.602 -16.031 1.2 1 98.88 110 ILE B C 1
ATOM 3155 O O . ILE B 1 110 ? 11.695 -16.109 1.762 1 98.88 110 ILE B O 1
ATOM 3159 N N . ALA B 1 111 ? 9.539 -15.461 1.747 1 98.62 111 ALA B N 1
ATOM 3160 C CA . ALA B 1 111 ? 9.398 -15.039 3.137 1 98.62 111 ALA B CA 1
ATOM 3161 C C . ALA B 1 111 ? 7.93 -15.016 3.555 1 98.62 111 ALA B C 1
ATOM 3163 O O . ALA B 1 111 ? 7.043 -15.25 2.732 1 98.62 111 ALA B O 1
ATOM 3164 N N . ALA B 1 112 ? 7.703 -14.758 4.84 1 98.25 112 ALA B N 1
ATOM 3165 C CA . ALA B 1 112 ? 6.328 -14.734 5.336 1 98.25 112 ALA B CA 1
ATOM 3166 C C . ALA B 1 112 ? 5.539 -13.594 4.711 1 98.25 112 ALA B C 1
ATOM 3168 O O . ALA B 1 112 ? 6.062 -12.484 4.547 1 98.25 112 ALA B O 1
ATOM 3169 N N . TRP B 1 113 ? 4.277 -13.883 4.328 1 97.88 113 TRP B N 1
ATOM 3170 C CA . TRP B 1 113 ? 3.326 -12.891 3.854 1 97.88 113 TRP B CA 1
ATOM 3171 C C . TRP B 1 113 ? 2.787 -12.055 5.012 1 97.88 113 TRP B C 1
ATOM 3173 O O . TRP B 1 113 ? 2.469 -12.594 6.074 1 97.88 113 TRP B O 1
ATOM 3183 N N . ASN B 1 114 ? 2.676 -10.664 4.82 1 95.25 114 ASN B N 1
ATOM 3184 C CA . ASN B 1 114 ? 2.139 -9.703 5.777 1 95.25 114 ASN B CA 1
ATOM 3185 C C . ASN B 1 114 ? 3.018 -9.602 7.02 1 95.25 114 ASN B C 1
ATOM 3187 O O . ASN B 1 114 ? 2.512 -9.414 8.133 1 95.25 114 ASN B O 1
ATOM 3191 N N . LYS B 1 115 ? 4.301 -9.883 6.859 1 93.81 115 LYS B N 1
ATOM 3192 C CA . LYS B 1 115 ? 5.312 -9.703 7.898 1 93.81 115 LYS B CA 1
ATOM 3193 C C . LYS B 1 115 ? 6.477 -8.852 7.387 1 93.81 115 LYS B C 1
ATOM 3195 O O . LYS B 1 115 ? 7.074 -9.172 6.359 1 93.81 115 LYS B O 1
ATOM 3200 N N . THR B 1 116 ? 6.672 -7.754 8.07 1 94.12 116 THR B N 1
ATOM 3201 C CA . THR B 1 116 ? 7.781 -6.883 7.711 1 94.12 116 THR B CA 1
ATOM 3202 C C . THR B 1 116 ? 8.742 -6.719 8.883 1 94.12 116 THR B C 1
ATOM 3204 O O . THR B 1 116 ? 8.484 -7.219 9.984 1 94.12 116 THR B O 1
ATOM 3207 N N . PHE B 1 117 ? 9.875 -6.121 8.625 1 92.38 117 PHE B N 1
ATOM 3208 C CA . PHE B 1 117 ? 10.883 -5.93 9.664 1 92.38 117 PHE B CA 1
ATOM 3209 C C . PHE B 1 117 ? 10.312 -5.125 10.82 1 92.38 117 PHE B C 1
ATOM 3211 O O . PHE B 1 117 ? 9.484 -4.234 10.625 1 92.38 117 PHE B O 1
ATOM 3218 N N . MET B 1 118 ? 10.602 -5.516 12.031 1 80.56 118 MET B N 1
ATOM 3219 C CA . MET B 1 118 ? 10.086 -4.836 13.211 1 80.56 118 MET B CA 1
ATOM 3220 C C . MET B 1 118 ? 11.023 -3.715 13.648 1 80.56 118 MET B C 1
ATOM 3222 O O . MET B 1 118 ? 10.633 -2.822 14.398 1 80.56 118 MET B O 1
ATOM 3226 N N . GLU B 1 119 ? 12.172 -3.773 13.188 1 80.38 119 GLU B N 1
ATOM 3227 C CA . GLU B 1 119 ? 13.148 -2.754 13.555 1 80.38 119 GLU B CA 1
ATOM 3228 C C . GLU B 1 119 ? 13.516 -1.888 12.352 1 80.38 119 GLU B C 1
ATOM 3230 O O . GLU B 1 119 ? 13.07 -2.146 11.234 1 80.38 119 GLU B O 1
ATOM 3235 N N . GLY B 1 120 ? 14.047 -0.776 12.672 1 82.69 120 GLY B N 1
ATOM 3236 C CA . GLY B 1 120 ? 14.609 0.068 11.625 1 82.69 120 GLY B CA 1
ATOM 3237 C C . GLY B 1 120 ? 15.906 -0.463 11.062 1 82.69 120 GLY B C 1
ATOM 3238 O O . GLY B 1 120 ? 16.984 0.059 11.367 1 82.69 120 GLY B O 1
ATOM 3239 N N . ILE B 1 121 ? 15.773 -1.408 10.086 1 87.88 121 ILE B N 1
ATOM 3240 C CA . ILE B 1 121 ? 16.969 -2.098 9.594 1 87.88 121 ILE B CA 1
ATOM 3241 C C . ILE B 1 121 ? 17.594 -1.287 8.461 1 87.88 121 ILE B C 1
ATOM 3243 O O . ILE B 1 121 ? 16.906 -0.561 7.746 1 87.88 121 ILE B O 1
ATOM 3247 N N . THR B 1 122 ? 18.859 -1.335 8.336 1 90.62 122 THR B N 1
ATOM 3248 C CA . THR B 1 122 ? 19.594 -0.685 7.254 1 90.62 122 THR B CA 1
ATOM 3249 C C . THR B 1 122 ? 20.281 -1.719 6.363 1 90.62 122 THR B C 1
ATOM 3251 O O . THR B 1 122 ? 20.906 -1.365 5.367 1 90.62 122 THR B O 1
ATOM 3254 N N . ASP B 1 123 ? 20.156 -2.965 6.797 1 92.38 123 ASP B N 1
ATOM 3255 C CA . ASP B 1 123 ? 20.781 -4.074 6.094 1 92.38 123 ASP B CA 1
ATOM 3256 C C . ASP B 1 123 ? 19.891 -5.32 6.121 1 92.38 123 ASP B C 1
ATOM 3258 O O . ASP B 1 123 ? 19.562 -5.832 7.195 1 92.38 123 ASP B O 1
ATOM 3262 N N . LYS B 1 124 ? 19.516 -5.805 4.941 1 95.38 124 LYS B N 1
ATOM 3263 C CA . LYS B 1 124 ? 18.656 -6.984 4.922 1 95.38 124 LYS B CA 1
ATOM 3264 C C . LYS B 1 124 ? 19.438 -8.227 4.5 1 95.38 124 LYS B C 1
ATOM 3266 O O . LYS B 1 124 ? 18.844 -9.266 4.203 1 95.38 124 LYS B O 1
ATOM 3271 N N . SER B 1 125 ? 20.75 -8.125 4.473 1 96.75 125 SER B N 1
ATOM 3272 C CA . SER B 1 125 ? 21.594 -9.164 3.904 1 96.75 125 SER B CA 1
ATOM 3273 C C . SER B 1 125 ? 21.406 -10.492 4.633 1 96.75 125 SER B C 1
ATOM 3275 O O . SER B 1 125 ? 21.328 -11.547 4 1 96.75 125 SER B O 1
ATOM 3277 N N . ALA B 1 126 ? 21.359 -10.461 5.977 1 96.94 126 ALA B N 1
ATOM 3278 C CA . ALA B 1 126 ? 21.203 -11.703 6.73 1 96.94 126 ALA B CA 1
ATOM 3279 C C . ALA B 1 126 ? 19.891 -12.398 6.398 1 96.94 126 ALA B C 1
ATOM 3281 O O . ALA B 1 126 ? 19.859 -13.609 6.188 1 96.94 126 ALA B O 1
ATOM 3282 N N . THR B 1 127 ? 18.781 -11.68 6.398 1 97.5 127 THR B N 1
ATOM 3283 C CA . THR B 1 127 ? 17.469 -12.195 6.039 1 97.5 127 THR B CA 1
ATOM 3284 C C . THR B 1 127 ? 17.469 -12.719 4.605 1 97.5 127 THR B C 1
ATOM 3286 O O . THR B 1 127 ? 16.938 -13.797 4.328 1 97.5 127 THR B O 1
ATOM 3289 N N . TRP B 1 128 ? 18.094 -11.922 3.717 1 98.38 128 TRP B N 1
ATOM 3290 C CA . TRP B 1 128 ? 18.25 -12.273 2.309 1 98.38 128 TRP B CA 1
ATOM 3291 C C . TRP B 1 128 ? 18.969 -13.609 2.156 1 98.38 128 TRP B C 1
ATOM 3293 O O . TRP B 1 128 ? 18.5 -14.5 1.449 1 98.38 128 TRP B O 1
ATOM 3303 N N . GLU B 1 129 ? 20 -13.781 2.865 1 98.62 129 GLU B N 1
ATOM 3304 C CA . GLU B 1 129 ? 20.828 -14.977 2.758 1 98.62 129 GLU B CA 1
ATOM 3305 C C . GLU B 1 129 ? 20.078 -16.203 3.258 1 98.62 129 GLU B C 1
ATOM 3307 O O . GLU B 1 129 ? 20.188 -17.281 2.67 1 98.62 129 GLU B O 1
ATOM 3312 N N . ARG B 1 130 ? 19.375 -16.062 4.348 1 98.81 130 ARG B N 1
ATOM 3313 C CA . ARG B 1 130 ? 18.578 -17.188 4.859 1 98.81 130 ARG B CA 1
ATOM 3314 C C . ARG B 1 130 ? 17.531 -17.609 3.848 1 98.81 130 ARG B C 1
ATOM 3316 O O . ARG B 1 130 ? 17.344 -18.812 3.605 1 98.81 130 ARG B O 1
ATOM 3323 N N . SER B 1 131 ? 16.859 -16.672 3.271 1 98.88 131 SER B N 1
ATOM 3324 C CA . SER B 1 131 ? 15.852 -16.953 2.262 1 98.88 131 SER B CA 1
ATOM 3325 C C . SER B 1 131 ? 16.469 -17.672 1.055 1 98.88 131 SER B C 1
ATOM 3327 O O . SER B 1 131 ? 15.945 -18.688 0.603 1 98.88 131 SER B O 1
ATOM 3329 N N . ILE B 1 132 ? 17.578 -17.109 0.564 1 98.88 132 ILE B N 1
ATOM 3330 C CA . ILE B 1 132 ? 18.281 -17.688 -0.585 1 98.88 132 ILE B CA 1
ATOM 3331 C C . ILE B 1 132 ? 18.641 -19.141 -0.304 1 98.88 132 ILE B C 1
ATOM 3333 O O . ILE B 1 132 ? 18.406 -20.016 -1.141 1 98.88 132 ILE B O 1
ATOM 3337 N N . SER B 1 133 ? 19.172 -19.375 0.815 1 98.81 133 SER B N 1
ATOM 3338 C CA . SER B 1 133 ? 19.578 -20.734 1.178 1 98.81 133 SER B CA 1
ATOM 3339 C C . SER B 1 133 ? 18.375 -21.688 1.172 1 98.81 133 SER B C 1
ATOM 3341 O O . SER B 1 133 ? 18.469 -22.781 0.619 1 98.81 133 SER B O 1
ATOM 3343 N N . ALA B 1 134 ? 17.328 -21.281 1.789 1 98.94 134 ALA B N 1
ATOM 3344 C CA . ALA B 1 134 ? 16.109 -22.109 1.836 1 98.94 134 ALA B CA 1
ATOM 3345 C C . ALA B 1 134 ? 15.57 -22.359 0.435 1 98.94 134 ALA B C 1
ATOM 3347 O O . ALA B 1 134 ? 15.203 -23.484 0.097 1 98.94 134 ALA B O 1
ATOM 3348 N N . VAL B 1 135 ? 15.547 -21.359 -0.402 1 98.94 135 VAL B N 1
ATOM 3349 C CA . VAL B 1 135 ? 14.977 -21.469 -1.738 1 98.94 135 VAL B CA 1
ATOM 3350 C C . VAL B 1 135 ? 15.867 -22.344 -2.611 1 98.94 135 VAL B C 1
ATOM 3352 O O . VAL B 1 135 ? 15.367 -23.125 -3.434 1 98.94 135 VAL B O 1
ATOM 3355 N N . LYS B 1 136 ? 17.156 -22.266 -2.438 1 98.88 136 LYS B N 1
ATOM 3356 C CA . LYS B 1 136 ? 18.047 -23.141 -3.18 1 98.88 136 LYS B CA 1
ATOM 3357 C C . LYS B 1 136 ? 17.75 -24.609 -2.883 1 98.88 136 LYS B C 1
ATOM 3359 O O . LYS B 1 136 ? 17.797 -25.453 -3.779 1 98.88 136 LYS B O 1
ATOM 3364 N N . GLU B 1 137 ? 17.438 -24.875 -1.649 1 98.75 137 GLU B N 1
ATOM 3365 C CA . GLU B 1 137 ? 17.047 -26.234 -1.295 1 98.75 137 GLU B CA 1
ATOM 3366 C C . GLU B 1 137 ? 15.742 -26.625 -1.982 1 98.75 137 GLU B C 1
ATOM 3368 O O . GLU B 1 137 ? 15.617 -27.734 -2.502 1 98.75 137 GLU B O 1
ATOM 3373 N N . ILE B 1 138 ? 14.82 -25.766 -2.004 1 98.88 138 ILE B N 1
ATOM 3374 C CA . ILE B 1 138 ? 13.508 -25.984 -2.617 1 98.88 138 ILE B CA 1
ATOM 3375 C C . ILE B 1 138 ? 13.672 -26.203 -4.117 1 98.88 138 ILE B C 1
ATOM 3377 O O . ILE B 1 138 ? 12.969 -27.016 -4.711 1 98.88 138 ILE B O 1
ATOM 3381 N N . MET B 1 139 ? 14.633 -25.484 -4.746 1 98.75 139 MET B N 1
ATOM 3382 C CA . MET B 1 139 ? 14.797 -25.5 -6.199 1 98.75 139 MET B CA 1
ATOM 3383 C C . MET B 1 139 ? 15.227 -26.891 -6.684 1 98.75 139 MET B C 1
ATOM 3385 O O . MET B 1 139 ? 14.891 -27.281 -7.797 1 98.75 139 MET B O 1
ATOM 3389 N N . LYS B 1 140 ? 15.875 -27.641 -5.848 1 98.25 140 LYS B N 1
ATOM 3390 C CA . LYS B 1 140 ? 16.25 -29.016 -6.223 1 98.25 140 LYS B CA 1
ATOM 3391 C C . LYS B 1 140 ? 15.016 -29.844 -6.543 1 98.25 140 LYS B C 1
ATOM 3393 O O . LYS B 1 140 ? 14.984 -30.562 -7.547 1 98.25 140 LYS B O 1
ATOM 3398 N N . VAL B 1 141 ? 14.047 -29.688 -5.723 1 98.44 141 VAL B N 1
ATOM 3399 C CA . VAL B 1 141 ? 12.805 -30.438 -5.914 1 98.44 141 VAL B CA 1
ATOM 3400 C C . VAL B 1 141 ? 12.031 -29.859 -7.098 1 98.44 141 VAL B C 1
ATOM 3402 O O . VAL B 1 141 ? 11.477 -30.594 -7.91 1 98.44 141 VAL B O 1
ATOM 3405 N N . ALA B 1 142 ? 11.984 -28.531 -7.23 1 98.62 142 ALA B N 1
ATOM 3406 C CA . ALA B 1 142 ? 11.289 -27.875 -8.328 1 98.62 142 ALA B CA 1
ATOM 3407 C C . ALA B 1 142 ? 11.852 -28.312 -9.68 1 98.62 142 ALA B C 1
ATOM 3409 O O . ALA B 1 142 ? 11.094 -28.625 -10.609 1 98.62 142 ALA B O 1
ATOM 3410 N N . GLU B 1 143 ? 13.156 -28.359 -9.781 1 98.38 143 GLU B N 1
ATOM 3411 C CA . GLU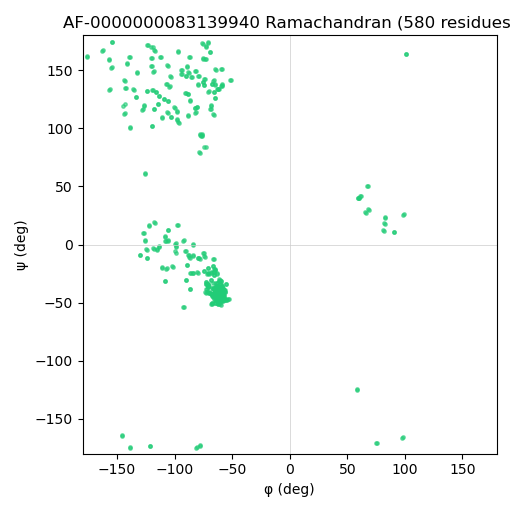 B 1 143 ? 13.828 -28.766 -11.016 1 98.38 143 GLU B CA 1
ATOM 3412 C C . GLU B 1 143 ? 13.484 -30.203 -11.367 1 98.38 143 GLU B C 1
ATOM 3414 O O . GLU B 1 143 ? 13.148 -30.5 -12.516 1 98.38 143 GLU B O 1
ATOM 3419 N N . ASP B 1 144 ? 13.539 -31.047 -10.398 1 97.81 144 ASP B N 1
ATOM 3420 C CA . ASP B 1 144 ? 13.258 -32.469 -10.602 1 97.81 144 ASP B CA 1
ATOM 3421 C C . ASP B 1 144 ? 11.836 -32.656 -11.117 1 97.81 144 ASP B C 1
ATOM 3423 O O . ASP B 1 144 ? 11.594 -33.531 -11.945 1 97.81 144 ASP B O 1
ATOM 3427 N N . LYS B 1 145 ? 10.93 -31.828 -10.695 1 97.88 145 LYS B N 1
ATOM 3428 C CA . LYS B 1 145 ? 9.516 -32 -11.031 1 97.88 145 LYS B CA 1
ATOM 3429 C C . LYS B 1 145 ? 9.102 -31.109 -12.18 1 97.88 145 LYS B C 1
ATOM 3431 O O . LYS B 1 145 ? 7.949 -31.141 -12.617 1 97.88 145 LYS B O 1
ATOM 3436 N N . GLY B 1 146 ? 10.062 -30.312 -12.656 1 98.12 146 GLY B N 1
ATOM 3437 C CA . GLY B 1 146 ? 9.773 -29.391 -13.75 1 98.12 146 GLY B CA 1
ATOM 3438 C C . GLY B 1 146 ? 8.828 -28.281 -13.359 1 98.12 146 GLY B C 1
ATOM 3439 O O . GLY B 1 146 ? 8.008 -27.844 -14.172 1 98.12 146 GLY B O 1
ATOM 3440 N N . ILE B 1 147 ? 8.852 -27.875 -12.117 1 98.69 147 ILE B N 1
ATOM 3441 C CA . ILE B 1 147 ? 7.977 -26.828 -11.594 1 98.69 147 ILE B CA 1
ATOM 3442 C C . ILE B 1 147 ? 8.656 -25.469 -11.734 1 98.69 147 ILE B C 1
ATOM 3444 O O . ILE B 1 147 ? 9.836 -25.328 -11.43 1 98.69 147 ILE B O 1
ATOM 3448 N N . THR B 1 148 ? 7.953 -24.5 -12.281 1 98.81 148 THR B N 1
ATOM 3449 C CA . THR B 1 148 ? 8.391 -23.109 -12.266 1 98.81 148 THR B CA 1
ATOM 3450 C C . THR B 1 148 ? 8.062 -22.453 -10.922 1 98.81 148 THR B C 1
ATOM 3452 O O . THR B 1 148 ? 6.914 -22.453 -10.484 1 98.81 148 THR B O 1
ATOM 3455 N N . PHE B 1 149 ? 9.055 -22.047 -10.258 1 98.94 149 PHE B N 1
ATOM 3456 C CA . PHE B 1 149 ? 8.969 -21.297 -9.016 1 98.94 149 PHE B CA 1
ATOM 3457 C C . PHE B 1 149 ? 9.094 -19.797 -9.273 1 98.94 149 PHE B C 1
ATOM 3459 O O . PHE B 1 149 ? 10.188 -19.297 -9.539 1 98.94 149 PHE B O 1
ATOM 3466 N N . ALA B 1 150 ? 8 -19.078 -9.211 1 98.94 150 ALA B N 1
ATOM 3467 C CA . ALA B 1 150 ? 8.016 -17.656 -9.555 1 98.94 150 ALA B CA 1
ATOM 3468 C C . ALA B 1 150 ? 7.992 -16.781 -8.305 1 98.94 150 ALA B C 1
ATOM 3470 O O . ALA B 1 150 ? 6.965 -16.688 -7.625 1 98.94 150 ALA B O 1
ATOM 3471 N N . VAL B 1 151 ? 9.078 -16.109 -7.977 1 98.94 151 VAL B N 1
ATOM 3472 C CA . VAL B 1 151 ? 9.227 -15.195 -6.852 1 98.94 151 VAL B CA 1
ATOM 3473 C C . VAL B 1 151 ? 8.375 -13.945 -7.078 1 98.94 151 VAL B C 1
ATOM 3475 O O . VAL B 1 151 ? 8.586 -13.219 -8.047 1 98.94 151 VAL B O 1
ATOM 3478 N N . GLU B 1 152 ? 7.477 -13.727 -6.203 1 98.88 152 GLU B N 1
ATOM 3479 C CA . GLU B 1 152 ? 6.594 -12.578 -6.395 1 98.88 152 GLU B CA 1
ATOM 3480 C C . GLU B 1 152 ? 7.188 -11.312 -5.777 1 98.88 152 GLU B C 1
ATOM 3482 O O . GLU B 1 152 ? 7.621 -11.32 -4.625 1 98.88 152 GLU B O 1
ATOM 3487 N N . VAL B 1 153 ? 7.215 -10.258 -6.562 1 98.81 153 VAL B N 1
ATOM 3488 C CA . VAL B 1 153 ? 7.57 -8.93 -6.074 1 98.81 153 VAL B CA 1
ATOM 3489 C C . VAL B 1 153 ? 6.355 -8.273 -5.422 1 98.81 153 VAL B C 1
ATOM 3491 O O . VAL B 1 153 ? 5.355 -7.996 -6.09 1 98.81 153 VAL B O 1
ATOM 3494 N N . VAL B 1 154 ? 6.375 -8.039 -4.121 1 98.12 154 VAL B N 1
ATOM 3495 C CA . VAL B 1 154 ? 5.199 -7.539 -3.414 1 98.12 154 VAL B CA 1
ATOM 3496 C C . VAL B 1 154 ? 5.523 -6.195 -2.768 1 98.12 154 VAL B C 1
ATOM 3498 O O . VAL B 1 154 ? 6.695 -5.848 -2.596 1 98.12 154 VAL B O 1
ATOM 3501 N N . ASN B 1 155 ? 4.535 -5.426 -2.439 1 98.5 155 ASN B N 1
ATOM 3502 C CA . ASN B 1 155 ? 4.73 -4.078 -1.919 1 98.5 155 ASN B CA 1
ATOM 3503 C C . ASN B 1 155 ? 5.266 -4.098 -0.489 1 98.5 155 ASN B C 1
ATOM 3505 O O . ASN B 1 155 ? 5.254 -5.145 0.166 1 98.5 155 ASN B O 1
ATOM 3509 N N . ARG B 1 156 ? 5.645 -2.996 -0.003 1 97.94 156 ARG B N 1
ATOM 3510 C CA . ARG B 1 156 ? 6.383 -2.76 1.232 1 97.94 156 ARG B CA 1
ATOM 3511 C C . ARG B 1 156 ? 5.559 -3.164 2.449 1 97.94 156 ARG B C 1
ATOM 3513 O O . ARG B 1 156 ? 6.109 -3.4 3.527 1 97.94 156 ARG B O 1
ATOM 3520 N N . TYR B 1 157 ? 4.301 -3.227 2.34 1 97.44 157 TYR B N 1
ATOM 3521 C CA . TYR B 1 157 ? 3.445 -3.551 3.477 1 97.44 157 TYR B CA 1
ATOM 3522 C C . TYR B 1 157 ? 3.301 -5.059 3.637 1 97.44 157 TYR B C 1
ATOM 3524 O O . TYR B 1 157 ? 3.031 -5.551 4.734 1 97.44 157 TYR B O 1
ATOM 3532 N N . GLU B 1 158 ? 3.506 -5.781 2.508 1 97.44 158 GLU B N 1
ATOM 3533 C CA . GLU B 1 158 ? 3.227 -7.215 2.494 1 97.44 158 GLU B CA 1
ATOM 3534 C C . GLU B 1 158 ? 4.512 -8.023 2.605 1 97.44 158 GLU B C 1
ATOM 3536 O O . GLU B 1 158 ? 4.473 -9.227 2.898 1 97.44 158 GLU B O 1
ATOM 3541 N N . SER B 1 159 ? 5.613 -7.355 2.311 1 94.94 159 SER B N 1
ATOM 3542 C CA . SER B 1 159 ? 6.926 -7.977 2.465 1 94.94 159 SER B CA 1
ATOM 3543 C C . SER B 1 159 ? 8.023 -6.93 2.623 1 94.94 159 SER B C 1
ATOM 3545 O O . SER B 1 159 ? 7.848 -5.777 2.219 1 94.94 159 SER B O 1
ATOM 3547 N N . SER B 1 160 ? 9.117 -7.336 3.172 1 96.69 160 SER B N 1
ATOM 3548 C CA . SER B 1 160 ? 10.234 -6.422 3.346 1 96.69 160 SER B CA 1
ATOM 3549 C C . SER B 1 160 ? 11.469 -6.902 2.58 1 96.69 160 SER B C 1
ATOM 3551 O O . SER B 1 160 ? 12.492 -6.219 2.547 1 96.69 160 SER B O 1
ATOM 3553 N N . LEU B 1 161 ? 11.398 -8.039 1.941 1 97.62 161 LEU B N 1
ATOM 3554 C CA . LEU B 1 161 ? 12.602 -8.648 1.394 1 97.62 161 LEU B CA 1
ATOM 3555 C C . LEU B 1 161 ? 12.82 -8.219 -0.055 1 97.62 161 LEU B C 1
ATOM 3557 O O . LEU B 1 161 ? 13.898 -7.758 -0.418 1 97.62 161 LEU B O 1
ATOM 3561 N N . VAL B 1 162 ? 11.805 -8.406 -0.912 1 98.44 162 VAL B N 1
ATOM 3562 C CA . VAL B 1 162 ? 11.867 -8.062 -2.328 1 98.44 162 VAL B CA 1
ATOM 3563 C C . VAL B 1 162 ? 10.672 -7.191 -2.703 1 98.44 162 VAL B C 1
ATOM 3565 O O . VAL B 1 162 ? 9.531 -7.66 -2.707 1 98.44 162 VAL B O 1
ATOM 3568 N N . ASN B 1 163 ? 10.961 -5.926 -3.109 1 98.44 163 ASN B N 1
ATOM 3569 C CA . ASN B 1 163 ? 9.859 -5.004 -3.344 1 98.44 163 ASN B CA 1
ATOM 3570 C C . ASN B 1 163 ? 9.898 -4.426 -4.758 1 98.44 163 ASN B C 1
ATOM 3572 O O . ASN B 1 163 ? 8.984 -3.717 -5.168 1 98.44 163 ASN B O 1
ATOM 3576 N N . THR B 1 164 ? 10.961 -4.777 -5.496 1 98.62 164 THR B N 1
ATOM 3577 C CA . THR B 1 164 ? 11.07 -4.254 -6.855 1 98.62 164 THR B CA 1
ATOM 3578 C C . THR B 1 164 ? 11.562 -5.332 -7.812 1 98.62 164 THR B C 1
ATOM 3580 O O . THR B 1 164 ? 12.164 -6.324 -7.387 1 98.62 164 THR B O 1
ATOM 3583 N N . ALA B 1 165 ? 11.328 -5.066 -9.086 1 98.88 165 ALA B N 1
ATOM 3584 C CA . ALA B 1 165 ? 11.859 -5.926 -10.148 1 98.88 165 ALA B CA 1
ATOM 3585 C C . ALA B 1 165 ? 13.375 -6.047 -10.047 1 98.88 165 ALA B C 1
ATOM 3587 O O . ALA B 1 165 ? 13.93 -7.137 -10.219 1 98.88 165 ALA B O 1
ATOM 3588 N N . GLU B 1 166 ? 14.016 -4.934 -9.758 1 98.75 166 GLU B N 1
ATOM 3589 C CA . GLU B 1 166 ? 15.469 -4.938 -9.641 1 98.75 166 GLU B CA 1
ATOM 3590 C C . GLU B 1 166 ? 15.938 -5.891 -8.547 1 98.75 166 GLU B C 1
ATOM 3592 O O . GLU B 1 166 ? 16.844 -6.691 -8.758 1 98.75 166 GLU B O 1
ATOM 3597 N N . GLU B 1 167 ? 15.312 -5.801 -7.391 1 98.62 167 GLU B N 1
ATOM 3598 C CA . GLU B 1 167 ? 15.656 -6.703 -6.293 1 98.62 167 GLU B CA 1
ATOM 3599 C C . GLU B 1 167 ? 15.359 -8.156 -6.656 1 98.62 167 GLU B C 1
ATOM 3601 O O . GLU B 1 167 ? 16.125 -9.055 -6.309 1 98.62 167 GLU B O 1
ATOM 3606 N N . ALA B 1 168 ? 14.273 -8.352 -7.336 1 98.88 168 ALA B N 1
ATOM 3607 C CA . ALA B 1 168 ? 13.875 -9.711 -7.711 1 98.88 168 ALA B CA 1
ATOM 3608 C C . ALA B 1 168 ? 14.883 -10.328 -8.68 1 98.88 168 ALA B C 1
ATOM 3610 O O . ALA B 1 168 ? 15.203 -11.516 -8.578 1 98.88 168 ALA B O 1
ATOM 3611 N N . VAL B 1 169 ? 15.328 -9.508 -9.625 1 98.94 169 VAL B N 1
ATOM 3612 C CA . VAL B 1 169 ? 16.328 -9.984 -10.578 1 98.94 169 VAL B CA 1
ATOM 3613 C C . VAL B 1 169 ? 17.578 -10.43 -9.836 1 98.94 169 VAL B C 1
ATOM 3615 O O . VAL B 1 169 ? 18.109 -11.516 -10.086 1 98.94 169 VAL B O 1
ATOM 3618 N N . LYS B 1 170 ? 18.047 -9.578 -8.891 1 98.81 170 LYS B N 1
ATOM 3619 C CA . LYS B 1 170 ? 19.203 -9.953 -8.086 1 98.81 170 LYS B CA 1
ATOM 3620 C C . LYS B 1 170 ? 18.953 -11.25 -7.324 1 98.81 170 LYS B C 1
ATOM 3622 O O . LYS B 1 170 ? 19.828 -12.125 -7.266 1 98.81 170 LYS B O 1
ATOM 3627 N N . TYR B 1 171 ? 17.781 -11.398 -6.766 1 98.88 171 TYR B N 1
ATOM 3628 C CA . TYR B 1 171 ? 17.406 -12.555 -5.965 1 98.88 171 TYR B CA 1
ATOM 3629 C C . TYR B 1 171 ? 17.438 -13.828 -6.801 1 98.88 171 TYR B C 1
ATOM 3631 O O . TYR B 1 171 ? 18.078 -14.812 -6.426 1 98.88 171 TYR B O 1
ATOM 3639 N N . VAL B 1 172 ? 16.797 -13.836 -7.961 1 98.94 172 VAL B N 1
ATOM 3640 C CA . VAL B 1 172 ? 16.656 -15.031 -8.781 1 98.94 172 VAL B CA 1
ATOM 3641 C C . VAL B 1 172 ? 18 -15.398 -9.398 1 98.94 172 VAL B C 1
ATOM 3643 O O . VAL B 1 172 ? 18.328 -16.578 -9.555 1 98.94 172 VAL B O 1
ATOM 3646 N N . ASP B 1 173 ? 18.766 -14.359 -9.766 1 98.81 173 ASP B N 1
ATOM 3647 C CA . ASP B 1 173 ? 20.109 -14.617 -10.289 1 98.81 173 ASP B CA 1
ATOM 3648 C C . ASP B 1 173 ? 20.984 -15.305 -9.242 1 98.81 173 ASP B C 1
ATOM 3650 O O . ASP B 1 173 ? 21.797 -16.172 -9.578 1 98.81 173 ASP B O 1
ATOM 3654 N N . GLU B 1 174 ? 20.828 -14.859 -8.023 1 98.81 174 GLU B N 1
ATOM 3655 C CA . GLU B 1 174 ? 21.609 -15.477 -6.949 1 98.81 174 GLU B CA 1
ATOM 3656 C C . GLU B 1 174 ? 21.141 -16.906 -6.68 1 98.81 174 GLU B C 1
ATOM 3658 O O . GLU B 1 174 ? 21.953 -17.781 -6.375 1 98.81 174 GLU B O 1
ATOM 3663 N N . VAL B 1 175 ? 19.828 -17.141 -6.684 1 98.81 175 VAL B N 1
ATOM 3664 C CA . VAL B 1 175 ? 19.344 -18.516 -6.559 1 98.81 175 VAL B CA 1
ATOM 3665 C C . VAL B 1 175 ? 19.984 -19.391 -7.637 1 98.81 175 VAL B C 1
ATOM 3667 O O . VAL B 1 175 ? 20.453 -20.5 -7.355 1 98.81 175 VAL B O 1
ATOM 3670 N N . GLY B 1 176 ? 19.953 -18.891 -8.867 1 98.38 176 GLY B N 1
ATOM 3671 C CA . GLY B 1 176 ? 20.75 -19.484 -9.922 1 98.38 176 GLY B CA 1
ATOM 3672 C C . GLY B 1 176 ? 20.094 -20.703 -10.555 1 98.38 176 GLY B C 1
ATOM 3673 O O . GLY B 1 176 ? 20.781 -21.562 -11.094 1 98.38 176 GLY B O 1
ATOM 3674 N N . SER B 1 177 ? 18.828 -20.891 -10.516 1 98.56 177 SER B N 1
ATOM 3675 C CA . SER B 1 177 ? 18.094 -22 -11.141 1 98.56 177 SER B CA 1
ATOM 3676 C C . SER B 1 177 ? 17.312 -21.516 -12.359 1 98.56 177 SER B C 1
ATOM 3678 O O . SER B 1 177 ? 16.672 -20.469 -12.312 1 98.56 177 SER B O 1
ATOM 3680 N N . PRO B 1 178 ? 17.297 -22.25 -13.445 1 97.31 178 PRO B N 1
ATOM 3681 C CA . PRO B 1 178 ? 16.469 -21.891 -14.602 1 97.31 178 PRO B CA 1
ATOM 3682 C C . PRO B 1 178 ? 14.977 -21.969 -14.297 1 97.31 178 PRO B C 1
ATOM 3684 O O . PRO B 1 178 ? 14.156 -21.391 -15.023 1 97.31 178 PRO B O 1
ATOM 3687 N N . ASN B 1 179 ? 14.586 -22.75 -13.227 1 98.69 179 ASN B N 1
ATOM 3688 C CA . ASN B 1 179 ? 13.18 -22.906 -12.852 1 98.69 179 ASN B CA 1
ATOM 3689 C C . ASN B 1 179 ? 12.727 -21.797 -11.906 1 98.69 179 ASN B C 1
ATOM 3691 O O . ASN B 1 179 ? 11.547 -21.688 -11.594 1 98.69 179 ASN B O 1
ATOM 3695 N N . CYS B 1 180 ? 13.68 -21.016 -11.375 1 98.88 180 CYS B N 1
ATOM 3696 C CA . CYS B 1 180 ? 13.359 -19.875 -10.531 1 98.88 180 CYS B CA 1
ATOM 3697 C C . CYS B 1 180 ? 13.141 -18.609 -11.367 1 98.88 180 CYS B C 1
ATOM 3699 O O . CYS B 1 180 ? 14.062 -18.141 -12.023 1 98.88 180 CYS B O 1
ATOM 3701 N N . LYS B 1 181 ? 11.945 -18.188 -11.398 1 98.94 181 LYS B N 1
ATOM 3702 C CA . LYS B 1 181 ? 11.523 -17.047 -12.211 1 98.94 181 LYS B CA 1
ATOM 3703 C C . LYS B 1 181 ? 10.906 -15.953 -11.352 1 98.94 181 LYS B C 1
ATOM 3705 O O . LYS B 1 181 ? 11.031 -15.977 -10.125 1 98.94 181 LYS B O 1
ATOM 3710 N N . ILE B 1 182 ? 10.367 -14.938 -12.016 1 98.94 182 ILE B N 1
ATOM 3711 C CA . ILE B 1 182 ? 9.805 -13.797 -11.297 1 98.94 182 ILE B CA 1
ATOM 3712 C C . ILE B 1 182 ? 8.32 -13.664 -11.617 1 98.94 182 ILE B C 1
ATOM 3714 O O . ILE B 1 182 ? 7.91 -13.836 -12.773 1 98.94 182 ILE B O 1
ATOM 3718 N N . LEU B 1 183 ? 7.504 -13.484 -10.625 1 98.94 183 LEU B N 1
ATOM 3719 C CA . LEU B 1 183 ? 6.129 -13.023 -10.766 1 98.94 183 LEU B CA 1
ATOM 3720 C C . LEU B 1 183 ? 6.023 -11.523 -10.508 1 98.94 183 LEU B C 1
ATOM 3722 O O . LEU B 1 183 ? 6.355 -11.055 -9.414 1 98.94 183 LEU B O 1
ATOM 3726 N N . LEU B 1 184 ? 5.688 -10.719 -11.5 1 98.94 184 LEU B N 1
ATOM 3727 C CA . LEU B 1 184 ? 5.309 -9.32 -11.32 1 98.94 184 LEU B CA 1
ATOM 3728 C C . LEU B 1 184 ? 3.795 -9.18 -11.195 1 98.94 184 LEU B C 1
ATOM 3730 O O . LEU B 1 184 ? 3.047 -9.961 -11.781 1 98.94 184 LEU B O 1
ATOM 3734 N N . ASP B 1 185 ? 3.387 -8.305 -10.469 1 98.94 185 ASP B N 1
ATOM 3735 C CA . ASP B 1 185 ? 1.983 -8 -10.203 1 98.94 185 ASP B CA 1
ATOM 3736 C C . ASP B 1 185 ? 1.714 -6.504 -10.297 1 98.94 185 ASP B C 1
ATOM 3738 O O . ASP B 1 185 ? 2.332 -5.711 -9.586 1 98.94 185 ASP B O 1
ATOM 3742 N N . THR B 1 186 ? 0.761 -6.094 -11.07 1 98.88 186 THR B N 1
ATOM 3743 C CA . THR B 1 186 ? 0.526 -4.688 -11.367 1 98.88 186 THR B CA 1
ATOM 3744 C C . THR B 1 186 ? 0.145 -3.92 -10.102 1 98.88 186 THR B C 1
ATOM 3746 O O . THR B 1 186 ? 0.472 -2.74 -9.961 1 98.88 186 THR B O 1
ATOM 3749 N N . TYR B 1 187 ? -0.612 -4.543 -9.18 1 98.81 187 TYR B N 1
ATOM 3750 C CA . TYR B 1 187 ? -0.981 -3.883 -7.934 1 98.81 187 TYR B CA 1
ATOM 3751 C C . TYR B 1 187 ? 0.258 -3.463 -7.152 1 98.81 187 TYR B C 1
ATOM 3753 O O . TYR B 1 187 ? 0.359 -2.318 -6.703 1 98.81 187 TYR B O 1
ATOM 3761 N N . HIS B 1 188 ? 1.18 -4.336 -6.996 1 98.88 188 HIS B N 1
ATOM 3762 C CA . HIS B 1 188 ? 2.396 -4.07 -6.238 1 98.88 188 HIS B CA 1
ATOM 3763 C C . HIS B 1 188 ? 3.32 -3.123 -6.996 1 98.88 188 HIS B C 1
ATOM 3765 O O . HIS B 1 188 ? 3.912 -2.219 -6.402 1 98.88 188 HIS B O 1
ATOM 3771 N N . MET B 1 189 ? 3.414 -3.342 -8.312 1 98.81 189 MET B N 1
ATOM 3772 C CA . MET B 1 189 ? 4.207 -2.441 -9.141 1 98.81 189 MET B CA 1
ATOM 3773 C C . MET B 1 189 ? 3.693 -1.01 -9.039 1 98.81 189 MET B C 1
ATOM 3775 O O . MET B 1 189 ? 4.48 -0.062 -9.039 1 98.81 189 MET B O 1
ATOM 3779 N N . ASN B 1 190 ? 2.41 -0.867 -8.977 1 98.75 190 ASN B N 1
ATOM 3780 C CA . ASN B 1 190 ? 1.797 0.453 -8.867 1 98.75 190 ASN B CA 1
ATOM 3781 C C . ASN B 1 190 ? 2.34 1.227 -7.672 1 98.75 190 ASN B C 1
ATOM 3783 O O . ASN B 1 190 ? 2.506 2.445 -7.738 1 98.75 190 ASN B O 1
ATOM 3787 N N . ILE B 1 191 ? 2.643 0.548 -6.656 1 98.69 191 ILE B N 1
ATOM 3788 C CA . ILE B 1 191 ? 3.088 1.166 -5.41 1 98.69 191 ILE B CA 1
ATOM 3789 C C . ILE B 1 191 ? 4.598 1.388 -5.457 1 98.69 191 ILE B C 1
ATOM 3791 O O . ILE B 1 191 ? 5.086 2.457 -5.082 1 98.69 191 ILE B O 1
ATOM 3795 N N . GLU B 1 192 ? 5.375 0.483 -6.012 1 98.56 192 GLU B N 1
ATOM 3796 C CA . GLU B 1 192 ? 6.805 0.455 -5.727 1 98.56 192 GLU B CA 1
ATOM 3797 C C . GLU B 1 192 ? 7.617 0.921 -6.93 1 98.56 192 GLU B C 1
ATOM 3799 O O . GLU B 1 192 ? 8.695 1.492 -6.773 1 98.56 192 GLU B O 1
ATOM 3804 N N . GLU B 1 193 ? 7.105 0.653 -8.117 1 98.44 193 GLU B N 1
ATOM 3805 C CA . GLU B 1 193 ? 7.953 0.818 -9.297 1 98.44 193 GLU B CA 1
ATOM 3806 C C . GLU B 1 193 ? 7.859 2.236 -9.852 1 98.44 193 GLU B C 1
ATOM 3808 O O . GLU B 1 193 ? 6.809 2.877 -9.758 1 98.44 193 GLU B O 1
ATOM 3813 N N . ASP B 1 194 ? 8.883 2.695 -10.5 1 96.44 194 ASP B N 1
ATOM 3814 C CA . ASP B 1 194 ? 8.906 3.992 -11.172 1 96.44 194 ASP B CA 1
ATOM 3815 C C . ASP B 1 194 ? 8.195 3.928 -12.523 1 96.44 194 ASP B C 1
ATOM 3817 O O . ASP B 1 194 ? 7.766 4.953 -13.055 1 96.44 194 ASP B O 1
ATOM 3821 N N . SER B 1 195 ? 8.195 2.707 -13.008 1 96.62 195 SER B N 1
ATOM 3822 C CA . SER B 1 195 ? 7.645 2.467 -14.344 1 96.62 195 SER B CA 1
ATOM 3823 C C . SER B 1 195 ? 7.203 1.016 -14.5 1 96.62 195 SER B C 1
ATOM 3825 O O . SER B 1 195 ? 7.93 0.094 -14.125 1 96.62 195 SER B O 1
ATOM 3827 N N . PHE B 1 196 ? 5.996 0.853 -15.055 1 98.5 196 PHE B N 1
ATOM 3828 C CA . PHE B 1 196 ? 5.57 -0.513 -15.336 1 98.5 196 PHE B CA 1
ATOM 3829 C C . PHE B 1 196 ? 6.418 -1.133 -16.438 1 98.5 196 PHE B C 1
ATOM 3831 O O . PHE B 1 196 ? 6.938 -2.24 -16.281 1 98.5 196 PHE B O 1
ATOM 3838 N N . ALA B 1 197 ? 6.531 -0.382 -17.531 1 98.75 197 ALA B N 1
ATOM 3839 C CA . ALA B 1 197 ? 7.289 -0.883 -18.672 1 98.75 197 ALA B CA 1
ATOM 3840 C C . ALA B 1 197 ? 8.742 -1.149 -18.297 1 98.75 197 ALA B C 1
ATOM 3842 O O . ALA B 1 197 ? 9.312 -2.18 -18.672 1 98.75 197 ALA B O 1
ATOM 3843 N N . GLY B 1 198 ? 9.336 -0.174 -17.562 1 98.62 198 GLY B N 1
ATOM 3844 C CA . GLY B 1 198 ? 10.719 -0.347 -17.141 1 98.62 198 GLY B CA 1
ATOM 3845 C C . GLY B 1 198 ? 10.945 -1.611 -16.328 1 98.62 198 GLY B C 1
ATOM 3846 O O . GLY B 1 198 ? 11.914 -2.338 -16.562 1 98.62 198 GLY B O 1
ATOM 3847 N N . ALA B 1 199 ? 10.062 -1.904 -15.391 1 98.88 199 ALA B N 1
ATOM 3848 C CA . ALA B 1 199 ? 10.164 -3.088 -14.539 1 98.88 199 ALA B CA 1
ATOM 3849 C C . ALA B 1 199 ? 10.008 -4.367 -15.359 1 98.88 199 ALA B C 1
ATOM 3851 O O . ALA B 1 199 ? 10.789 -5.309 -15.203 1 98.88 199 ALA B O 1
ATOM 3852 N N . ILE B 1 200 ? 8.984 -4.406 -16.234 1 98.94 200 ILE B N 1
ATOM 3853 C CA . ILE B 1 200 ? 8.703 -5.578 -17.062 1 98.94 200 ILE B CA 1
ATOM 3854 C C . ILE B 1 200 ? 9.891 -5.867 -17.969 1 98.94 200 ILE B C 1
ATOM 3856 O O . ILE B 1 200 ? 10.352 -7.008 -18.062 1 98.94 200 ILE B O 1
ATOM 3860 N N . LYS B 1 201 ? 10.445 -4.852 -18.609 1 98.94 201 LYS B N 1
ATOM 3861 C CA . LYS B 1 201 ? 11.57 -5.02 -19.516 1 98.94 201 LYS B CA 1
ATOM 3862 C C . LYS B 1 201 ? 12.828 -5.445 -18.766 1 98.94 201 LYS B C 1
ATOM 3864 O O . LYS B 1 201 ? 13.617 -6.254 -19.266 1 98.94 201 LYS B O 1
ATOM 3869 N N . LEU B 1 202 ? 12.992 -4.895 -17.594 1 98.88 202 LEU B N 1
ATOM 3870 C CA . LEU B 1 202 ? 14.141 -5.266 -16.781 1 98.88 202 LEU B CA 1
ATOM 3871 C C . LEU B 1 202 ? 14.125 -6.758 -16.453 1 98.88 202 LEU B C 1
ATOM 3873 O O . LEU B 1 202 ? 15.156 -7.422 -16.516 1 98.88 202 LEU B O 1
ATOM 3877 N N . VAL B 1 203 ? 13 -7.285 -16.062 1 98.88 203 VAL B N 1
ATOM 3878 C CA . VAL B 1 203 ? 12.859 -8.695 -15.719 1 98.88 203 VAL B CA 1
ATOM 3879 C C . VAL B 1 203 ? 13.07 -9.555 -16.953 1 98.88 203 VAL B C 1
ATOM 3881 O O . VAL B 1 203 ? 13.766 -10.578 -16.891 1 98.88 203 VAL B O 1
ATOM 3884 N N . GLY B 1 204 ? 12.453 -9.141 -18.094 1 98.56 204 GLY B N 1
ATOM 3885 C CA . GLY B 1 204 ? 12.672 -9.805 -19.375 1 98.56 204 GLY B CA 1
ATOM 3886 C C . GLY B 1 204 ? 12.32 -11.273 -19.359 1 98.56 204 GLY B C 1
ATOM 3887 O O . GLY B 1 204 ? 11.219 -11.648 -18.938 1 98.56 204 GLY B O 1
ATOM 3888 N N . ASN B 1 205 ? 13.25 -12.07 -19.734 1 98.31 205 ASN B N 1
ATOM 3889 C CA . ASN B 1 205 ? 13 -13.492 -19.906 1 98.31 205 ASN B CA 1
ATOM 3890 C C . ASN B 1 205 ? 12.883 -14.219 -18.578 1 98.31 205 ASN B C 1
ATOM 3892 O O . ASN B 1 205 ? 12.484 -15.383 -18.516 1 98.31 205 ASN B O 1
ATOM 3896 N N . ARG B 1 206 ? 13.164 -13.531 -17.5 1 98.75 206 ARG B N 1
ATOM 3897 C CA . ARG B 1 206 ? 13.023 -14.102 -16.156 1 98.75 206 ARG B CA 1
ATOM 3898 C C . ARG B 1 206 ? 11.562 -14.086 -15.711 1 98.75 206 ARG B C 1
ATOM 3900 O O . ARG B 1 206 ? 11.219 -14.688 -14.695 1 98.75 206 ARG B O 1
ATOM 3907 N N . LEU B 1 207 ? 10.727 -13.375 -16.453 1 98.94 207 LEU B N 1
ATOM 3908 C CA . LEU B 1 207 ? 9.32 -13.289 -16.078 1 98.94 207 LEU B CA 1
ATOM 3909 C C . LEU B 1 207 ? 8.625 -14.633 -16.281 1 98.94 207 LEU B C 1
ATOM 3911 O O . LEU B 1 207 ? 8.5 -15.117 -17.406 1 98.94 207 LEU B O 1
ATOM 3915 N N . GLY B 1 208 ? 8.141 -15.227 -15.172 1 98.81 208 GLY B N 1
ATOM 3916 C CA . GLY B 1 208 ? 7.555 -16.547 -15.242 1 98.81 208 GLY B CA 1
ATOM 3917 C C . GLY B 1 208 ? 6.055 -16.547 -15 1 98.81 208 GLY B C 1
ATOM 3918 O O . GLY B 1 208 ? 5.371 -17.531 -15.32 1 98.81 208 GLY B O 1
ATOM 3919 N N . HIS B 1 209 ? 5.551 -15.523 -14.406 1 98.88 209 HIS B N 1
ATOM 3920 C CA . HIS B 1 209 ? 4.141 -15.352 -14.078 1 98.88 209 HIS B CA 1
ATOM 3921 C C . HIS B 1 209 ? 3.777 -13.883 -13.961 1 98.88 209 HIS B C 1
ATOM 3923 O O . HIS B 1 209 ? 4.648 -13.039 -13.727 1 98.88 209 HIS B O 1
ATOM 3929 N N . PHE B 1 210 ? 2.568 -13.516 -14.219 1 98.94 210 PHE B N 1
ATOM 3930 C CA . PHE B 1 210 ? 2.184 -12.109 -14.203 1 98.94 210 PHE B CA 1
ATOM 3931 C C . PHE B 1 210 ? 0.777 -11.945 -13.641 1 98.94 210 PHE B C 1
ATOM 3933 O O . PHE B 1 210 ? -0.193 -12.438 -14.219 1 98.94 210 PHE B O 1
ATOM 3940 N N . HIS B 1 211 ? 0.647 -11.344 -12.508 1 98.94 211 HIS B N 1
ATOM 3941 C CA . HIS B 1 211 ? -0.642 -10.992 -11.914 1 98.94 211 HIS B CA 1
ATOM 3942 C C . HIS B 1 211 ? -1.092 -9.602 -12.359 1 98.94 211 HIS B C 1
ATOM 3944 O O . HIS B 1 211 ? -0.27 -8.695 -12.5 1 98.94 211 HIS B O 1
ATOM 3950 N N . VAL B 1 212 ? -2.406 -9.469 -12.531 1 98.94 212 VAL B N 1
ATOM 3951 C CA . VAL B 1 212 ? -2.924 -8.164 -12.938 1 98.94 212 VAL B CA 1
ATOM 3952 C C . VAL B 1 212 ? -4.121 -7.793 -12.07 1 98.94 212 VAL B C 1
ATOM 3954 O O . VAL B 1 212 ? -4.883 -8.664 -11.641 1 98.94 212 VAL B O 1
ATOM 3957 N N . GLY B 1 213 ? -4.312 -6.609 -11.836 1 98.62 213 GLY B N 1
ATOM 3958 C CA . GLY B 1 213 ? -5.398 -5.945 -11.133 1 98.62 213 GLY B CA 1
ATOM 3959 C C . GLY B 1 213 ? -5.285 -4.434 -11.156 1 98.62 213 GLY B C 1
ATOM 3960 O O . GLY B 1 213 ? -4.234 -3.889 -11.508 1 98.62 213 GLY B O 1
ATOM 3961 N N . GLU B 1 214 ? -6.336 -3.777 -10.891 1 98.25 214 GLU B N 1
ATOM 3962 C CA . GLU B 1 214 ? -6.32 -2.326 -10.742 1 98.25 214 GLU B CA 1
ATOM 3963 C C . GLU B 1 214 ? -5.613 -1.911 -9.453 1 98.25 214 GLU B C 1
ATOM 3965 O O . GLU B 1 214 ? -5.238 -2.76 -8.641 1 98.25 214 GLU B O 1
ATOM 3970 N N . SER B 1 215 ? -5.43 -0.624 -9.297 1 97.75 215 SER B N 1
ATOM 3971 C CA . SER B 1 215 ? -4.66 -0.062 -8.195 1 97.75 215 SER B CA 1
ATOM 3972 C C . SER B 1 215 ? -5.355 -0.303 -6.855 1 97.75 215 SER B C 1
ATOM 3974 O O . SER B 1 215 ? -4.746 -0.136 -5.797 1 97.75 215 SER B O 1
ATOM 3976 N N . ASN B 1 216 ? -6.613 -0.599 -6.859 1 97.69 216 ASN B N 1
ATOM 3977 C CA . ASN B 1 216 ? -7.359 -0.815 -5.621 1 97.69 216 ASN B CA 1
ATOM 3978 C C . ASN B 1 216 ? -7.891 -2.244 -5.531 1 97.69 216 ASN B C 1
ATOM 3980 O O . ASN B 1 216 ? -8.914 -2.49 -4.891 1 97.69 216 ASN B O 1
ATOM 3984 N N . ARG B 1 217 ? -7.316 -3.205 -6.34 1 97.62 217 ARG B N 1
ATOM 3985 C CA . ARG B 1 217 ? -7.547 -4.648 -6.305 1 97.62 217 ARG B CA 1
ATOM 3986 C C . ARG B 1 217 ? -8.82 -5.016 -7.062 1 97.62 217 ARG B C 1
ATOM 3988 O O . ARG B 1 217 ? -9.297 -6.148 -6.969 1 97.62 217 ARG B O 1
ATOM 3995 N N . ARG B 1 218 ? -9.43 -4.094 -7.848 1 98 218 ARG B N 1
ATOM 3996 C CA . ARG B 1 218 ? -10.492 -4.426 -8.789 1 98 218 ARG B CA 1
ATOM 3997 C C . ARG B 1 218 ? -9.938 -5.168 -10 1 98 218 ARG B C 1
ATOM 3999 O O . ARG B 1 218 ? -8.734 -5.125 -10.258 1 98 218 ARG B O 1
ATOM 4006 N N . PRO B 1 219 ? -10.812 -5.887 -10.719 1 98.5 219 PRO B N 1
ATOM 4007 C CA . PRO B 1 219 ? -10.359 -6.418 -12.008 1 98.5 219 PRO B CA 1
ATOM 4008 C C . PRO B 1 219 ? -9.891 -5.324 -12.969 1 98.5 219 PRO B C 1
ATOM 4010 O O . PRO B 1 219 ? -10.359 -4.188 -12.883 1 98.5 219 PRO B O 1
ATOM 4013 N N . PRO B 1 220 ? -8.977 -5.688 -13.82 1 98.5 220 PRO B N 1
ATOM 4014 C CA . PRO B 1 220 ? -8.586 -4.73 -14.852 1 98.5 220 PRO B CA 1
ATOM 4015 C C . PRO B 1 220 ? -9.781 -4.168 -15.617 1 98.5 220 PRO B C 1
ATOM 4017 O O . PRO B 1 220 ? -10.75 -4.887 -15.875 1 98.5 220 PRO B O 1
ATOM 4020 N N . CYS B 1 221 ? -9.664 -2.959 -15.883 1 96.31 221 CYS B N 1
ATOM 4021 C CA . CYS B 1 221 ? -10.719 -2.256 -16.594 1 96.31 221 CYS B CA 1
ATOM 4022 C C . CYS B 1 221 ? -10.141 -1.249 -17.578 1 96.31 221 CYS B C 1
ATOM 4024 O O . CYS B 1 221 ? -9.188 -0.534 -17.266 1 96.31 221 CYS B O 1
ATOM 4026 N N . GLU B 1 222 ? -10.664 -1.217 -18.781 1 92.88 222 GLU B N 1
ATOM 4027 C CA . GLU B 1 222 ? -10.172 -0.344 -19.844 1 92.88 222 GLU B CA 1
ATOM 4028 C C . GLU B 1 222 ? -10.188 1.119 -19.406 1 92.88 222 GLU B C 1
ATOM 4030 O O . GLU B 1 222 ? -9.289 1.885 -19.75 1 92.88 222 GLU B O 1
ATOM 4035 N N . ASN B 1 223 ? -11.203 1.506 -18.688 1 91.75 223 ASN B N 1
ATOM 4036 C CA . ASN B 1 223 ? -11.344 2.887 -18.234 1 91.75 223 ASN B CA 1
ATOM 4037 C C . ASN B 1 223 ? -10.844 3.057 -16.812 1 91.75 223 ASN B C 1
ATOM 4039 O O . ASN B 1 223 ? -11.203 4.027 -16.141 1 91.75 223 ASN B O 1
ATOM 4043 N N . GLY B 1 224 ? -10.078 2.055 -16.391 1 94.75 224 GLY B N 1
ATOM 4044 C CA . GLY B 1 224 ? -9.523 2.143 -15.055 1 94.75 224 GLY B CA 1
ATOM 4045 C C . GLY B 1 224 ? -8.328 3.066 -14.961 1 94.75 224 GLY B C 1
ATOM 4046 O O . GLY B 1 224 ? -8.062 3.848 -15.875 1 94.75 224 GLY B O 1
ATOM 4047 N N . LYS B 1 225 ? -7.703 3.092 -13.859 1 95.56 225 LYS B N 1
ATOM 4048 C CA . LYS B 1 225 ? -6.613 4.016 -13.562 1 95.56 225 LYS B CA 1
ATOM 4049 C C . LYS B 1 225 ? -5.281 3.48 -14.086 1 95.56 225 LYS B C 1
ATOM 4051 O O . LYS B 1 225 ? -4.367 4.254 -14.367 1 95.56 225 LYS B O 1
ATOM 4056 N N . MET B 1 226 ? -5.113 2.15 -14.258 1 97.31 226 MET B N 1
ATOM 4057 C CA . MET B 1 226 ? -3.84 1.534 -14.625 1 97.31 226 MET B CA 1
ATOM 4058 C C . MET B 1 226 ? -3.533 1.755 -16.094 1 97.31 226 MET B C 1
ATOM 4060 O O . MET B 1 226 ? -4.434 1.703 -16.938 1 97.31 226 MET B O 1
ATOM 4064 N N . PRO B 1 227 ? -2.318 2.021 -16.422 1 97.19 227 PRO B N 1
ATOM 4065 C CA . PRO B 1 227 ? -1.934 2.211 -17.812 1 97.19 227 PRO B CA 1
ATOM 4066 C C . PRO B 1 227 ? -1.788 0.891 -18.578 1 97.19 227 PRO B C 1
ATOM 4068 O O . PRO B 1 227 ? -0.673 0.495 -18.922 1 97.19 227 PRO B O 1
ATOM 4071 N N . TRP B 1 228 ? -2.842 0.298 -18.984 1 98.31 228 TRP B N 1
ATOM 4072 C CA . TRP B 1 228 ? -2.875 -1.059 -19.516 1 98.31 228 TRP B CA 1
ATOM 4073 C C . TRP B 1 228 ? -2.158 -1.132 -20.859 1 98.31 228 TRP B C 1
ATOM 4075 O O . TRP B 1 228 ? -1.551 -2.152 -21.188 1 98.31 228 TRP B O 1
ATOM 4085 N N . ASN B 1 229 ? -2.184 -0.002 -21.641 1 97.88 229 ASN B N 1
ATOM 4086 C CA . ASN B 1 229 ? -1.413 -0.015 -22.875 1 97.88 229 ASN B CA 1
ATOM 4087 C C . ASN B 1 229 ? 0.086 -0.105 -22.609 1 97.88 229 ASN B C 1
ATOM 4089 O O . ASN B 1 229 ? 0.793 -0.879 -23.25 1 97.88 229 ASN B O 1
ATOM 4093 N N . GLU B 1 230 ? 0.571 0.688 -21.641 1 98 230 GLU B N 1
ATOM 4094 C CA . GLU B 1 230 ? 1.98 0.609 -21.266 1 98 230 GLU B CA 1
ATOM 4095 C C . GLU B 1 230 ? 2.354 -0.8 -20.812 1 98 230 GLU B C 1
ATOM 4097 O O . GLU B 1 230 ? 3.373 -1.344 -21.25 1 98 230 GLU B O 1
ATOM 4102 N N . ILE B 1 231 ? 1.524 -1.403 -20.016 1 98.81 231 ILE B N 1
ATOM 4103 C CA . ILE B 1 231 ? 1.783 -2.697 -19.406 1 98.81 231 ILE B CA 1
ATOM 4104 C C . ILE B 1 231 ? 1.784 -3.791 -20.469 1 98.81 231 ILE B C 1
ATOM 4106 O O . ILE B 1 231 ? 2.754 -4.543 -20.594 1 98.81 231 ILE B O 1
ATOM 4110 N N . THR B 1 232 ? 0.726 -3.832 -21.297 1 98.75 232 THR B N 1
ATOM 4111 C CA . THR B 1 232 ? 0.604 -4.914 -22.266 1 98.75 232 THR B CA 1
ATOM 4112 C C . THR B 1 232 ? 1.612 -4.738 -23.406 1 98.75 232 THR B C 1
ATOM 4114 O O . THR B 1 232 ? 2.129 -5.723 -23.938 1 98.75 232 THR B O 1
ATOM 4117 N N . ASN B 1 233 ? 1.892 -3.469 -23.766 1 98.69 233 ASN B N 1
ATOM 4118 C CA . ASN B 1 233 ? 2.93 -3.242 -24.766 1 98.69 233 ASN B CA 1
ATOM 4119 C C . ASN B 1 233 ? 4.289 -3.738 -24.281 1 98.69 233 ASN B C 1
ATOM 4121 O O . ASN B 1 233 ? 5.051 -4.324 -25.062 1 98.69 233 ASN B O 1
ATOM 4125 N N . ALA B 1 234 ? 4.586 -3.502 -23.016 1 98.88 234 ALA B N 1
ATOM 4126 C CA . ALA B 1 234 ? 5.852 -3.963 -22.453 1 98.88 234 ALA B CA 1
ATOM 4127 C C . ALA B 1 234 ? 5.93 -5.484 -22.453 1 98.88 234 ALA B C 1
ATOM 4129 O O . ALA B 1 234 ? 6.977 -6.062 -22.75 1 98.88 234 ALA B O 1
ATOM 4130 N N . LEU B 1 235 ? 4.836 -6.176 -22.078 1 98.88 235 LEU B N 1
ATOM 4131 C CA . LEU B 1 235 ? 4.793 -7.633 -22.109 1 98.88 235 LEU B CA 1
ATOM 4132 C C . LEU B 1 235 ? 5.047 -8.164 -23.516 1 98.88 235 LEU B C 1
ATOM 4134 O O . LEU B 1 235 ? 5.785 -9.133 -23.688 1 98.88 235 LEU B O 1
ATOM 4138 N N . LYS B 1 236 ? 4.426 -7.559 -24.5 1 98.69 236 LYS B N 1
ATOM 4139 C CA . LYS B 1 236 ? 4.621 -7.969 -25.891 1 98.69 236 LYS B CA 1
ATOM 4140 C C . LYS B 1 236 ? 6.059 -7.719 -26.344 1 98.69 236 LYS B C 1
ATOM 4142 O O . LYS B 1 236 ? 6.637 -8.531 -27.062 1 98.69 236 LYS B O 1
ATOM 4147 N N . GLU B 1 237 ? 6.578 -6.602 -25.938 1 98.5 237 GLU B N 1
ATOM 4148 C CA . GLU B 1 237 ? 7.938 -6.242 -26.328 1 98.5 237 GLU B CA 1
ATOM 4149 C C . GLU B 1 237 ? 8.945 -7.289 -25.859 1 98.5 237 GLU B C 1
ATOM 4151 O O . GLU B 1 237 ? 9.922 -7.57 -26.547 1 98.5 237 GLU B O 1
ATOM 4156 N N . ILE B 1 238 ? 8.703 -7.875 -24.688 1 98.69 238 ILE B N 1
ATOM 4157 C CA . ILE B 1 238 ? 9.648 -8.867 -24.203 1 98.69 238 ILE B CA 1
ATOM 4158 C C . ILE B 1 238 ? 9.211 -10.258 -24.656 1 98.69 238 ILE B C 1
ATOM 4160 O O . ILE B 1 238 ? 9.773 -11.266 -24.203 1 98.69 238 ILE B O 1
ATOM 4164 N N . ASP B 1 239 ? 8.148 -10.367 -25.438 1 98.25 239 ASP B N 1
ATOM 4165 C CA . ASP B 1 239 ? 7.621 -11.617 -25.969 1 98.25 239 ASP B CA 1
ATOM 4166 C C . ASP B 1 239 ? 7.191 -12.57 -24.859 1 98.25 239 ASP B C 1
ATOM 4168 O O . ASP B 1 239 ? 7.555 -13.742 -24.859 1 98.25 239 ASP B O 1
ATOM 4172 N N . TYR B 1 240 ? 6.566 -12.023 -23.891 1 98.5 240 TYR B N 1
ATOM 4173 C CA . TYR B 1 240 ? 6.066 -12.828 -22.797 1 98.5 240 TYR B CA 1
ATOM 4174 C C . TYR B 1 240 ? 4.984 -13.789 -23.266 1 98.5 240 TYR B C 1
ATOM 4176 O O . TYR B 1 240 ? 3.967 -13.367 -23.812 1 98.5 240 TYR B O 1
ATOM 4184 N N . GLN B 1 241 ? 5.172 -15.031 -22.984 1 97.56 241 GLN B N 1
ATOM 4185 C CA . GLN B 1 241 ? 4.242 -16.062 -23.453 1 97.56 241 GLN B CA 1
ATOM 4186 C C . GLN B 1 241 ? 3.504 -16.703 -22.281 1 97.56 241 GLN B C 1
ATOM 4188 O O . GLN B 1 241 ? 2.67 -17.594 -22.469 1 97.56 241 GLN B O 1
ATOM 4193 N N . GLY B 1 242 ? 3.807 -16.297 -21.078 1 98.19 242 GLY B N 1
ATOM 4194 C CA . GLY B 1 242 ? 3.266 -16.938 -19.891 1 98.19 242 GLY B CA 1
ATOM 4195 C C . GLY B 1 242 ? 1.859 -16.484 -19.547 1 98.19 242 GLY B C 1
ATOM 4196 O O . GLY B 1 242 ? 1.229 -15.758 -20.328 1 98.19 242 GLY B O 1
ATOM 4197 N N . ALA B 1 243 ? 1.382 -16.953 -18.422 1 98.75 243 ALA B N 1
ATOM 4198 C CA . ALA B 1 243 ? 0.022 -16.703 -17.953 1 98.75 243 ALA B CA 1
ATOM 4199 C C . ALA B 1 24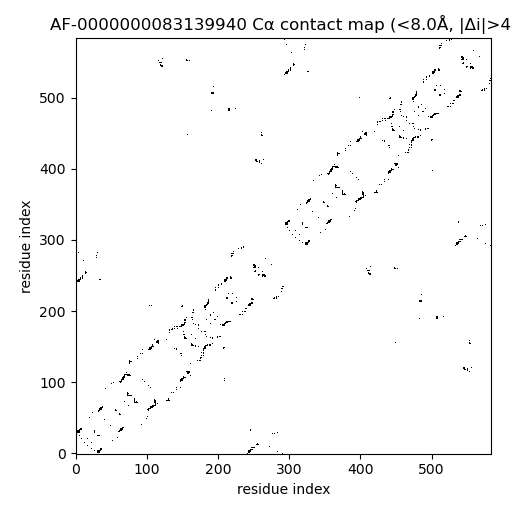3 ? -0.124 -15.281 -17.438 1 98.75 243 ALA B C 1
ATOM 4201 O O . ALA B 1 243 ? 0.815 -14.719 -16.859 1 98.75 243 ALA B O 1
ATOM 4202 N N . ILE B 1 244 ? -1.219 -14.688 -17.688 1 98.94 244 ILE B N 1
ATOM 4203 C CA . ILE B 1 244 ? -1.686 -13.453 -17.078 1 98.94 244 ILE B CA 1
ATOM 4204 C C . ILE B 1 244 ? -2.883 -13.75 -16.172 1 98.94 244 ILE B C 1
ATOM 4206 O O . ILE B 1 244 ? -3.965 -14.086 -16.656 1 98.94 244 ILE B O 1
ATOM 4210 N N . VAL B 1 245 ? -2.703 -13.664 -14.898 1 98.94 245 VAL B N 1
ATOM 4211 C CA . VAL B 1 245 ? -3.721 -14.102 -13.945 1 98.94 245 VAL B CA 1
ATOM 4212 C C . VAL B 1 245 ? -4.254 -12.898 -13.172 1 98.94 245 VAL B C 1
ATOM 4214 O O . VAL B 1 245 ? -3.488 -12.18 -12.531 1 98.94 245 VAL B O 1
ATOM 4217 N N . MET B 1 246 ? -5.57 -12.664 -13.281 1 98.94 246 MET B N 1
ATOM 4218 C CA . MET B 1 246 ? -6.199 -11.609 -12.5 1 98.94 246 MET B CA 1
ATOM 4219 C C . MET B 1 246 ? -6.254 -11.977 -11.023 1 98.94 246 MET B C 1
ATOM 4221 O O . MET B 1 246 ? -6.633 -13.102 -10.672 1 98.94 246 MET B O 1
ATOM 4225 N N . GLU B 1 247 ? -5.844 -11.062 -10.195 1 98.69 247 GLU B N 1
ATOM 4226 C CA . GLU B 1 247 ? -5.855 -11.281 -8.75 1 98.69 247 GLU B CA 1
ATOM 4227 C C . GLU B 1 247 ? -6.613 -10.18 -8.023 1 98.69 247 GLU B C 1
ATOM 4229 O O . GLU B 1 247 ? -6.051 -9.484 -7.172 1 98.69 247 GLU B O 1
ATOM 4234 N N . PRO B 1 248 ? -7.91 -9.984 -8.305 1 98.38 248 PRO B N 1
ATOM 4235 C CA . PRO B 1 248 ? -8.727 -8.992 -7.605 1 98.38 248 PRO B CA 1
ATOM 4236 C C . PRO B 1 248 ? -9.242 -9.492 -6.254 1 98.38 248 PRO B C 1
ATOM 4238 O O . PRO B 1 248 ? -9.445 -10.695 -6.074 1 98.38 248 PRO B O 1
ATOM 4241 N N . PHE B 1 249 ? -9.445 -8.695 -5.309 1 97.69 249 PHE B N 1
ATOM 4242 C CA . PHE B 1 249 ? -10.047 -8.922 -3.998 1 97.69 249 PHE B CA 1
ATOM 4243 C C . PHE B 1 249 ? -10.969 -7.77 -3.621 1 97.69 249 PHE B C 1
ATOM 4245 O O . PHE B 1 249 ? -10.516 -6.723 -3.166 1 97.69 249 PHE B O 1
ATOM 4252 N N . ILE B 1 250 ? -12.266 -7.949 -3.773 1 96.69 250 ILE B N 1
ATOM 4253 C CA . ILE B 1 250 ? -13.117 -6.77 -3.734 1 96.69 250 ILE B CA 1
ATOM 4254 C C . ILE B 1 250 ? -14.211 -6.953 -2.68 1 96.69 250 ILE B C 1
ATOM 4256 O O . ILE B 1 250 ? -15.07 -6.086 -2.504 1 96.69 250 ILE B O 1
ATOM 4260 N N . LYS B 1 251 ? -14.141 -8.094 -1.969 1 94.5 251 LYS B N 1
ATOM 4261 C CA . LYS B 1 251 ? -15.141 -8.336 -0.927 1 94.5 251 LYS B CA 1
ATOM 4262 C C . LYS B 1 251 ? -14.547 -8.102 0.461 1 94.5 251 LYS B C 1
ATOM 4264 O O . LYS B 1 251 ? -13.422 -8.531 0.742 1 94.5 251 LYS B O 1
ATOM 4269 N N . MET B 1 252 ? -15.32 -7.453 1.233 1 94.38 252 MET B N 1
ATOM 4270 C CA . MET B 1 252 ? -14.938 -7.242 2.627 1 94.38 252 MET B CA 1
ATOM 4271 C C . MET B 1 252 ? -15.367 -8.422 3.492 1 94.38 252 MET B C 1
ATOM 4273 O O . MET B 1 252 ? -16.406 -9.039 3.242 1 94.38 252 MET B O 1
ATOM 4277 N N . GLY B 1 253 ? -14.516 -8.719 4.477 1 94.38 253 GLY B N 1
ATOM 4278 C CA . GLY B 1 253 ? -14.891 -9.719 5.469 1 94.38 253 GLY B CA 1
ATOM 4279 C C . GLY B 1 253 ? -14.25 -11.07 5.223 1 94.38 253 GLY B C 1
ATOM 4280 O O . GLY B 1 253 ? -13.727 -11.328 4.137 1 94.38 253 GLY B O 1
ATOM 4281 N N . GLY B 1 254 ? -14.305 -11.906 6.312 1 94.75 254 GLY B N 1
ATOM 4282 C CA . GLY B 1 254 ? -13.719 -13.234 6.23 1 94.75 254 GLY B CA 1
ATOM 4283 C C . GLY B 1 254 ? -12.203 -13.219 6.293 1 94.75 254 GLY B C 1
ATOM 4284 O O . GLY B 1 254 ? -11.594 -12.188 6.59 1 94.75 254 GLY B O 1
ATOM 4285 N N . GLU B 1 255 ? -11.609 -14.359 6.039 1 95.56 255 GLU B N 1
ATOM 4286 C CA . GLU B 1 255 ? -10.156 -14.508 6.059 1 95.56 255 GLU B CA 1
ATOM 4287 C C . GLU B 1 255 ? -9.508 -13.727 4.922 1 95.56 255 GLU B C 1
ATOM 4289 O O . GLU B 1 255 ? -8.484 -13.07 5.117 1 95.56 255 GLU B O 1
ATOM 4294 N N . VAL B 1 256 ? -10.164 -13.844 3.744 1 95.81 256 VAL B N 1
ATOM 4295 C CA . VAL B 1 256 ? -9.578 -13.211 2.562 1 95.81 256 VAL B CA 1
ATOM 4296 C C . VAL B 1 256 ? -9.555 -11.695 2.742 1 95.81 256 VAL B C 1
ATOM 4298 O O . VAL B 1 256 ? -8.508 -11.062 2.594 1 95.81 256 VAL B O 1
ATOM 4301 N N . GLY B 1 257 ? -10.711 -11.125 3.127 1 95.5 257 GLY B N 1
ATOM 4302 C CA . GLY B 1 257 ? -10.773 -9.695 3.361 1 95.5 257 GLY B CA 1
ATOM 4303 C C . GLY B 1 257 ? -9.805 -9.219 4.43 1 95.5 257 GLY B C 1
ATOM 4304 O O . GLY B 1 257 ? -9.141 -8.195 4.262 1 95.5 257 GLY B O 1
ATOM 4305 N N . ARG B 1 258 ? -9.711 -9.945 5.484 1 96 258 ARG B N 1
ATOM 4306 C CA . ARG B 1 258 ? -8.797 -9.625 6.578 1 96 258 ARG B CA 1
ATOM 4307 C C . ARG B 1 258 ? -7.344 -9.656 6.102 1 96 258 ARG B C 1
ATOM 4309 O O . ARG B 1 258 ? -6.602 -8.695 6.312 1 96 258 ARG B O 1
ATOM 4316 N N . ASP B 1 259 ? -7.004 -10.734 5.469 1 96.19 259 ASP B N 1
ATOM 4317 C CA . ASP B 1 259 ? -5.605 -10.969 5.125 1 96.19 259 ASP B CA 1
ATOM 4318 C C . ASP B 1 259 ? -5.145 -10.031 4.012 1 96.19 259 ASP B C 1
ATOM 4320 O O . ASP B 1 259 ? -3.986 -9.609 3.986 1 96.19 259 ASP B O 1
ATOM 4324 N N . ILE B 1 260 ? -6.066 -9.719 3.088 1 96.62 260 ILE B N 1
ATOM 4325 C CA . ILE B 1 260 ? -5.762 -8.859 1.945 1 96.62 260 ILE B CA 1
ATOM 4326 C C . ILE B 1 260 ? -5.965 -7.398 2.326 1 96.62 260 ILE B C 1
ATOM 4328 O O . ILE B 1 260 ? -5.57 -6.496 1.582 1 96.62 260 ILE B O 1
ATOM 4332 N N . LYS B 1 261 ? -6.547 -7.078 3.512 1 97 261 LYS B N 1
ATOM 4333 C CA . LYS B 1 261 ? -6.797 -5.746 4.055 1 97 261 LYS B CA 1
ATOM 4334 C C . LYS B 1 261 ? -7.844 -5.004 3.229 1 97 261 LYS B C 1
ATOM 4336 O O . LYS B 1 261 ? -7.629 -3.855 2.828 1 97 261 LYS B O 1
ATOM 4341 N N . VAL B 1 262 ? -8.938 -5.668 3.012 1 96.75 262 VAL B N 1
ATOM 4342 C CA . VAL B 1 262 ? -10.086 -5.039 2.365 1 96.75 262 VAL B CA 1
ATOM 4343 C C . VAL B 1 262 ? -11.086 -4.586 3.424 1 96.75 262 VAL B C 1
ATOM 4345 O O . VAL B 1 262 ? -11.797 -5.41 4.004 1 96.75 262 VAL B O 1
ATOM 4348 N N . TRP B 1 263 ? -11.188 -3.299 3.658 1 96.69 263 TRP B N 1
ATOM 4349 C CA . TRP B 1 263 ? -11.938 -2.793 4.801 1 96.69 263 TRP B CA 1
ATOM 4350 C C . TRP B 1 263 ? -13.25 -2.158 4.352 1 96.69 263 TRP B C 1
ATOM 4352 O O . TRP B 1 263 ? -13.938 -1.504 5.141 1 96.69 263 TRP B O 1
ATOM 4362 N N . ARG B 1 264 ? -13.516 -2.213 3.07 1 95.38 264 ARG B N 1
ATOM 4363 C CA . ARG B 1 264 ? -14.789 -1.805 2.49 1 95.38 264 ARG B CA 1
ATOM 4364 C C . ARG B 1 264 ? -15.203 -2.74 1.36 1 95.38 264 ARG B C 1
ATOM 4366 O O . ARG B 1 264 ? -14.359 -3.418 0.768 1 95.38 264 ARG B O 1
ATOM 4373 N N . ASP B 1 265 ? -16.484 -2.803 1.108 1 95.62 265 ASP B N 1
ATOM 4374 C CA . ASP B 1 265 ? -16.938 -3.611 -0.013 1 95.62 265 ASP B CA 1
ATOM 4375 C C . ASP B 1 265 ? -16.672 -2.914 -1.345 1 95.62 265 ASP B C 1
ATOM 4377 O O . ASP B 1 265 ? -17.531 -2.191 -1.856 1 95.62 265 ASP B O 1
ATOM 4381 N N . ILE B 1 266 ? -15.609 -3.209 -1.945 1 96.38 266 ILE B N 1
ATOM 4382 C CA . ILE B 1 266 ? -15.188 -2.59 -3.197 1 96.38 266 ILE B CA 1
ATOM 4383 C C . ILE B 1 266 ? -16.125 -3.023 -4.324 1 96.38 266 ILE B C 1
ATOM 4385 O O . ILE B 1 266 ? -16.281 -2.309 -5.316 1 96.38 266 ILE B O 1
ATOM 4389 N N . SER B 1 267 ? -16.797 -4.176 -4.195 1 94.62 267 SER B N 1
ATOM 4390 C CA . SER B 1 267 ? -17.719 -4.672 -5.207 1 94.62 267 SER B CA 1
ATOM 4391 C C . SER B 1 267 ? -19 -3.832 -5.258 1 94.62 267 SER B C 1
ATOM 4393 O O . SER B 1 267 ? -19.766 -3.92 -6.215 1 94.62 267 SER B O 1
ATOM 4395 N N . GLU B 1 268 ? -19.219 -3.137 -4.164 1 94.19 268 GLU B N 1
ATOM 4396 C CA . GLU B 1 268 ? -20.406 -2.307 -4.023 1 94.19 268 GLU B CA 1
ATOM 4397 C C . GLU B 1 268 ? -21.688 -3.141 -4.152 1 94.19 268 GLU B C 1
ATOM 4399 O O . GLU B 1 268 ? -22.594 -2.771 -4.891 1 94.19 268 GLU B O 1
ATOM 4404 N N . GLY B 1 269 ? -21.641 -4.266 -3.582 1 94 269 GLY B N 1
ATOM 4405 C CA . GLY B 1 269 ? -22.812 -5.129 -3.52 1 94 269 GLY B CA 1
ATOM 4406 C C . GLY B 1 269 ? -23.016 -5.945 -4.781 1 94 269 GLY B C 1
ATOM 4407 O O . GLY B 1 269 ? -24.109 -6.484 -5.008 1 94 269 GLY B O 1
ATOM 4408 N N . ALA B 1 270 ? -22.031 -6.086 -5.582 1 96.12 270 ALA B N 1
ATOM 4409 C CA . ALA B 1 270 ? -22.141 -6.824 -6.836 1 96.12 270 ALA B CA 1
ATOM 4410 C C . ALA B 1 270 ? -22.562 -8.266 -6.59 1 96.12 270 ALA B C 1
ATOM 4412 O O . ALA B 1 270 ? -22.094 -8.906 -5.648 1 96.12 270 ALA B O 1
ATOM 4413 N N . SER B 1 271 ? -23.5 -8.781 -7.406 1 96.81 271 SER B N 1
ATOM 4414 C CA . SER B 1 271 ? -23.844 -10.195 -7.41 1 96.81 271 SER B CA 1
ATOM 4415 C C . SER B 1 271 ? -22.703 -11.039 -7.988 1 96.81 271 SER B C 1
ATOM 4417 O O . SER B 1 271 ? -21.781 -10.5 -8.602 1 96.81 271 SER B O 1
ATOM 4419 N N . GLU B 1 272 ? -22.797 -12.305 -7.766 1 95.94 272 GLU B N 1
ATOM 4420 C CA . GLU B 1 272 ? -21.797 -13.18 -8.344 1 95.94 272 GLU B CA 1
ATOM 4421 C C . GLU B 1 272 ? -21.766 -13.062 -9.867 1 95.94 272 GLU B C 1
ATOM 4423 O O . GLU B 1 272 ? -20.688 -13.055 -10.477 1 95.94 272 GLU B O 1
ATOM 4428 N N . SER B 1 273 ? -22.922 -12.945 -10.422 1 97.69 273 SER B N 1
ATOM 4429 C CA . SER B 1 273 ? -23 -12.797 -11.875 1 97.69 273 SER B CA 1
ATOM 4430 C C . SER B 1 273 ? -22.344 -11.508 -12.336 1 97.69 273 SER B C 1
ATOM 4432 O O . SER B 1 273 ? -21.703 -11.477 -13.383 1 97.69 273 SER B O 1
ATOM 4434 N N . GLU B 1 274 ? -22.547 -10.438 -11.602 1 97.75 274 GLU B N 1
ATOM 4435 C CA . GLU B 1 274 ? -21.891 -9.172 -11.93 1 97.75 274 GLU B CA 1
ATOM 4436 C C . GLU B 1 274 ? -20.375 -9.289 -11.789 1 97.75 274 GLU B C 1
ATOM 4438 O O . GLU B 1 274 ? -19.641 -8.742 -12.602 1 97.75 274 GLU B O 1
ATOM 4443 N N . MET B 1 275 ? -20 -9.969 -10.789 1 97.94 275 MET B N 1
ATOM 4444 C CA . MET B 1 275 ? -18.562 -10.203 -10.586 1 97.94 275 MET B CA 1
ATOM 4445 C C . MET B 1 275 ? -17.984 -11.023 -11.727 1 97.94 275 MET B C 1
ATOM 4447 O O . MET B 1 275 ? -16.859 -10.766 -12.172 1 97.94 275 MET B O 1
ATOM 4451 N N . GLU B 1 276 ? -18.719 -12.008 -12.203 1 98.56 276 GLU B N 1
ATOM 4452 C CA . GLU B 1 276 ? -18.297 -12.797 -13.359 1 98.56 276 GLU B CA 1
ATOM 4453 C C . GLU B 1 276 ? -18.141 -11.914 -14.594 1 98.56 276 GLU B C 1
ATOM 4455 O O . GLU B 1 276 ? -17.188 -12.062 -15.359 1 98.56 276 GLU B O 1
ATOM 4460 N N . GLN B 1 277 ? -19.078 -11.016 -14.734 1 98.19 277 GLN B N 1
ATOM 4461 C CA . GLN B 1 277 ? -19.047 -10.141 -15.898 1 98.19 277 GLN B CA 1
ATOM 4462 C C . GLN B 1 277 ? -17.812 -9.227 -15.859 1 98.19 277 GLN B C 1
ATOM 4464 O O . GLN B 1 277 ? -17.219 -8.945 -16.891 1 98.19 277 GLN B O 1
ATOM 4469 N N . LEU B 1 278 ? -17.453 -8.734 -14.688 1 98 278 LEU B N 1
ATOM 4470 C CA . LEU B 1 278 ? -16.25 -7.91 -14.547 1 98 278 LEU B CA 1
ATOM 4471 C C . LEU B 1 278 ? -15.016 -8.664 -15.016 1 98 278 LEU B C 1
ATOM 4473 O O . LEU B 1 278 ? -14.172 -8.109 -15.719 1 98 278 LEU B O 1
AT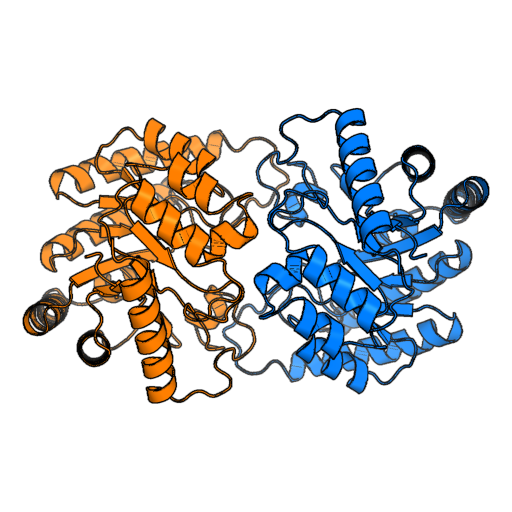OM 4477 N N . LEU B 1 279 ? -14.945 -9.914 -14.656 1 98.69 279 LEU B N 1
ATOM 4478 C CA . LEU B 1 279 ? -13.812 -10.734 -15.07 1 98.69 279 LEU B CA 1
ATOM 4479 C C . LEU B 1 279 ? -13.828 -10.961 -16.578 1 98.69 279 LEU B C 1
ATOM 4481 O O . LEU B 1 279 ? -12.781 -10.906 -17.234 1 98.69 279 LEU B O 1
ATOM 4485 N N . ALA B 1 280 ? -15.008 -11.258 -17.062 1 98.69 280 ALA B N 1
ATOM 4486 C CA . ALA B 1 280 ? -15.133 -11.492 -18.5 1 98.69 280 ALA B CA 1
ATOM 4487 C C . ALA B 1 280 ? -14.695 -10.266 -19.297 1 98.69 280 ALA B C 1
ATOM 4489 O O . ALA B 1 280 ? -13.977 -10.383 -20.297 1 98.69 280 ALA B O 1
ATOM 4490 N N . ASP B 1 281 ? -15.156 -9.094 -18.875 1 98.5 281 ASP B N 1
ATOM 4491 C CA . ASP B 1 281 ? -14.781 -7.844 -19.531 1 98.5 281 ASP B CA 1
ATOM 4492 C C . ASP B 1 281 ? -13.273 -7.613 -19.453 1 98.5 281 ASP B C 1
ATOM 4494 O O . ASP B 1 281 ? -12.656 -7.203 -20.438 1 98.5 281 ASP B O 1
ATOM 4498 N N . ALA B 1 282 ? -12.703 -7.855 -18.297 1 98.69 282 ALA B N 1
ATOM 4499 C CA . ALA B 1 282 ? -11.266 -7.703 -18.109 1 98.69 282 ALA B CA 1
ATOM 4500 C C . ALA B 1 282 ? -10.492 -8.648 -19.031 1 98.69 282 ALA B C 1
ATOM 4502 O O . ALA B 1 282 ? -9.508 -8.242 -19.656 1 98.69 282 ALA B O 1
ATOM 4503 N N . ALA B 1 283 ? -10.961 -9.891 -19.094 1 98.69 283 ALA B N 1
ATOM 4504 C CA . ALA B 1 283 ? -10.305 -10.883 -19.938 1 98.69 283 ALA B CA 1
ATOM 4505 C C . ALA B 1 283 ? -10.352 -10.461 -21.406 1 98.69 283 ALA B C 1
ATOM 4507 O O . ALA B 1 283 ? -9.359 -10.594 -22.125 1 98.69 283 ALA B O 1
ATOM 4508 N N . MET B 1 284 ? -11.5 -9.961 -21.781 1 98.19 284 MET B N 1
ATOM 4509 C CA . MET B 1 284 ? -11.648 -9.5 -23.172 1 98.19 284 MET B CA 1
ATOM 4510 C C . MET B 1 284 ? -10.68 -8.367 -23.469 1 98.19 284 MET B C 1
ATOM 4512 O O . MET B 1 284 ? -10.031 -8.352 -24.516 1 98.19 284 MET B O 1
ATOM 4516 N N . MET B 1 285 ? -10.578 -7.465 -22.578 1 98.19 285 MET B N 1
ATOM 4517 C CA . MET B 1 285 ? -9.648 -6.348 -22.75 1 98.19 285 MET B CA 1
ATOM 4518 C C . MET B 1 285 ? -8.211 -6.844 -22.859 1 98.19 285 MET B C 1
ATOM 4520 O O . MET B 1 285 ? -7.477 -6.426 -23.75 1 98.19 285 MET B O 1
ATOM 4524 N N . LEU B 1 286 ? -7.809 -7.699 -21.953 1 98.62 286 LEU B N 1
ATOM 4525 C CA . LEU B 1 286 ? -6.438 -8.203 -21.922 1 98.62 286 LEU B CA 1
ATOM 4526 C C . LEU B 1 286 ? -6.109 -8.969 -23.203 1 98.62 286 LEU B C 1
ATOM 4528 O O . LEU B 1 286 ? -5.027 -8.805 -23.766 1 98.62 286 LEU B O 1
ATOM 4532 N N . ARG B 1 287 ? -7.059 -9.82 -23.672 1 98.31 287 ARG B N 1
ATOM 4533 C CA . ARG B 1 287 ? -6.84 -10.57 -24.906 1 98.31 287 ARG B CA 1
ATOM 4534 C C . ARG B 1 287 ? -6.684 -9.625 -26.094 1 98.31 287 ARG B C 1
ATOM 4536 O O . ARG B 1 287 ? -5.824 -9.844 -26.953 1 98.31 287 ARG B O 1
ATOM 4543 N N . LYS B 1 288 ? -7.523 -8.641 -26.109 1 97.88 288 LYS B N 1
ATOM 4544 C CA . LYS B 1 288 ? -7.441 -7.664 -27.203 1 97.88 288 LYS B CA 1
ATOM 4545 C C . LYS B 1 288 ? -6.105 -6.93 -27.172 1 97.88 288 LYS B C 1
ATOM 4547 O O . LYS B 1 288 ? -5.441 -6.801 -28.203 1 97.88 288 LYS B O 1
ATOM 4552 N N . LYS B 1 289 ? -5.66 -6.496 -26.047 1 97.81 289 LYS B N 1
ATOM 4553 C CA . LYS B 1 289 ? -4.461 -5.676 -25.922 1 97.81 289 LYS B CA 1
ATOM 4554 C C . LYS B 1 289 ? -3.199 -6.516 -26.109 1 97.81 289 LYS B C 1
ATOM 4556 O O . LYS B 1 289 ? -2.141 -5.988 -26.469 1 97.81 289 LYS B O 1
ATOM 4561 N N . MET B 1 290 ? -3.324 -7.789 -25.891 1 98.12 290 MET B N 1
ATOM 4562 C CA . MET B 1 290 ? -2.154 -8.656 -26 1 98.12 290 MET B CA 1
ATOM 4563 C C . MET B 1 290 ? -2.006 -9.203 -27.406 1 98.12 290 MET B C 1
ATOM 4565 O O . MET B 1 290 ? -1.033 -9.898 -27.719 1 98.12 290 MET B O 1
ATOM 4569 N N . GLN B 1 291 ? -2.969 -8.914 -28.234 1 93.5 291 GLN B N 1
ATOM 4570 C CA . GLN B 1 291 ? -2.846 -9.32 -29.641 1 93.5 291 GLN B CA 1
ATOM 4571 C C . GLN B 1 291 ? -1.705 -8.578 -30.328 1 93.5 291 GLN B C 1
ATOM 4573 O O . GLN B 1 291 ? -1.503 -7.383 -30.094 1 93.5 291 GLN B O 1
ATOM 4578 N N . ARG B 1 292 ? -0.889 -9.398 -31 1 79.94 292 ARG B N 1
ATOM 4579 C CA . ARG B 1 292 ? 0.255 -8.859 -31.719 1 79.94 292 ARG B CA 1
ATOM 4580 C C . ARG B 1 292 ? -0.139 -8.461 -33.125 1 79.94 292 ARG B C 1
ATOM 4582 O O . ARG B 1 292 ? -1.028 -9.07 -33.75 1 79.94 292 ARG B O 1
#

InterPro domains:
  IPR013022 Xylose isomerase-like, TIM barrel domain [PF01261] (23-261)
  IPR036237 Xylose isomerase-like superfamily [SSF51658] (1-265)
  IPR050312 IolE/XylA/MocC-like [PTHR12110] (12-249)

Radius of gyration: 24.4 Å; Cα contacts (8 Å, |Δi|>4): 1265; chains: 2; bounding box: 47×74×60 Å